Protein AF-A0A2C9JVI7-F1 (afdb_monomer)

Foldseek 3Di:
DDDDDDDDDPPPPPPDFQKAAQQAACQGTDIATAQDKAWHHDDVPDDPLCTQQWMWGHHNNDTDIDGLVQFGAANVVRDGHHSVPHDRDPDPDDDDDDDDDDDDDDDDDPPPPDPDDADDCVVADPDFFDDWPDDPPDDLVPQAQAAAAEAEEADAPVLCVPPVCCVQPVVVVCQADPVRHHDEYEYQYEQPRHDLVVVQVNVVSPHQYEHAFHPLDQPALPLVVLLCGGVVVLVVSVVSHVDDSQRHQEYEYRVLAHSELSNLVSNLVSRRQEYASFEAALVLVVHADIAKTAQQDFDPPVGGPRDPGHPDGNGRYIYRYQYWAAAPCSDTDSALQRHHQHNNHSADALVSLLCSVVVRVVRCSVNSHHHYNHYHSVCCVVHVNNSVSVSVNSVCVVVPPPDD

Structure (mmCIF, N/CA/C/O backbone):
data_AF-A0A2C9JVI7-F1
#
_entry.id   AF-A0A2C9JVI7-F1
#
loop_
_atom_site.group_PDB
_atom_site.id
_atom_site.type_symbol
_atom_site.label_atom_id
_atom_site.label_alt_id
_atom_site.label_comp_id
_atom_site.label_asym_id
_atom_site.label_entity_id
_atom_site.label_seq_id
_atom_site.pdbx_PDB_ins_code
_atom_site.Cartn_x
_atom_site.Cartn_y
_atom_site.Cartn_z
_atom_site.occupancy
_atom_site.B_iso_or_equiv
_atom_site.auth_seq_id
_atom_site.auth_comp_id
_atom_site.auth_asym_id
_atom_site.auth_atom_id
_atom_site.pdbx_PDB_model_num
ATOM 1 N N . MET A 1 1 ? -57.909 27.444 -16.600 1.00 39.34 1 MET A N 1
ATOM 2 C CA . MET A 1 1 ? -56.437 27.301 -16.557 1.00 39.34 1 MET A CA 1
ATOM 3 C C . MET A 1 1 ? -56.004 27.516 -15.118 1.00 39.34 1 MET A C 1
ATOM 5 O O . MET A 1 1 ? -56.045 28.642 -14.649 1.00 39.34 1 MET A O 1
ATOM 9 N N . SER A 1 2 ? -55.754 26.432 -14.383 1.00 30.83 2 SER A N 1
ATOM 10 C CA . SER A 1 2 ? -55.559 26.473 -12.929 1.00 30.83 2 SER A CA 1
ATOM 11 C C . SER A 1 2 ? -54.071 26.388 -12.606 1.00 30.83 2 SER A C 1
ATOM 13 O O . SER A 1 2 ? -53.427 25.400 -12.951 1.00 30.83 2 SER A O 1
ATOM 15 N N . PHE A 1 3 ? -53.539 27.415 -11.945 1.00 35.09 3 PHE A N 1
ATOM 16 C CA . PHE A 1 3 ? -52.218 27.379 -11.323 1.00 35.09 3 PHE A CA 1
ATOM 17 C C . PHE A 1 3 ? -52.222 26.364 -10.170 1.00 35.09 3 PHE A C 1
ATOM 19 O O . PHE A 1 3 ? -53.126 26.380 -9.334 1.00 35.09 3 PHE A O 1
ATOM 26 N N . LYS A 1 4 ? -51.204 25.501 -10.105 1.00 27.98 4 LYS A N 1
ATOM 27 C CA . LYS A 1 4 ? -50.866 24.728 -8.904 1.00 27.98 4 LYS A CA 1
ATOM 28 C C . LYS A 1 4 ? -49.458 25.110 -8.464 1.00 27.98 4 LYS A C 1
ATOM 30 O O . LYS A 1 4 ? -48.477 24.726 -9.090 1.00 27.98 4 LYS A O 1
ATOM 35 N N . VAL A 1 5 ? -49.399 25.886 -7.389 1.00 31.59 5 VAL A N 1
ATOM 36 C CA . VAL A 1 5 ? -48.207 26.097 -6.566 1.00 31.59 5 VAL A CA 1
ATOM 37 C C . VAL A 1 5 ? -48.009 24.830 -5.735 1.00 31.59 5 VAL A C 1
ATOM 39 O O . VAL A 1 5 ? -48.933 24.402 -5.044 1.00 31.59 5 VAL A O 1
ATOM 42 N N . ILE A 1 6 ? -46.829 24.215 -5.813 1.00 31.39 6 ILE A N 1
ATOM 43 C CA . ILE A 1 6 ? -46.433 23.123 -4.920 1.00 31.39 6 ILE A CA 1
ATOM 44 C C . ILE A 1 6 ? -45.653 23.751 -3.768 1.00 31.39 6 ILE A C 1
ATOM 46 O O . ILE A 1 6 ? -44.531 24.219 -3.942 1.00 31.39 6 ILE A O 1
ATOM 50 N N . VAL A 1 7 ? -46.280 23.779 -2.594 1.00 32.28 7 VAL A N 1
ATOM 51 C CA . VAL A 1 7 ? -45.631 24.082 -1.318 1.00 32.28 7 VAL A CA 1
ATOM 52 C C . VAL A 1 7 ? -44.943 22.801 -0.855 1.00 32.28 7 VAL A C 1
ATOM 54 O O . VAL A 1 7 ? -45.619 21.821 -0.544 1.00 32.28 7 VAL A O 1
ATOM 57 N N . PHE A 1 8 ? -43.611 22.785 -0.813 1.00 29.27 8 PHE A N 1
ATOM 58 C CA . PHE A 1 8 ? -42.888 21.738 -0.096 1.00 29.27 8 PHE A CA 1
ATOM 59 C C . PHE A 1 8 ? -42.997 22.019 1.404 1.00 29.27 8 PHE A C 1
ATOM 61 O O . PHE A 1 8 ? -42.488 23.019 1.907 1.00 29.27 8 PHE A O 1
ATOM 68 N N . SER A 1 9 ? -43.708 21.139 2.107 1.00 32.38 9 SER A N 1
ATOM 69 C CA . SER A 1 9 ? -43.722 21.096 3.565 1.00 32.38 9 SER A CA 1
ATOM 70 C C . SER A 1 9 ? -42.317 20.743 4.052 1.00 32.38 9 SER A C 1
ATOM 72 O O . SER A 1 9 ? -41.771 19.697 3.699 1.00 32.38 9 SER A O 1
ATOM 74 N N . CYS A 1 10 ? -41.718 21.645 4.827 1.00 33.03 10 CYS A N 1
ATOM 75 C CA . CYS A 1 10 ? -40.479 21.399 5.545 1.00 33.03 10 CYS A CA 1
ATOM 76 C C . CYS A 1 10 ? -40.786 20.407 6.677 1.00 33.03 10 CYS A C 1
ATOM 78 O O . CYS A 1 10 ? -41.216 20.806 7.760 1.00 33.03 10 CYS A O 1
ATOM 80 N N . LEU A 1 11 ? -40.612 19.106 6.422 1.00 34.72 11 LEU A N 1
ATOM 81 C CA . LEU A 1 11 ? -40.450 18.145 7.506 1.00 34.72 11 LEU A CA 1
ATOM 82 C C . LEU A 1 11 ? -39.091 18.431 8.147 1.00 34.72 11 LEU A C 1
ATOM 84 O O . LEU A 1 11 ? -38.052 17.990 7.659 1.00 34.72 11 LEU A O 1
ATOM 88 N N . MET A 1 12 ? -39.115 19.177 9.250 1.00 37.44 12 MET A N 1
ATOM 89 C CA . MET A 1 12 ? -38.064 19.111 10.257 1.00 37.44 12 MET A CA 1
ATOM 90 C C . MET A 1 12 ? -38.000 17.657 10.731 1.00 37.44 12 MET A C 1
ATOM 92 O O . MET A 1 12 ? -38.773 17.239 11.595 1.00 37.44 12 MET A O 1
ATOM 96 N N . LEU A 1 13 ? -37.114 16.861 10.129 1.00 35.91 13 LEU A N 1
ATOM 97 C CA . LEU A 1 13 ? -36.667 15.622 10.742 1.00 35.91 13 LEU A CA 1
ATOM 98 C C . LEU A 1 13 ? -35.990 16.020 12.050 1.00 35.91 13 LEU A C 1
ATOM 100 O O . LEU A 1 13 ? -34.886 16.558 12.059 1.00 35.91 13 LEU A O 1
ATOM 104 N N . SER A 1 14 ? -36.698 15.785 13.151 1.00 39.66 14 SER A N 1
ATOM 105 C CA . SER A 1 14 ? -36.102 15.662 14.471 1.00 39.66 14 SER A CA 1
ATOM 106 C C . SER A 1 14 ? -34.949 14.668 14.342 1.00 39.66 14 SER A C 1
ATOM 108 O O . SER A 1 14 ? -35.159 13.469 14.166 1.00 39.66 14 SER A O 1
ATOM 110 N N . THR A 1 15 ? -33.718 15.178 14.359 1.00 47.81 15 THR A N 1
ATOM 111 C CA . THR A 1 15 ? -32.540 14.353 14.594 1.00 47.81 15 THR A CA 1
ATOM 112 C C . THR A 1 15 ? -32.749 13.741 15.968 1.00 47.81 15 THR A C 1
ATOM 114 O O . THR A 1 15 ? -32.799 14.472 16.961 1.00 47.81 15 THR A O 1
ATOM 117 N N . ALA A 1 16 ? -32.959 12.427 16.029 1.00 52.72 16 ALA A N 1
ATOM 118 C CA . ALA A 1 16 ? -32.948 11.718 17.297 1.00 52.72 16 ALA A CA 1
ATOM 119 C C . ALA A 1 16 ? -31.653 12.112 18.020 1.00 52.72 16 ALA A C 1
ATOM 121 O O . ALA A 1 16 ? -30.574 12.003 17.436 1.00 52.72 16 ALA A O 1
ATOM 122 N N . ALA A 1 17 ? -31.770 12.657 19.234 1.00 59.38 17 ALA A N 1
ATOM 123 C CA . ALA A 1 17 ? -30.608 13.018 20.034 1.00 59.38 17 ALA A CA 1
ATOM 124 C C . ALA A 1 17 ? -29.713 11.778 20.135 1.00 59.38 17 ALA A C 1
ATOM 126 O O . ALA A 1 17 ? -30.186 10.701 20.503 1.00 59.38 17 ALA A O 1
ATOM 127 N N . ALA A 1 18 ? -28.457 11.900 19.716 1.00 75.69 18 ALA A N 1
ATOM 128 C CA . ALA A 1 18 ? -27.559 10.764 19.691 1.00 75.69 18 ALA A CA 1
ATOM 129 C C . ALA A 1 18 ? -27.196 10.401 21.139 1.00 75.69 18 ALA A C 1
ATOM 131 O O . ALA A 1 18 ? -26.620 11.211 21.860 1.00 75.69 18 ALA A O 1
ATOM 132 N N . VAL A 1 19 ? -27.591 9.208 21.587 1.00 83.69 19 VAL A N 1
ATOM 133 C CA . VAL A 1 19 ? -27.374 8.735 22.961 1.00 83.69 19 VAL A CA 1
ATOM 134 C C . VAL A 1 19 ? -26.272 7.691 22.959 1.00 83.69 19 VAL A C 1
ATOM 136 O O . VAL A 1 19 ? -26.320 6.724 22.203 1.00 83.69 19 VAL A O 1
ATOM 139 N N . CYS A 1 20 ? -25.304 7.864 23.845 1.00 82.62 20 CYS A N 1
ATOM 140 C CA . CYS A 1 20 ? -24.299 6.867 24.147 1.00 82.62 20 CYS A CA 1
ATOM 141 C C . CYS A 1 20 ? -24.804 5.951 25.259 1.00 82.62 20 CYS A C 1
ATOM 143 O O . CYS A 1 20 ? -25.043 6.398 26.384 1.00 82.62 20 CYS A O 1
ATOM 145 N N . TYR A 1 21 ? -24.973 4.668 24.957 1.00 84.00 21 TYR A N 1
ATOM 146 C CA . TYR A 1 21 ? -25.533 3.706 25.902 1.00 84.00 21 TYR A CA 1
ATOM 147 C C . TYR A 1 21 ? -24.466 3.093 26.814 1.00 84.00 21 TYR A C 1
ATOM 149 O O . TYR A 1 21 ? -23.343 2.840 26.383 1.00 84.00 21 TYR A O 1
ATOM 157 N N . ASN A 1 22 ? -24.852 2.795 28.058 1.00 84.12 22 ASN A N 1
ATOM 158 C CA . ASN A 1 22 ? -24.072 2.004 29.017 1.00 84.12 22 ASN A CA 1
ATOM 159 C C . ASN A 1 22 ? -22.655 2.538 29.324 1.00 84.12 22 ASN A C 1
ATOM 161 O O . ASN A 1 22 ? -21.709 1.763 29.459 1.00 84.12 22 ASN A O 1
ATOM 165 N N . ALA A 1 23 ? -22.493 3.853 29.485 1.00 85.25 23 ALA A N 1
ATOM 166 C CA . ALA A 1 23 ? -21.227 4.432 29.921 1.00 85.25 23 ALA A CA 1
ATOM 167 C C . ALA A 1 23 ? -20.925 4.031 31.373 1.00 85.25 23 ALA A C 1
ATOM 169 O O . ALA A 1 23 ? -21.693 4.353 32.281 1.00 85.25 23 ALA A O 1
ATOM 170 N N . ALA A 1 24 ? -19.801 3.351 31.604 1.00 86.25 24 ALA A N 1
ATOM 171 C CA . ALA A 1 24 ? -19.319 3.029 32.945 1.00 86.25 24 ALA A CA 1
ATOM 172 C C . ALA A 1 24 ? -18.719 4.283 33.599 1.00 86.25 24 ALA A C 1
ATOM 174 O O . ALA A 1 24 ? -17.585 4.668 33.300 1.00 86.25 24 ALA A O 1
ATOM 175 N N . THR A 1 25 ? -19.496 4.942 34.457 1.00 87.94 25 THR A N 1
ATOM 176 C CA . THR A 1 25 ? -19.095 6.174 35.149 1.00 87.94 25 THR A CA 1
ATOM 177 C C . THR A 1 25 ? -18.709 5.900 36.598 1.00 87.94 25 THR A C 1
ATOM 179 O O . THR A 1 25 ? -19.023 4.839 37.141 1.00 87.94 25 THR A O 1
ATOM 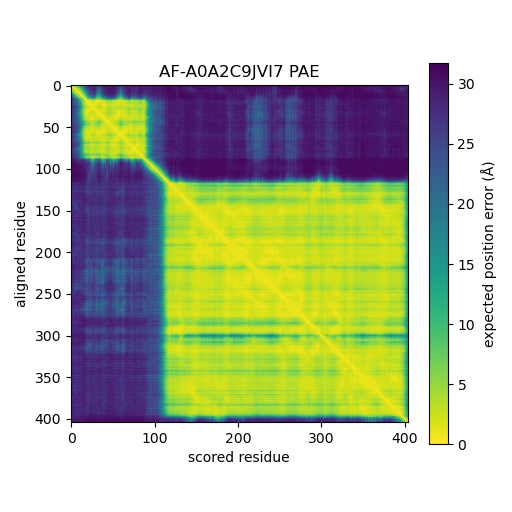182 N N . SER A 1 26 ? -18.075 6.872 37.254 1.00 85.81 26 SER A N 1
ATOM 183 C CA . SER A 1 26 ? -17.775 6.822 38.693 1.00 85.81 26 SER A CA 1
ATOM 184 C C . SER A 1 26 ? -19.002 6.561 39.579 1.00 85.81 26 SER A C 1
ATOM 186 O O . SER A 1 26 ? -18.848 6.062 40.689 1.00 85.81 26 SER A O 1
ATOM 188 N N . ASN A 1 27 ? -20.211 6.819 39.064 1.00 81.81 27 ASN A N 1
ATOM 189 C CA . ASN A 1 27 ? -21.484 6.688 39.780 1.00 81.81 27 ASN A CA 1
ATOM 190 C C . ASN A 1 27 ? -22.306 5.482 39.306 1.00 81.81 27 ASN A C 1
ATOM 192 O O . ASN A 1 27 ? -23.520 5.432 39.496 1.00 81.81 27 ASN A O 1
ATOM 196 N N . GLY A 1 28 ? -21.654 4.526 38.641 1.00 80.69 28 GLY A N 1
ATOM 197 C CA . GLY A 1 28 ? -22.292 3.373 38.018 1.00 80.69 28 GLY A CA 1
ATOM 198 C C . GLY A 1 28 ? -22.512 3.549 36.517 1.00 80.69 28 GLY A C 1
ATOM 199 O O . GLY A 1 28 ? -22.031 4.490 35.881 1.00 80.69 28 GLY A O 1
ATOM 200 N N . VAL A 1 29 ? -23.218 2.594 35.919 1.00 83.00 29 VAL A N 1
ATOM 201 C CA . VAL A 1 29 ? -23.479 2.578 34.476 1.00 83.00 29 VAL A CA 1
ATOM 202 C C . VAL A 1 29 ? -24.675 3.473 34.153 1.00 83.00 29 VAL A C 1
ATOM 204 O O . VAL A 1 29 ? -25.744 3.297 34.734 1.00 83.00 29 VAL A O 1
ATOM 207 N N . ARG A 1 30 ? -24.523 4.416 33.215 1.00 86.56 30 ARG A N 1
ATOM 208 C CA . ARG A 1 30 ? -25.624 5.279 32.749 1.00 86.56 30 ARG A CA 1
ATOM 209 C C . ARG A 1 30 ? -25.511 5.629 31.264 1.00 86.56 30 ARG A C 1
ATOM 211 O O . ARG A 1 30 ? -24.436 5.537 30.680 1.00 86.56 30 ARG A O 1
ATOM 218 N N . ASN A 1 31 ? -26.611 6.068 30.659 1.00 85.06 31 ASN A N 1
ATOM 219 C CA . ASN A 1 31 ? -26.609 6.589 29.289 1.00 85.06 31 ASN A CA 1
ATOM 220 C C . ASN A 1 31 ? -26.212 8.073 29.288 1.00 85.06 31 ASN A C 1
ATOM 222 O O . ASN A 1 31 ? -26.599 8.801 30.201 1.00 85.06 31 ASN A O 1
ATOM 226 N N . LEU A 1 32 ? -25.466 8.511 28.273 1.00 84.12 32 LEU A N 1
ATOM 227 C CA . LEU A 1 32 ? -25.054 9.906 28.087 1.00 84.12 32 LEU A CA 1
ATOM 228 C C . LEU A 1 32 ? -25.706 10.489 26.833 1.00 84.12 32 LEU A C 1
ATOM 230 O O . LEU A 1 32 ? -25.726 9.841 25.788 1.00 84.12 32 LEU A O 1
ATOM 234 N N . GLN A 1 33 ? -26.232 11.704 26.933 1.00 92.19 33 GLN A N 1
ATOM 235 C CA . GLN A 1 33 ? -26.733 12.465 25.786 1.00 92.19 33 GLN A CA 1
ATOM 236 C C . GLN A 1 33 ? -25.579 13.035 24.960 1.00 92.19 33 GLN A C 1
ATOM 238 O O . GLN A 1 33 ? -24.467 13.175 25.464 1.00 92.19 33 GLN A O 1
ATOM 243 N N . ASP A 1 34 ? -25.839 13.405 23.706 1.00 88.00 34 ASP A N 1
ATOM 244 C CA . ASP A 1 34 ? -24.825 14.011 22.844 1.00 88.00 34 ASP A CA 1
ATOM 245 C C . ASP A 1 34 ? -24.166 15.237 23.503 1.00 88.00 34 ASP A C 1
ATOM 247 O O . ASP A 1 34 ? -24.834 16.112 24.055 1.00 88.00 34 ASP A O 1
ATOM 251 N N . ASN A 1 35 ? -22.837 15.287 23.446 1.00 84.88 35 ASN A N 1
ATOM 252 C CA . ASN A 1 35 ? -21.954 16.238 24.127 1.00 84.88 35 ASN A CA 1
ATOM 253 C C . ASN A 1 35 ? -21.991 16.227 25.667 1.00 84.88 35 ASN A C 1
ATOM 255 O O . ASN A 1 35 ? -21.397 17.106 26.295 1.00 84.88 35 ASN A O 1
ATOM 259 N N . GLU A 1 36 ? -22.622 15.236 26.297 1.00 89.00 36 GLU A N 1
ATOM 260 C CA . GLU A 1 36 ? -22.589 15.072 27.748 1.00 89.00 36 GLU A CA 1
ATOM 261 C C . GLU A 1 36 ? -21.267 14.451 28.220 1.00 89.00 36 GLU A C 1
ATOM 263 O O . GLU A 1 36 ? -20.719 13.552 27.577 1.00 89.00 36 GLU A O 1
ATOM 268 N N . TYR A 1 37 ? -20.784 14.921 29.375 1.00 90.56 37 TYR A N 1
ATOM 269 C CA . TYR A 1 37 ? -19.561 14.452 30.026 1.00 90.56 37 TYR A CA 1
ATOM 270 C C . TYR A 1 37 ? -19.860 13.727 31.341 1.00 90.56 37 TYR A C 1
ATOM 272 O O . TYR A 1 37 ? -20.718 14.176 32.107 1.00 90.56 37 TYR A O 1
ATOM 280 N N . ALA A 1 38 ? -19.105 12.672 31.644 1.00 89.88 38 ALA A N 1
ATOM 281 C CA . ALA A 1 38 ? -19.127 11.996 32.940 1.00 89.88 38 ALA A CA 1
ATOM 282 C C . ALA A 1 38 ? -17.758 11.398 33.289 1.00 89.88 38 ALA A C 1
ATOM 284 O O . ALA A 1 38 ? -17.109 10.810 32.427 1.00 89.88 38 ALA A O 1
ATOM 285 N N . CYS A 1 39 ? -17.326 11.492 34.551 1.00 90.56 39 CYS A N 1
ATOM 286 C CA . CYS A 1 39 ? -16.089 10.841 34.994 1.00 90.56 39 CYS A CA 1
ATOM 287 C C . CYS A 1 39 ? -16.163 9.330 34.738 1.00 90.56 39 CYS A C 1
ATOM 289 O O . CYS A 1 39 ? -17.165 8.685 35.062 1.00 90.56 39 CYS A O 1
ATOM 291 N N . LYS A 1 40 ? -15.107 8.768 34.147 1.00 91.19 40 LYS A N 1
ATOM 292 C CA . LYS A 1 40 ? -15.009 7.330 33.889 1.00 91.19 40 LYS A CA 1
ATOM 293 C C . LYS A 1 40 ? -14.875 6.574 35.218 1.00 91.19 40 LYS A C 1
ATOM 295 O O . LYS A 1 40 ? -14.289 7.090 36.171 1.00 91.19 40 LYS A O 1
ATOM 300 N N . ALA A 1 41 ? -15.442 5.370 35.288 1.00 88.75 41 ALA A N 1
ATOM 301 C CA . ALA A 1 41 ? -15.203 4.457 36.405 1.00 88.75 41 ALA A CA 1
ATOM 302 C C . ALA A 1 41 ? -13.712 4.091 36.503 1.00 88.75 41 ALA A C 1
ATOM 304 O O . ALA A 1 41 ? -13.043 3.978 35.477 1.00 88.75 41 ALA A O 1
ATOM 305 N N . LEU A 1 42 ? -13.217 3.882 37.724 1.00 84.81 42 LEU A N 1
ATOM 306 C CA . LEU A 1 42 ? -11.866 3.366 37.943 1.00 84.81 42 LEU A CA 1
ATOM 307 C C . LEU A 1 42 ? -11.753 1.934 37.420 1.00 84.81 42 LEU A C 1
ATOM 309 O O . LEU A 1 42 ? -12.651 1.114 37.627 1.00 84.81 42 LEU A O 1
ATOM 313 N N . GLU A 1 43 ? -10.642 1.636 36.762 1.00 80.31 43 GLU A N 1
ATOM 314 C CA . GLU A 1 43 ? -10.318 0.294 36.298 1.00 80.31 43 GLU A CA 1
ATOM 315 C C . GLU A 1 43 ? -9.735 -0.563 37.432 1.00 80.31 43 GLU A C 1
ATOM 317 O O . GLU A 1 43 ? -9.314 -0.078 38.487 1.00 80.31 43 GLU A O 1
ATOM 322 N N . ALA A 1 44 ? -9.738 -1.883 37.239 1.00 77.62 44 ALA A N 1
ATOM 323 C CA . ALA A 1 44 ? -9.232 -2.812 38.240 1.00 77.62 44 ALA A CA 1
ATOM 324 C C . ALA A 1 44 ? -7.736 -2.561 38.504 1.00 77.62 44 ALA A C 1
ATOM 326 O O . ALA A 1 44 ? -6.902 -2.739 37.621 1.00 77.62 44 ALA A O 1
ATOM 327 N N . GLY A 1 45 ? -7.406 -2.174 39.738 1.00 75.25 45 GLY A N 1
ATOM 328 C CA . GLY A 1 45 ? -6.040 -1.832 40.148 1.00 75.25 45 GLY A CA 1
ATOM 329 C C . GLY A 1 45 ? -5.742 -0.330 40.173 1.00 75.25 45 GLY A C 1
ATOM 330 O O . GLY A 1 45 ? -4.694 0.059 40.687 1.00 75.25 45 GLY A O 1
ATOM 331 N N . GLU A 1 46 ? -6.656 0.521 39.700 1.00 80.06 46 GLU A N 1
ATOM 332 C CA . GLU A 1 46 ? -6.530 1.970 39.846 1.00 80.06 46 GLU A CA 1
ATOM 333 C C . GLU A 1 46 ? -6.934 2.427 41.254 1.00 80.06 46 GLU A C 1
ATOM 335 O O . GLU A 1 46 ? -7.900 1.950 41.854 1.00 80.06 46 GLU A O 1
ATOM 340 N N . SER A 1 47 ? -6.178 3.380 41.800 1.00 81.81 47 SER A N 1
ATOM 341 C CA . SER A 1 47 ? -6.491 3.983 43.098 1.00 81.81 47 SER A CA 1
ATOM 342 C C . SER A 1 47 ? -7.476 5.144 42.952 1.00 81.81 47 SER A C 1
ATOM 344 O O . SER A 1 47 ? -7.629 5.718 41.875 1.00 81.81 47 SER A O 1
ATOM 346 N N . SER A 1 48 ? -8.074 5.582 44.063 1.00 77.69 48 SER A N 1
ATOM 347 C CA . SER A 1 48 ? -8.923 6.783 44.091 1.00 77.69 48 SER A CA 1
ATOM 348 C C . SER A 1 48 ? -8.214 8.056 43.611 1.00 77.69 48 SER A C 1
ATOM 350 O O . SER A 1 48 ? -8.882 9.010 43.221 1.00 77.69 48 SER A O 1
ATOM 352 N N . ALA A 1 49 ? -6.876 8.074 43.571 1.00 77.75 49 ALA A N 1
ATOM 353 C CA . ALA A 1 49 ? -6.111 9.181 43.009 1.00 77.75 49 ALA A CA 1
ATOM 354 C C . ALA A 1 49 ? -6.269 9.316 41.481 1.00 77.75 49 ALA A C 1
ATOM 356 O O . ALA A 1 49 ? -6.028 10.401 40.948 1.00 77.75 49 ALA A O 1
ATOM 357 N N . GLU A 1 50 ? -6.677 8.259 40.774 1.00 82.81 50 GLU A N 1
ATOM 358 C CA . GLU A 1 50 ? -6.910 8.262 39.321 1.00 82.81 50 GLU A CA 1
ATOM 359 C C . GLU A 1 50 ? -8.297 8.807 38.938 1.00 82.81 50 GLU A C 1
ATOM 361 O O . GLU A 1 50 ? -8.541 9.157 37.779 1.00 82.81 50 GLU A O 1
ATOM 366 N N . LEU A 1 51 ? -9.201 8.947 39.915 1.00 86.25 51 LEU A N 1
ATOM 367 C CA . LEU A 1 51 ? -10.585 9.341 39.678 1.00 86.25 51 LEU A CA 1
ATOM 368 C C . LEU A 1 51 ? -10.649 10.727 39.035 1.00 86.25 51 LEU A C 1
ATOM 370 O O . LEU A 1 51 ? -10.138 11.692 39.594 1.00 86.25 51 LEU A O 1
ATOM 374 N N . GLY A 1 52 ? -11.297 10.825 37.873 1.00 87.19 52 GLY A N 1
ATOM 375 C CA . GLY A 1 52 ? -11.436 12.076 37.127 1.00 87.19 52 GLY A CA 1
ATOM 376 C C . GLY A 1 52 ? -10.269 12.406 36.200 1.00 87.19 52 GLY A C 1
ATOM 377 O O . GLY A 1 52 ? -10.300 13.454 35.559 1.00 87.19 52 GLY A O 1
ATOM 378 N N . ARG A 1 53 ? -9.245 11.549 36.074 1.00 89.75 53 ARG A N 1
ATOM 379 C CA . ARG A 1 53 ? -8.255 11.709 34.993 1.00 89.75 53 ARG A CA 1
ATOM 380 C C . ARG A 1 53 ? -8.832 11.377 33.630 1.00 89.75 53 ARG A C 1
ATOM 382 O O . ARG A 1 53 ? -8.455 12.022 32.662 1.00 89.75 53 ARG A O 1
ATOM 389 N N . ASN A 1 54 ? -9.730 10.400 33.578 1.00 91.69 54 ASN A N 1
ATOM 390 C CA . ASN A 1 54 ? -10.419 9.964 32.372 1.00 91.69 54 ASN A CA 1
ATOM 391 C C . ASN A 1 54 ? -11.911 10.294 32.473 1.00 91.69 54 ASN A C 1
ATOM 393 O O . ASN A 1 54 ? -12.539 10.117 33.522 1.00 91.69 54 ASN A O 1
ATOM 397 N N . VAL A 1 55 ? -12.477 10.775 31.372 1.00 92.81 55 VAL A N 1
ATOM 398 C CA . VAL A 1 55 ? -13.842 11.299 31.299 1.00 92.81 55 VAL A CA 1
ATOM 399 C C . VAL A 1 55 ? -14.491 10.779 30.035 1.00 92.81 55 VAL A C 1
ATOM 401 O O . VAL A 1 55 ? -13.954 10.931 28.945 1.00 92.81 55 VAL A O 1
ATOM 404 N N . TRP A 1 56 ? -15.681 10.214 30.155 1.00 93.25 56 TRP A N 1
ATOM 405 C CA . TRP A 1 56 ? -16.515 9.966 28.995 1.00 93.25 56 TRP A CA 1
ATOM 406 C C . TRP A 1 56 ? -17.101 11.265 28.472 1.00 93.25 56 TRP A C 1
ATOM 408 O O . TRP A 1 56 ? -17.691 12.019 29.237 1.00 93.25 56 TRP A O 1
ATOM 418 N N . ARG A 1 57 ? -17.011 11.477 27.164 1.00 93.19 57 ARG A N 1
ATOM 419 C CA . ARG A 1 57 ? -17.800 12.442 26.407 1.00 93.19 57 ARG A CA 1
ATOM 420 C C . ARG A 1 57 ? -18.589 11.688 25.348 1.00 93.19 57 ARG A C 1
ATOM 422 O O . ARG A 1 57 ? -18.007 10.945 24.560 1.00 93.19 57 ARG A O 1
ATOM 429 N N . CYS A 1 58 ? -19.897 11.883 25.298 1.00 89.00 58 CYS A N 1
ATOM 430 C CA . CYS A 1 58 ? -20.690 11.365 24.192 1.00 89.00 58 CYS A CA 1
ATOM 431 C C . CYS A 1 58 ? -20.575 12.297 22.985 1.00 89.00 58 CYS A C 1
ATOM 433 O O . CYS A 1 58 ? -20.772 13.500 23.129 1.00 89.00 58 CYS A O 1
ATOM 435 N N . VAL A 1 59 ? -20.249 11.772 21.808 1.00 87.06 59 VAL A N 1
ATOM 436 C CA . VAL A 1 59 ? -20.235 12.544 20.560 1.00 87.06 59 VAL A CA 1
ATOM 437 C C . VAL A 1 59 ? -20.925 11.724 19.485 1.00 87.06 59 VAL A C 1
ATOM 439 O O . VAL A 1 59 ? -20.462 10.647 19.124 1.00 87.06 59 VAL A O 1
ATOM 442 N N . SER A 1 60 ? -22.057 12.218 18.993 1.00 84.50 60 SER A N 1
ATOM 443 C CA . SER A 1 60 ? -22.881 11.582 17.963 1.00 84.50 60 SER A CA 1
ATOM 444 C C . SER A 1 60 ? -23.199 10.107 18.258 1.00 84.50 60 SER A C 1
ATOM 446 O O . SER A 1 60 ? -23.239 9.278 17.354 1.00 84.50 60 SER A O 1
ATOM 448 N N . GLY A 1 61 ? -23.446 9.772 19.533 1.00 78.75 61 GLY A N 1
ATOM 449 C CA . GLY A 1 61 ? -23.804 8.415 19.970 1.00 78.75 61 GLY A CA 1
ATOM 450 C C . GLY A 1 61 ? -22.611 7.495 20.256 1.00 78.75 61 GLY A C 1
ATOM 451 O O . GLY A 1 61 ? -22.815 6.333 20.601 1.00 78.75 61 GLY A O 1
ATOM 452 N N . MET A 1 62 ? -21.378 8.009 20.175 1.00 77.69 62 MET A N 1
ATOM 453 C CA . MET A 1 62 ? -20.149 7.290 20.521 1.00 77.69 62 MET A CA 1
ATOM 454 C C . MET A 1 62 ? -19.518 7.818 21.818 1.00 77.69 62 MET A C 1
ATOM 456 O O . MET A 1 62 ? -19.350 9.026 21.994 1.00 77.69 62 MET A O 1
ATOM 460 N N . LEU A 1 63 ? -19.146 6.911 22.732 1.00 83.62 63 LEU A N 1
ATOM 461 C CA . LEU A 1 63 ? -18.380 7.264 23.932 1.00 83.62 63 LEU A CA 1
ATOM 462 C C . LEU A 1 63 ? -16.923 7.522 23.560 1.00 83.62 63 LEU A C 1
ATOM 464 O O . LEU A 1 63 ? -16.226 6.638 23.071 1.00 83.62 63 LEU A O 1
ATOM 468 N N . THR A 1 64 ? -16.462 8.731 23.842 1.00 86.19 64 THR A N 1
ATOM 469 C CA . THR A 1 64 ? -15.082 9.172 23.633 1.00 86.19 64 THR A CA 1
ATOM 470 C C . THR A 1 64 ? -14.429 9.421 24.988 1.00 86.19 64 THR A C 1
ATOM 472 O O . THR A 1 64 ? -15.068 9.972 25.883 1.00 86.19 64 THR A O 1
ATOM 475 N N . ASN A 1 65 ? -13.186 8.977 25.182 1.00 89.75 65 ASN A N 1
ATOM 476 C CA . ASN A 1 65 ? -12.445 9.255 26.414 1.00 89.75 65 ASN A CA 1
ATOM 477 C C . ASN A 1 65 ? -11.689 10.583 26.274 1.00 89.75 65 ASN A C 1
ATOM 479 O O . ASN A 1 65 ? -10.973 10.791 25.297 1.00 89.75 65 ASN A O 1
ATOM 483 N N . VAL A 1 66 ? -11.831 11.460 27.260 1.00 89.62 66 VAL A N 1
ATOM 484 C CA . VAL A 1 66 ? -11.122 12.731 27.385 1.00 89.62 66 VAL A CA 1
ATOM 485 C C . VAL A 1 66 ? -10.245 12.660 28.628 1.00 89.62 66 VAL A C 1
ATOM 487 O O . VAL A 1 66 ? -10.735 12.383 29.724 1.00 89.62 66 VAL A O 1
ATOM 490 N N . THR A 1 67 ? -8.951 12.926 28.464 1.00 90.38 67 THR A N 1
ATOM 491 C CA . THR A 1 67 ? -7.966 12.814 29.546 1.00 90.38 67 THR A CA 1
ATOM 492 C C . THR A 1 67 ? -7.559 14.193 30.065 1.00 90.38 67 THR A C 1
ATOM 494 O O . THR A 1 67 ? -7.154 15.064 29.299 1.00 90.38 67 THR A O 1
ATOM 497 N N . CYS A 1 68 ? -7.612 14.389 31.382 1.00 81.88 68 CYS A N 1
ATOM 498 C CA . CYS A 1 68 ? -7.215 15.630 32.056 1.00 81.88 68 CYS A CA 1
ATOM 499 C C . CYS A 1 68 ? -5.722 15.692 32.448 1.00 81.88 68 CYS A C 1
ATOM 501 O O . CYS A 1 68 ? -5.312 16.605 33.162 1.00 81.88 68 CYS A O 1
ATOM 503 N N . ASN A 1 69 ? -4.880 14.766 31.980 1.00 85.75 69 ASN A N 1
ATOM 504 C CA . ASN A 1 69 ? -3.445 14.687 32.294 1.00 85.75 69 ASN A CA 1
ATOM 505 C C . ASN A 1 69 ? -3.158 14.746 33.814 1.00 85.75 69 ASN A C 1
ATOM 507 O O . ASN A 1 69 ? -3.579 13.873 34.577 1.00 85.75 69 ASN A O 1
ATOM 511 N N . SER A 1 70 ? -2.421 15.766 34.273 1.00 81.31 70 SER A N 1
ATOM 512 C CA . SER A 1 70 ? -2.113 15.998 35.692 1.00 81.31 70 SER A CA 1
ATOM 513 C C . SER A 1 70 ? -3.284 16.598 36.485 1.00 81.31 70 SER A C 1
ATOM 515 O O . SER A 1 70 ? -3.265 16.550 37.717 1.00 81.31 70 SER A O 1
ATOM 517 N N . LEU A 1 71 ? -4.307 17.110 35.798 1.00 86.56 71 LEU A N 1
ATOM 518 C CA . LEU A 1 71 ? -5.529 17.692 36.353 1.00 86.56 71 LEU A CA 1
ATOM 519 C C . LEU A 1 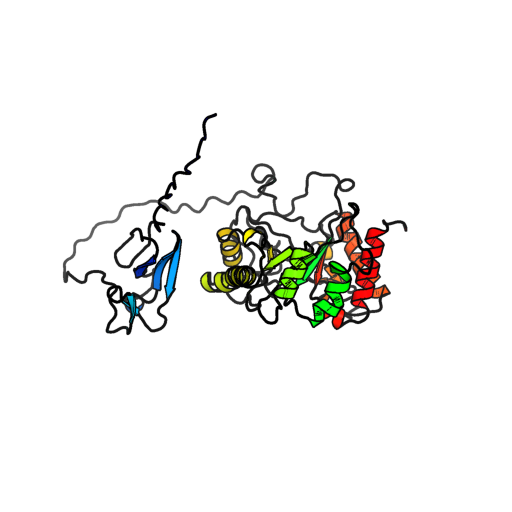71 ? -6.621 16.621 36.521 1.00 86.56 71 LEU A C 1
ATOM 521 O O . LEU A 1 71 ? -6.396 15.435 36.262 1.00 86.56 71 LEU A O 1
ATOM 525 N N . ARG A 1 72 ? -7.795 17.017 37.013 1.00 88.38 72 ARG A N 1
ATOM 526 C CA . ARG A 1 72 ? -8.960 16.152 37.242 1.00 88.38 72 ARG A CA 1
ATOM 527 C C . ARG A 1 72 ? -10.234 16.824 36.761 1.00 88.38 72 ARG A C 1
ATOM 529 O O . ARG A 1 72 ? -10.394 18.029 36.911 1.00 88.38 72 ARG A O 1
ATOM 536 N N . TRP A 1 73 ? -11.136 16.049 36.185 1.00 91.81 73 TRP A N 1
ATOM 537 C CA . TRP A 1 73 ? -12.393 16.559 35.669 1.00 91.81 73 TRP A CA 1
ATOM 538 C C . TRP A 1 73 ? -13.315 17.039 36.781 1.00 91.81 73 TRP A C 1
ATOM 540 O O . TRP A 1 73 ? -13.521 16.364 37.788 1.00 91.81 73 TRP A O 1
ATOM 550 N N . ASP A 1 74 ? -13.877 18.216 36.562 1.00 86.38 74 ASP A N 1
ATOM 551 C CA . ASP A 1 74 ? -14.859 18.849 37.417 1.00 86.38 74 ASP A CA 1
ATOM 552 C C . ASP A 1 74 ? -16.219 18.808 36.713 1.00 86.38 74 ASP A C 1
ATOM 554 O O . ASP A 1 74 ? -16.471 19.527 35.743 1.00 86.38 74 ASP A O 1
ATOM 558 N N . ASN A 1 75 ? -17.109 17.939 37.195 1.00 80.56 75 ASN A N 1
ATOM 559 C CA . ASN A 1 75 ? -18.450 17.764 36.649 1.00 80.56 75 ASN A CA 1
ATOM 560 C C . ASN A 1 75 ? -19.327 19.007 36.803 1.00 80.56 75 ASN A C 1
ATOM 562 O O . ASN A 1 75 ? -20.266 19.152 36.015 1.00 80.56 75 ASN A O 1
ATOM 566 N N . GLN A 1 76 ? -19.060 19.872 37.781 1.00 79.88 76 GLN A N 1
ATOM 567 C CA . GLN A 1 76 ? -19.832 21.088 38.005 1.00 79.88 76 GLN A CA 1
ATOM 568 C C . GLN A 1 76 ? -19.429 22.163 36.997 1.00 79.88 76 GLN A C 1
ATOM 570 O O . GLN A 1 76 ? -20.291 22.751 36.346 1.00 79.88 76 GLN A O 1
ATOM 575 N N . ASN A 1 77 ? -18.123 22.369 36.823 1.00 77.50 77 ASN A N 1
ATOM 576 C CA . ASN A 1 77 ? -17.583 23.431 35.972 1.00 77.50 77 ASN A CA 1
ATOM 577 C C . ASN A 1 77 ? -17.291 22.987 34.527 1.00 77.50 77 ASN A C 1
ATOM 579 O O . ASN A 1 77 ? -17.012 23.830 33.679 1.00 77.50 77 ASN A O 1
ATOM 583 N N . LYS A 1 78 ? -17.381 21.683 34.231 1.00 84.06 78 LYS A N 1
ATOM 584 C CA . LYS A 1 78 ? -17.124 21.067 32.913 1.00 84.06 78 LYS A CA 1
ATOM 585 C C . LYS A 1 78 ? -15.729 21.384 32.355 1.00 84.06 78 LYS A C 1
ATOM 587 O O . LYS A 1 78 ? -15.569 21.638 31.163 1.00 84.06 78 LYS A O 1
ATOM 592 N N . ILE A 1 79 ? -14.723 21.362 33.228 1.00 84.06 79 ILE A N 1
ATOM 593 C CA . ILE A 1 79 ? -13.315 21.629 32.904 1.00 84.06 79 ILE A CA 1
ATOM 594 C C . ILE A 1 79 ? -12.389 20.623 33.599 1.00 84.06 79 ILE A C 1
ATOM 596 O O . ILE A 1 79 ? -12.765 19.996 34.588 1.00 84.06 79 ILE A O 1
ATOM 600 N N . CYS A 1 80 ? -11.148 20.512 33.124 1.00 87.06 80 CYS A N 1
ATOM 601 C CA . CYS A 1 80 ? -10.072 19.882 33.887 1.00 87.06 80 CYS A CA 1
ATOM 602 C C . CYS A 1 80 ? -9.527 20.883 34.918 1.00 87.06 80 CYS A C 1
ATOM 604 O O . CYS A 1 80 ? -8.963 21.911 34.548 1.00 87.06 80 CYS A O 1
ATOM 606 N N . ASN A 1 81 ? -9.706 20.584 36.202 1.00 84.44 81 ASN A N 1
ATOM 607 C CA . ASN A 1 81 ? -9.369 21.430 37.343 1.00 84.44 81 ASN A CA 1
ATOM 608 C C . ASN A 1 81 ? -8.248 20.806 38.197 1.00 84.44 81 ASN A C 1
ATOM 610 O O . ASN A 1 81 ? -7.875 19.643 38.029 1.00 84.44 81 ASN A O 1
ATOM 614 N N . TRP A 1 82 ? -7.679 21.576 39.122 1.00 77.62 82 TRP A N 1
ATOM 615 C CA . TRP A 1 82 ? -6.647 21.077 40.030 1.00 77.62 82 TRP A CA 1
ATOM 616 C C . TRP A 1 82 ? -7.181 19.943 40.927 1.00 77.62 82 TRP A C 1
ATOM 618 O O . TRP A 1 82 ? -8.343 19.992 41.333 1.00 77.62 82 TRP A O 1
ATOM 628 N N . PRO A 1 83 ? -6.355 18.941 41.298 1.00 79.44 83 PRO A N 1
ATOM 629 C CA . PRO A 1 83 ? -6.803 17.786 42.086 1.00 79.44 83 PRO A CA 1
ATOM 630 C C . PRO A 1 83 ? -7.412 18.103 43.461 1.00 79.44 83 PRO A C 1
ATOM 632 O O . PRO A 1 83 ? -8.011 17.224 44.065 1.00 79.44 83 PRO A O 1
ATOM 635 N N . GLN A 1 84 ? -7.255 19.320 43.989 1.00 75.56 84 GLN A N 1
ATOM 636 C CA . GLN A 1 84 ? -7.886 19.750 45.244 1.00 75.56 84 GLN A CA 1
ATOM 637 C C . GLN A 1 84 ? -9.276 20.376 45.044 1.00 75.56 84 GLN A C 1
ATOM 639 O O . GLN A 1 84 ? -9.974 20.620 46.022 1.00 75.56 84 GLN A O 1
ATOM 644 N N . ALA A 1 85 ? -9.654 20.677 43.800 1.00 74.38 85 ALA A N 1
ATOM 645 C CA . ALA A 1 85 ? -10.853 21.437 43.449 1.00 74.38 85 ALA A CA 1
ATOM 646 C C . ALA A 1 85 ? -11.757 20.711 42.438 1.00 74.38 85 ALA A C 1
ATOM 648 O O . ALA A 1 85 ? -12.721 21.294 41.952 1.00 74.38 85 ALA A O 1
ATOM 649 N N . PHE A 1 86 ? -11.437 19.465 42.086 1.00 83.38 86 PHE A N 1
ATOM 650 C CA . PHE A 1 86 ? -12.255 18.669 41.175 1.00 83.38 86 PHE A CA 1
ATOM 651 C C . PHE A 1 86 ? -13.497 18.115 41.871 1.00 83.38 86 PHE A C 1
ATOM 653 O O . PHE A 1 86 ? -13.510 17.913 43.084 1.00 83.38 86 PHE A O 1
ATOM 660 N N . ASN A 1 87 ? -14.517 17.809 41.076 1.00 83.69 87 ASN A N 1
ATOM 661 C CA . ASN A 1 87 ? -15.715 17.126 41.534 1.00 83.69 87 ASN A CA 1
ATOM 662 C C . ASN A 1 87 ? -16.086 16.027 40.524 1.00 83.69 87 ASN A C 1
ATOM 664 O O . ASN A 1 87 ? -16.482 16.325 39.398 1.00 83.69 87 ASN A O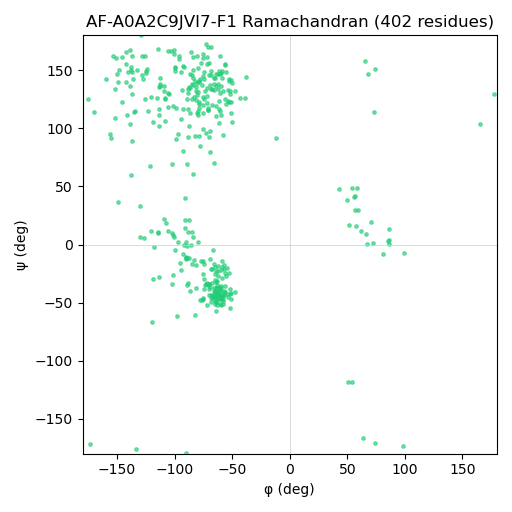 1
ATOM 668 N N . CYS A 1 88 ? -16.000 14.766 40.951 1.00 76.44 88 CYS A N 1
ATOM 669 C CA . CYS A 1 88 ? -16.505 13.602 40.212 1.00 76.44 88 CYS A CA 1
ATOM 670 C C . CYS A 1 88 ? -17.673 12.888 40.922 1.00 76.44 88 CYS A C 1
ATOM 672 O O . CYS A 1 88 ? -18.021 11.790 40.493 1.00 76.44 88 CYS A O 1
ATOM 674 N N . ASP A 1 89 ? -18.228 13.490 41.984 1.00 65.25 89 ASP A N 1
ATOM 675 C CA . ASP A 1 89 ? -19.076 12.920 43.043 1.00 65.25 89 ASP A CA 1
ATOM 676 C C . ASP A 1 89 ? -19.604 11.515 42.768 1.00 65.25 89 ASP A C 1
ATOM 678 O O . ASP A 1 89 ? -20.694 11.361 42.227 1.00 65.25 89 ASP A O 1
ATOM 682 N N . ALA A 1 90 ? -18.832 10.524 43.225 1.00 46.47 90 ALA A N 1
ATOM 683 C CA . ALA A 1 90 ? -19.383 9.376 43.927 1.00 46.47 90 ALA A CA 1
ATOM 684 C C . ALA A 1 90 ? -19.656 9.844 45.364 1.00 46.47 90 ALA A C 1
ATOM 686 O O . ALA A 1 90 ? -18.728 10.297 46.036 1.00 46.47 90 ALA A O 1
ATOM 687 N N . ASP A 1 91 ? -20.907 9.772 45.820 1.00 36.88 91 ASP A N 1
ATOM 688 C CA . ASP A 1 91 ? -21.301 10.197 47.164 1.00 36.88 91 ASP A CA 1
ATOM 689 C C . ASP A 1 91 ? -20.406 9.559 48.243 1.00 36.88 91 ASP A C 1
ATOM 691 O O . ASP A 1 91 ? -20.478 8.359 48.522 1.00 36.88 91 ASP A O 1
ATOM 695 N N . GLN A 1 92 ? -19.605 10.380 48.927 1.00 33.62 92 GLN A N 1
ATOM 696 C CA . GLN A 1 92 ? -19.230 10.086 50.304 1.00 33.62 92 GLN A CA 1
ATOM 697 C C . GLN A 1 92 ? -20.390 10.468 51.222 1.00 33.62 92 GLN A C 1
ATOM 699 O O . GLN A 1 92 ? -20.464 11.587 51.721 1.00 33.62 92 GLN A O 1
ATOM 704 N N . ALA A 1 93 ? -21.245 9.495 51.519 1.00 27.55 93 ALA A N 1
ATOM 705 C CA . ALA A 1 93 ? -21.923 9.410 52.806 1.00 27.55 93 ALA A CA 1
ATOM 706 C C . ALA A 1 93 ? -22.321 7.953 53.077 1.00 27.55 93 ALA A C 1
ATOM 708 O O . ALA A 1 93 ? -23.373 7.505 52.651 1.00 27.55 93 ALA A O 1
ATOM 709 N N . PHE A 1 94 ? -21.458 7.187 53.745 1.00 29.55 94 PHE A N 1
ATOM 710 C CA . PHE A 1 94 ? -21.740 6.662 55.087 1.00 29.55 94 PHE A CA 1
ATOM 711 C C . PHE A 1 94 ? -20.515 5.928 55.640 1.00 29.55 94 PHE A C 1
ATOM 713 O O . PHE A 1 94 ? -19.946 5.017 55.043 1.00 29.55 94 PHE A O 1
ATOM 720 N N . SER A 1 95 ? -20.120 6.386 56.820 1.00 26.05 95 SER A N 1
ATOM 721 C CA . SER A 1 95 ? -19.061 5.854 57.659 1.00 26.05 95 SER A CA 1
ATOM 722 C C . SER A 1 95 ? -19.602 4.695 58.518 1.00 26.05 95 SER A C 1
ATOM 724 O O . SER A 1 95 ? -20.665 4.828 59.113 1.00 26.05 95 SER A O 1
ATOM 726 N N . GLN A 1 96 ? -18.804 3.624 58.614 1.00 26.44 96 GLN A N 1
ATOM 727 C CA . GLN A 1 96 ? -18.657 2.627 59.701 1.00 26.44 96 GLN A CA 1
ATOM 728 C C . GLN A 1 96 ? -19.716 1.524 60.013 1.00 26.44 96 GLN A C 1
ATOM 730 O O . GLN A 1 96 ? -20.733 1.798 60.636 1.00 26.44 96 GLN A O 1
ATOM 735 N N . VAL A 1 97 ? -19.273 0.257 59.779 1.00 26.11 97 VAL A N 1
ATOM 736 C CA . VAL A 1 97 ? -19.244 -0.953 60.683 1.00 26.11 97 VAL A CA 1
ATOM 737 C C . VAL A 1 97 ? -20.594 -1.680 60.990 1.00 26.11 97 VAL A C 1
ATOM 739 O O . VAL A 1 97 ? -21.597 -0.980 61.033 1.00 26.11 97 VAL A O 1
ATOM 742 N N . PRO A 1 98 ? -20.718 -3.024 61.278 1.00 30.73 98 PRO A N 1
ATOM 743 C CA . PRO A 1 98 ? -19.779 -4.176 61.384 1.00 30.73 98 PRO A CA 1
ATOM 744 C C . PRO A 1 98 ? -20.143 -5.473 60.581 1.00 30.73 98 PRO A C 1
ATOM 746 O O . PRO A 1 98 ? -21.173 -5.601 59.930 1.00 30.73 98 PRO A O 1
ATOM 749 N N . THR A 1 99 ? -19.254 -6.463 60.722 1.00 33.53 99 THR A N 1
ATOM 750 C CA . THR A 1 99 ? -19.208 -7.883 60.299 1.00 33.53 99 THR A CA 1
ATOM 751 C C . THR A 1 99 ? -20.484 -8.758 60.334 1.00 33.53 99 THR A C 1
ATOM 753 O O . THR A 1 99 ? -21.215 -8.797 61.321 1.00 33.53 99 THR A O 1
ATOM 756 N N . LYS A 1 100 ? -20.606 -9.662 59.340 1.00 25.47 100 LYS A N 1
ATOM 757 C CA . LYS A 1 100 ? -20.983 -11.086 59.529 1.00 25.47 100 LYS A CA 1
ATOM 758 C C . LYS A 1 100 ? -20.542 -11.932 58.312 1.00 25.47 100 LYS A C 1
ATOM 760 O O . LYS A 1 100 ? -20.613 -11.422 57.197 1.00 25.47 100 LYS A O 1
ATOM 765 N N . PRO A 1 101 ? -20.071 -13.183 58.484 1.00 30.80 101 PRO A N 1
ATOM 766 C CA . PRO A 1 101 ? -19.538 -13.977 57.384 1.00 30.80 101 PRO A CA 1
ATOM 767 C C . PRO A 1 101 ? -20.683 -14.622 56.601 1.00 30.80 101 PRO A C 1
ATOM 769 O O . PRO A 1 101 ? -21.575 -15.227 57.199 1.00 30.80 101 PRO A O 1
ATOM 772 N N . VAL A 1 102 ? -20.643 -14.514 55.274 1.00 31.83 102 VAL A N 1
ATOM 773 C CA . VAL A 1 102 ? -21.470 -15.342 54.393 1.00 31.83 102 VAL A CA 1
ATOM 774 C C . VAL A 1 102 ? -20.556 -16.377 53.757 1.00 31.83 102 VAL A C 1
ATOM 776 O O . VAL A 1 102 ? -19.564 -16.056 53.110 1.00 31.83 102 VAL A O 1
ATOM 779 N N . SER A 1 103 ? -20.894 -17.616 54.073 1.00 29.83 103 SER A N 1
ATOM 780 C CA . SER A 1 103 ? -20.292 -18.877 53.677 1.00 29.83 103 SER A CA 1
ATOM 781 C C . SER A 1 103 ? -20.180 -19.065 52.168 1.00 29.83 103 SER A C 1
ATOM 783 O O . SER A 1 103 ? -21.066 -18.661 51.414 1.00 29.83 103 SER A O 1
ATOM 785 N N . ASP A 1 104 ? -19.128 -19.790 51.791 1.00 37.56 104 ASP A N 1
ATOM 786 C CA . ASP A 1 104 ? -18.942 -20.472 50.515 1.00 37.56 104 ASP A CA 1
ATOM 787 C C . ASP A 1 104 ? -20.228 -21.119 49.988 1.00 37.56 104 ASP A C 1
ATOM 789 O O . ASP A 1 104 ? -20.847 -21.929 50.679 1.00 37.56 104 ASP A O 1
ATOM 793 N N . ALA A 1 105 ? -20.583 -20.782 48.746 1.00 37.44 105 ALA A N 1
ATOM 794 C CA . ALA A 1 105 ? -20.960 -21.713 47.676 1.00 37.44 105 ALA A CA 1
ATOM 795 C C . ALA A 1 105 ? -21.646 -20.943 46.535 1.00 37.44 105 ALA A C 1
ATOM 797 O O . ALA A 1 105 ? -22.829 -20.627 46.610 1.00 37.44 105 ALA A O 1
ATOM 798 N N . SER A 1 106 ? -20.924 -20.707 45.438 1.00 33.44 106 SER A N 1
ATOM 799 C CA . SER A 1 106 ? -21.533 -20.760 44.104 1.00 33.44 106 SER A CA 1
ATOM 800 C C . SER A 1 106 ? -20.462 -21.033 43.057 1.00 33.44 106 SER A C 1
ATOM 802 O O . SER A 1 106 ? -19.758 -20.148 42.576 1.00 33.44 106 SER A O 1
ATOM 804 N N . THR A 1 107 ? -20.333 -22.311 42.734 1.00 39.53 107 THR A N 1
ATOM 805 C CA . THR A 1 107 ? -19.602 -22.841 41.591 1.00 39.53 107 THR A CA 1
ATOM 806 C C . THR A 1 107 ? -20.364 -22.501 40.311 1.00 39.53 107 THR A C 1
ATOM 808 O O . THR A 1 107 ? -21.459 -23.010 40.135 1.00 39.53 107 THR A O 1
ATOM 811 N N . THR A 1 108 ? -19.786 -21.687 39.426 1.00 33.41 108 THR A N 1
ATOM 812 C CA . THR A 1 108 ? -20.051 -21.609 37.968 1.00 33.41 108 THR A CA 1
ATOM 813 C C . THR A 1 108 ? -19.174 -20.481 37.421 1.00 33.41 108 THR A C 1
ATOM 815 O O . THR A 1 108 ? -19.214 -19.385 37.958 1.00 33.41 108 THR A O 1
ATOM 818 N N . SER A 1 109 ? -18.375 -20.595 36.372 1.00 30.61 109 SER A N 1
ATOM 819 C CA . SER A 1 109 ? -18.033 -21.690 35.471 1.00 30.61 109 SER A CA 1
ATOM 820 C C . SER A 1 109 ? -16.853 -21.157 34.658 1.00 30.61 109 SER A C 1
ATOM 822 O O . SER A 1 109 ? -17.013 -20.205 33.896 1.00 30.61 109 SER A O 1
ATOM 824 N N . THR A 1 110 ? -15.667 -21.734 34.820 1.00 38.38 110 THR A N 1
ATOM 825 C CA . THR A 1 110 ? -14.549 -21.552 33.892 1.00 38.38 110 THR A CA 1
ATOM 826 C C . THR A 1 110 ? -14.904 -22.260 32.586 1.00 38.38 110 THR A C 1
ATOM 828 O O . THR A 1 110 ? -14.485 -23.384 32.331 1.00 38.38 110 THR A O 1
ATOM 831 N N . THR A 1 111 ? -15.723 -21.628 31.746 1.00 35.12 111 THR A N 1
ATOM 832 C CA . THR A 1 111 ? -15.781 -22.000 30.334 1.00 35.12 111 THR A CA 1
ATOM 833 C C . THR A 1 111 ? -14.495 -21.503 29.701 1.00 35.12 111 THR A C 1
ATOM 835 O O . THR A 1 111 ? -14.374 -20.334 29.341 1.00 35.12 111 THR A O 1
ATOM 838 N N . THR A 1 112 ? -13.512 -22.397 29.604 1.00 40.72 112 THR A N 1
ATOM 839 C CA . THR A 1 112 ? -12.455 -22.294 28.599 1.00 40.72 112 THR A CA 1
ATOM 840 C C . THR A 1 112 ? -13.126 -21.914 27.273 1.00 40.72 112 THR A C 1
ATOM 842 O O . THR A 1 112 ? -14.092 -22.591 26.901 1.00 40.72 112 THR A O 1
ATOM 845 N N . PRO A 1 113 ? -12.703 -20.836 26.585 1.00 45.41 113 PRO A N 1
ATOM 846 C CA . PRO A 1 113 ? -13.253 -20.504 25.279 1.00 45.41 113 PRO A CA 1
ATOM 847 C C . PRO A 1 113 ? -13.175 -21.745 24.392 1.00 45.41 113 PRO A C 1
ATOM 849 O O . PRO A 1 113 ? -12.131 -22.401 24.341 1.00 45.41 113 PRO A O 1
ATOM 852 N N . ALA A 1 114 ? -14.288 -22.106 23.752 1.00 48.38 114 ALA A N 1
ATOM 853 C CA . ALA A 1 114 ? -14.293 -23.212 22.807 1.00 48.38 114 ALA A CA 1
ATOM 854 C C . ALA A 1 114 ? -13.175 -22.985 21.769 1.00 48.38 114 ALA A C 1
ATOM 856 O O . ALA A 1 114 ? -12.956 -21.839 21.364 1.00 48.38 114 ALA A O 1
ATOM 857 N N . PRO A 1 115 ? -12.449 -24.038 21.353 1.00 60.84 115 PRO A N 1
ATOM 858 C CA . PRO A 1 115 ? -11.400 -23.891 20.357 1.00 60.84 115 PRO A CA 1
ATOM 859 C C . PRO A 1 115 ? -11.995 -23.263 19.096 1.00 60.84 115 PRO A C 1
ATOM 861 O O . PRO A 1 115 ? -12.983 -23.766 18.558 1.00 60.84 115 PRO A O 1
ATOM 864 N N . ILE A 1 116 ? -11.403 -22.154 18.644 1.00 69.94 116 ILE A N 1
ATOM 865 C CA . ILE A 1 116 ? -11.786 -21.499 17.392 1.00 69.94 116 ILE A CA 1
ATOM 866 C C . ILE A 1 116 ? -11.670 -22.552 16.286 1.00 69.94 116 ILE A C 1
ATOM 868 O O . ILE A 1 116 ? -10.606 -23.145 16.087 1.00 69.94 116 ILE A O 1
ATOM 872 N N . SER A 1 117 ? -12.776 -22.835 15.594 1.00 81.12 117 SER A N 1
ATOM 873 C CA . SER A 1 117 ? -12.769 -23.782 14.479 1.00 81.12 117 SER A CA 1
ATOM 874 C C . SER A 1 117 ? -11.801 -23.292 13.405 1.00 81.12 117 SER A C 1
ATOM 876 O O . SER A 1 117 ? -11.821 -22.109 13.072 1.00 81.12 117 SER A O 1
ATOM 878 N N . LYS A 1 118 ? -10.984 -24.182 12.832 1.00 88.88 118 LYS A N 1
ATOM 879 C CA . LYS A 1 118 ? -10.091 -23.815 11.724 1.00 88.88 118 LYS A CA 1
ATOM 880 C C . LYS A 1 118 ? -10.888 -23.281 10.529 1.00 88.88 118 LYS A C 1
ATOM 882 O O . LYS A 1 118 ? -12.016 -23.713 10.282 1.00 88.88 118 LYS A O 1
ATOM 887 N N . CYS A 1 119 ? -10.274 -22.370 9.780 1.00 93.06 119 CYS A N 1
ATOM 888 C CA . CYS A 1 119 ? -10.862 -21.839 8.556 1.00 93.06 119 CYS A CA 1
ATOM 889 C C . CYS A 1 119 ? -11.018 -22.946 7.505 1.00 93.06 119 CYS A C 1
ATOM 891 O O . CYS A 1 119 ? -10.119 -23.767 7.308 1.00 93.06 119 CYS A O 1
ATOM 893 N N . SER A 1 120 ? -12.163 -22.973 6.833 1.00 92.50 120 SER A N 1
ATOM 894 C CA . SER A 1 120 ? -12.503 -23.932 5.787 1.00 92.50 120 SER A CA 1
ATOM 895 C C . SER A 1 120 ? -13.521 -23.328 4.812 1.00 92.50 120 SER A C 1
ATOM 897 O O . SER A 1 120 ? -14.260 -22.421 5.190 1.00 92.50 120 SER A O 1
ATOM 899 N N . PRO A 1 121 ? -13.677 -23.894 3.604 1.00 88.12 121 PRO A N 1
ATOM 900 C CA . PRO A 1 121 ? -14.742 -23.473 2.691 1.00 88.12 121 PRO A CA 1
ATOM 901 C C . PRO A 1 121 ? -16.165 -23.616 3.263 1.00 88.12 121 PRO A C 1
ATOM 903 O O . PRO A 1 121 ? -17.085 -22.982 2.773 1.00 88.12 121 PRO A O 1
ATOM 906 N N . SER A 1 122 ? -16.379 -24.438 4.302 1.00 91.06 122 SER A N 1
ATOM 907 C CA . SER A 1 122 ? -17.705 -24.600 4.924 1.00 91.06 122 SER A CA 1
ATOM 908 C C . SER A 1 122 ? -18.087 -23.508 5.928 1.00 91.06 122 SER A C 1
ATOM 910 O O . SER A 1 122 ? -19.259 -23.390 6.273 1.00 91.06 122 SER A O 1
ATOM 912 N N . ASN A 1 123 ? -17.118 -22.736 6.428 1.00 93.62 123 ASN A N 1
ATOM 913 C CA . ASN A 1 123 ? -17.334 -21.695 7.442 1.00 93.62 123 ASN A CA 1
ATOM 914 C C . ASN A 1 123 ? -16.712 -20.339 7.057 1.00 93.62 123 ASN A C 1
ATOM 916 O O . ASN A 1 123 ? -16.702 -19.414 7.869 1.00 93.62 123 ASN A O 1
ATOM 920 N N . CYS A 1 124 ? -16.190 -20.218 5.838 1.00 95.25 124 CYS A N 1
ATOM 921 C CA . CYS A 1 124 ? -15.590 -19.012 5.291 1.00 95.25 124 CYS A CA 1
ATOM 922 C C . CYS A 1 124 ? -15.769 -19.023 3.775 1.00 95.25 124 CYS A C 1
ATOM 924 O O . CYS A 1 124 ? -15.147 -19.835 3.088 1.00 95.25 124 CYS A O 1
ATOM 926 N N . ASP A 1 125 ? -16.634 -18.145 3.274 1.00 93.50 125 ASP A N 1
ATOM 927 C CA . ASP A 1 125 ? -16.991 -18.124 1.862 1.00 93.50 125 ASP A CA 1
ATOM 928 C C . ASP A 1 125 ? -17.073 -16.695 1.310 1.00 93.50 125 ASP A C 1
ATOM 930 O O . ASP A 1 125 ? -17.383 -15.724 2.018 1.00 93.50 125 ASP A O 1
ATOM 934 N N . ILE A 1 126 ? -16.779 -16.571 0.020 1.00 93.44 126 ILE A N 1
ATOM 935 C CA . ILE A 1 126 ? -16.780 -15.293 -0.695 1.00 93.44 126 ILE A CA 1
ATOM 936 C C . ILE A 1 126 ? -18.216 -14.742 -0.825 1.00 93.44 126 ILE A C 1
ATOM 938 O O . ILE A 1 126 ? -19.168 -15.515 -0.917 1.00 93.44 126 ILE A O 1
ATOM 942 N N . PRO A 1 127 ? -18.417 -13.408 -0.854 1.00 94.56 127 PRO A N 1
ATOM 943 C CA . PRO A 1 127 ? -17.405 -12.349 -0.927 1.00 94.56 127 PRO A CA 1
ATOM 944 C C . PRO A 1 127 ? -16.897 -11.853 0.434 1.00 94.56 127 PRO A C 1
ATOM 946 O O . PRO A 1 127 ? -16.059 -10.959 0.464 1.00 94.56 127 PRO A O 1
ATOM 949 N N . ASN A 1 128 ? -17.409 -12.378 1.548 1.00 94.25 128 ASN A N 1
ATOM 950 C CA . ASN A 1 128 ? -17.167 -11.789 2.869 1.00 94.25 128 ASN A CA 1
ATOM 951 C C . ASN A 1 128 ? -15.985 -12.416 3.609 1.00 94.25 128 ASN A C 1
ATOM 953 O O . ASN A 1 128 ? -15.452 -11.782 4.512 1.00 94.25 128 ASN A O 1
ATOM 957 N N . CYS A 1 129 ? -15.596 -13.640 3.252 1.00 96.69 129 CYS A N 1
ATOM 958 C CA . CYS A 1 129 ? -14.513 -14.353 3.909 1.00 96.69 129 CYS A CA 1
ATOM 959 C C . CYS A 1 129 ? -13.685 -15.146 2.894 1.00 96.69 129 CYS A C 1
ATOM 961 O O . CYS A 1 129 ? -14.224 -15.763 1.974 1.00 96.69 129 CYS A O 1
ATOM 963 N N . PHE A 1 130 ? -12.366 -15.150 3.071 1.00 97.00 130 PHE A N 1
ATOM 964 C CA . PHE A 1 130 ? -11.468 -16.004 2.301 1.00 97.00 130 PHE A CA 1
ATOM 965 C C . PHE A 1 130 ? -10.298 -16.456 3.174 1.00 97.00 130 PHE A C 1
ATOM 967 O O . PHE A 1 130 ? -9.581 -15.627 3.722 1.00 97.00 130 PHE A O 1
ATOM 974 N N . CYS A 1 131 ? -10.099 -17.765 3.326 1.00 95.25 131 CYS A N 1
ATOM 975 C CA . CYS A 1 131 ? -9.138 -18.293 4.295 1.00 95.25 131 CYS A CA 1
ATOM 976 C C . CYS A 1 131 ? -7.674 -18.024 3.916 1.00 95.25 131 CYS A C 1
ATOM 978 O O . CYS A 1 131 ? -7.282 -18.163 2.752 1.00 95.25 131 CYS A O 1
ATOM 980 N N . TYR A 1 132 ? -6.833 -17.806 4.932 1.00 93.88 132 TYR A N 1
ATOM 981 C CA . TYR A 1 132 ? -5.375 -17.850 4.799 1.00 93.88 132 TYR A CA 1
ATOM 982 C C . TYR A 1 132 ? -4.927 -19.112 4.041 1.00 93.88 132 TYR A C 1
ATOM 984 O O . TYR A 1 132 ? -5.380 -20.226 4.315 1.00 93.88 132 TYR A O 1
ATOM 992 N N . GLY A 1 133 ? -4.049 -18.936 3.052 1.00 91.44 133 GLY A N 1
ATOM 993 C CA . GLY A 1 133 ? -3.523 -20.032 2.236 1.00 91.44 133 GLY A CA 1
ATOM 994 C C . GLY A 1 133 ? -4.514 -20.638 1.233 1.00 91.44 133 GLY A C 1
ATOM 995 O O . GLY A 1 133 ? -4.140 -21.560 0.505 1.00 91.44 133 GLY A O 1
ATOM 996 N N . SER A 1 134 ? -5.751 -20.145 1.123 1.00 93.00 134 SER A N 1
ATOM 997 C CA . SER A 1 134 ? -6.691 -20.625 0.101 1.00 93.00 134 SER A CA 1
ATOM 998 C C . SER A 1 134 ? -6.336 -20.148 -1.310 1.00 93.00 134 SER A C 1
ATOM 1000 O O . SER A 1 134 ? -5.390 -19.389 -1.532 1.00 93.00 134 SER A O 1
ATOM 1002 N N . ARG A 1 135 ? -7.055 -20.674 -2.308 1.00 92.06 135 ARG A N 1
ATOM 1003 C CA . ARG A 1 135 ? -6.985 -20.217 -3.702 1.00 92.06 135 ARG A CA 1
ATOM 1004 C C . ARG A 1 135 ? -8.378 -19.915 -4.236 1.00 92.06 135 ARG A C 1
ATOM 1006 O O . ARG A 1 135 ? -9.310 -20.637 -3.877 1.00 92.06 135 ARG A O 1
ATOM 1013 N N . PRO A 1 136 ? -8.509 -18.908 -5.108 1.00 92.19 136 PRO A N 1
ATOM 1014 C CA . PRO A 1 136 ? -9.711 -18.733 -5.899 1.00 92.19 136 PRO A CA 1
ATOM 1015 C C . PRO A 1 136 ? -10.059 -20.024 -6.649 1.00 92.19 136 PRO A C 1
ATOM 1017 O O . PRO A 1 136 ? -9.171 -20.738 -7.122 1.00 92.19 136 PRO A O 1
ATOM 1020 N N . ASN A 1 137 ? -11.351 -20.327 -6.760 1.00 91.62 137 ASN A N 1
ATOM 1021 C CA . ASN A 1 137 ? -11.840 -21.480 -7.515 1.00 91.62 137 ASN A CA 1
ATOM 1022 C C . ASN A 1 137 ? -11.965 -21.139 -9.012 1.00 91.62 137 ASN A C 1
ATOM 1024 O O . ASN A 1 137 ? -13.057 -21.128 -9.571 1.00 91.62 137 ASN A O 1
ATOM 1028 N N . ILE A 1 138 ? -10.837 -20.790 -9.628 1.00 93.69 138 ILE A N 1
ATOM 1029 C CA . ILE A 1 138 ? -10.684 -20.475 -11.054 1.00 93.69 138 ILE A CA 1
ATOM 1030 C C . ILE A 1 138 ? -9.361 -21.078 -11.537 1.00 93.69 138 ILE A C 1
ATOM 1032 O O . ILE A 1 138 ? -8.417 -21.237 -10.757 1.00 93.69 138 ILE A O 1
ATOM 1036 N N . THR A 1 139 ? -9.295 -21.480 -12.806 1.00 94.81 139 THR A N 1
ATOM 1037 C CA . THR A 1 139 ? -8.077 -22.069 -13.378 1.00 94.81 139 THR A CA 1
ATOM 1038 C C . THR A 1 139 ? -6.975 -21.015 -13.532 1.00 94.81 139 THR A C 1
ATOM 1040 O O . THR A 1 139 ? -7.249 -19.815 -13.616 1.00 94.81 139 THR A O 1
ATOM 1043 N N . LEU A 1 140 ? -5.704 -21.429 -13.572 1.00 92.81 140 LEU A N 1
ATOM 1044 C CA . LEU A 1 140 ? -4.588 -20.483 -13.736 1.00 92.81 140 LEU A CA 1
ATOM 1045 C C . LEU A 1 140 ? -4.632 -19.789 -15.105 1.00 92.81 140 LEU A C 1
ATOM 1047 O O . LEU A 1 140 ? -4.215 -18.641 -15.241 1.00 92.81 140 LEU A O 1
ATOM 1051 N N . GLU A 1 141 ? -5.149 -20.478 -16.115 1.00 92.69 141 GLU A N 1
ATOM 1052 C CA . GLU A 1 141 ? -5.318 -19.979 -17.473 1.00 92.69 141 GLU A CA 1
ATOM 1053 C C . GLU A 1 141 ? -6.329 -18.829 -17.523 1.00 92.69 141 GLU A C 1
ATOM 1055 O O . GLU A 1 141 ? -6.084 -17.822 -18.189 1.00 92.69 141 GLU A O 1
ATOM 1060 N N . GLU A 1 142 ? -7.427 -18.955 -16.777 1.00 94.69 142 GLU A N 1
ATOM 1061 C CA . GLU A 1 142 ? -8.499 -17.958 -16.706 1.00 94.69 142 GLU A CA 1
ATOM 1062 C C . GLU A 1 142 ? -8.220 -16.847 -15.682 1.00 94.69 142 GLU A C 1
ATOM 1064 O O . GLU A 1 142 ? -8.838 -15.784 -15.733 1.00 94.69 142 GLU A O 1
ATOM 1069 N N . THR A 1 143 ? -7.280 -17.057 -14.756 1.00 95.06 143 THR A N 1
ATOM 1070 C CA . THR A 1 143 ? -6.960 -16.078 -13.710 1.00 95.06 143 THR A CA 1
ATOM 1071 C C . THR A 1 143 ? -6.075 -14.953 -14.261 1.00 95.06 143 THR A C 1
ATOM 1073 O O . THR A 1 143 ? -4.929 -15.212 -14.642 1.00 95.06 143 THR A O 1
ATOM 1076 N N . PRO A 1 144 ? -6.517 -13.682 -14.274 1.00 94.44 144 PRO A N 1
ATOM 1077 C CA . PRO A 1 144 ? -5.665 -12.572 -14.688 1.00 94.44 144 PRO A CA 1
ATOM 1078 C C . PRO A 1 144 ? -4.500 -12.378 -13.710 1.00 94.44 144 PRO A C 1
ATOM 1080 O O . PRO A 1 144 ? -4.652 -12.518 -12.499 1.00 94.44 144 PRO A O 1
ATOM 1083 N N . GLN A 1 145 ? -3.328 -12.017 -14.233 1.00 94.75 145 GLN A N 1
ATOM 1084 C CA . GLN A 1 145 ? -2.211 -11.604 -13.389 1.00 94.75 145 GLN A CA 1
ATOM 1085 C C . GLN A 1 145 ? -2.407 -10.148 -12.962 1.00 94.75 145 GLN A C 1
ATOM 1087 O O . GLN A 1 145 ? -2.278 -9.242 -13.783 1.00 94.75 145 GLN A O 1
ATOM 1092 N N . PHE A 1 146 ? -2.661 -9.917 -11.676 1.00 96.00 146 PHE A N 1
ATOM 1093 C CA . PHE A 1 146 ? -2.662 -8.568 -11.111 1.00 96.00 146 PHE A CA 1
ATOM 1094 C C . PHE A 1 146 ? -1.243 -8.113 -10.772 1.00 96.00 146 PHE A C 1
ATOM 1096 O O . PHE A 1 146 ? -0.440 -8.892 -10.260 1.00 96.00 146 PHE A O 1
ATOM 1103 N N . VAL A 1 147 ? -0.940 -6.844 -11.029 1.00 95.50 147 VAL A N 1
ATOM 1104 C CA . VAL A 1 147 ? 0.295 -6.194 -10.581 1.00 95.50 147 VAL A CA 1
ATOM 1105 C C . VAL A 1 147 ? -0.100 -4.973 -9.761 1.00 95.50 147 VAL A C 1
ATOM 1107 O O . VAL A 1 147 ? -0.724 -4.055 -10.286 1.00 95.50 147 VAL A O 1
ATOM 1110 N N . LEU A 1 148 ? 0.221 -4.991 -8.471 1.00 96.81 148 LEU A N 1
ATOM 1111 C CA . LEU A 1 148 ? -0.122 -3.947 -7.513 1.00 96.81 148 LEU A CA 1
ATOM 1112 C C . LEU A 1 148 ? 1.074 -3.010 -7.358 1.00 96.81 148 LEU A C 1
ATOM 1114 O O . LEU A 1 148 ? 2.001 -3.300 -6.605 1.00 96.81 148 LEU A O 1
ATOM 1118 N N . LEU A 1 149 ? 1.077 -1.913 -8.114 1.00 96.38 149 LEU A N 1
ATOM 1119 C CA . LEU A 1 149 ? 2.072 -0.854 -7.964 1.00 96.38 149 LEU A CA 1
ATOM 1120 C C . LEU A 1 149 ? 1.703 0.011 -6.759 1.00 96.38 149 LEU A C 1
ATOM 1122 O O . LEU A 1 149 ? 0.599 0.563 -6.721 1.00 96.38 149 LEU A O 1
ATOM 1126 N N . THR A 1 150 ? 2.612 0.127 -5.789 1.00 97.81 150 THR A N 1
ATOM 1127 C CA . THR A 1 150 ? 2.394 0.993 -4.627 1.00 97.81 150 THR A CA 1
ATOM 1128 C C . THR A 1 150 ? 3.591 1.872 -4.326 1.00 97.81 150 THR A C 1
ATOM 1130 O O . THR A 1 150 ? 4.746 1.498 -4.563 1.00 97.81 150 THR A O 1
ATOM 1133 N N . PHE A 1 151 ? 3.281 3.038 -3.769 1.00 98.31 151 PHE A N 1
ATOM 1134 C CA . PHE A 1 151 ? 4.259 3.979 -3.256 1.00 98.31 151 PHE A CA 1
ATOM 1135 C C . PHE A 1 151 ? 3.921 4.320 -1.815 1.00 98.31 151 PHE A C 1
ATOM 1137 O O . PHE A 1 151 ? 2.805 4.763 -1.538 1.00 98.31 151 PHE A O 1
ATOM 1144 N N . ASP A 1 152 ? 4.892 4.118 -0.939 1.00 98.62 152 ASP A N 1
ATOM 1145 C CA . ASP A 1 152 ? 4.773 4.456 0.472 1.00 98.62 152 ASP A CA 1
ATOM 1146 C C . ASP A 1 152 ? 5.395 5.847 0.721 1.00 98.62 152 ASP A C 1
ATOM 1148 O O . ASP A 1 152 ? 6.180 6.349 -0.097 1.00 98.62 152 ASP A O 1
ATOM 1152 N N . ASP A 1 153 ? 5.040 6.453 1.855 1.00 98.31 153 ASP A N 1
ATOM 1153 C CA . ASP A 1 153 ? 5.485 7.761 2.354 1.00 98.31 153 ASP A CA 1
ATOM 1154 C C . ASP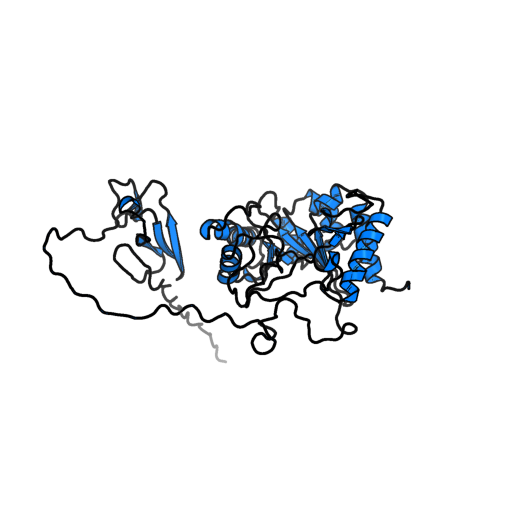 A 1 153 ? 4.900 9.006 1.661 1.00 98.31 153 ASP A C 1
ATOM 1156 O O . ASP A 1 153 ? 3.916 8.989 0.917 1.00 98.31 153 ASP A O 1
ATOM 1160 N N . ALA A 1 154 ? 5.475 10.156 2.015 1.00 97.50 154 ALA A N 1
ATOM 1161 C CA . ALA A 1 154 ? 4.988 11.474 1.681 1.00 97.50 154 ALA A CA 1
ATOM 1162 C C . ALA A 1 154 ? 4.965 11.748 0.172 1.00 97.50 154 ALA A C 1
ATOM 1164 O O . ALA A 1 154 ? 5.961 11.591 -0.548 1.00 97.50 154 ALA A O 1
ATOM 1165 N N . VAL A 1 155 ? 3.847 12.300 -0.301 1.00 98.25 155 VAL A N 1
ATOM 1166 C CA . VAL A 1 155 ? 3.736 12.818 -1.670 1.00 98.25 155 VAL A CA 1
ATOM 1167 C C . VAL A 1 155 ? 4.317 14.227 -1.703 1.00 98.25 155 VAL A C 1
ATOM 1169 O O . VAL A 1 155 ? 3.634 15.210 -1.424 1.00 98.25 155 VAL A O 1
ATOM 1172 N N . THR A 1 156 ? 5.600 14.328 -2.043 1.00 97.44 156 THR A N 1
ATOM 1173 C CA . THR A 1 156 ? 6.294 15.615 -2.190 1.00 97.44 156 THR A CA 1
ATOM 1174 C C . THR A 1 156 ? 6.329 16.073 -3.646 1.00 97.44 156 THR A C 1
ATOM 1176 O O . THR A 1 156 ? 6.244 15.268 -4.578 1.00 97.44 156 THR A O 1
ATOM 1179 N N . ILE A 1 157 ? 6.547 17.374 -3.863 1.00 97.06 157 ILE A N 1
ATOM 1180 C CA . ILE A 1 157 ? 6.715 17.930 -5.212 1.00 97.06 157 ILE A CA 1
ATOM 1181 C C . ILE A 1 157 ? 7.857 17.257 -5.989 1.00 97.06 157 ILE A C 1
ATOM 1183 O O . ILE A 1 157 ? 7.721 17.029 -7.187 1.00 97.06 157 ILE A O 1
ATOM 1187 N N . SER A 1 158 ? 8.946 16.883 -5.305 1.00 94.50 158 SER A N 1
ATOM 1188 C CA . SER A 1 158 ? 10.140 16.287 -5.920 1.00 94.50 158 SER A CA 1
ATOM 1189 C C . SER A 1 158 ? 9.851 14.916 -6.538 1.00 94.50 158 SER A C 1
ATOM 1191 O O . SER A 1 158 ? 10.139 14.689 -7.719 1.00 94.50 158 SER A O 1
ATOM 1193 N N . VAL A 1 159 ? 9.228 14.011 -5.770 1.00 95.00 159 VAL A N 1
ATOM 1194 C CA . VAL A 1 159 ? 8.846 12.679 -6.276 1.00 95.00 159 VAL A CA 1
ATOM 1195 C C . VAL A 1 159 ? 7.714 12.784 -7.295 1.00 95.00 159 VAL A C 1
ATOM 1197 O O . VAL A 1 159 ? 7.737 12.091 -8.313 1.00 95.00 159 VAL A O 1
ATOM 1200 N N . TYR A 1 160 ? 6.772 13.711 -7.093 1.00 97.62 160 TYR A N 1
ATOM 1201 C CA . TYR A 1 160 ? 5.663 13.912 -8.017 1.00 97.62 160 TYR A CA 1
ATOM 1202 C C . TYR A 1 160 ? 6.139 14.364 -9.400 1.00 97.62 160 TYR A C 1
ATOM 1204 O O . TYR A 1 160 ? 5.787 13.742 -10.402 1.00 97.62 160 TYR A O 1
ATOM 1212 N N . SER A 1 161 ? 6.965 15.413 -9.484 1.00 96.00 161 SER A N 1
ATOM 1213 C CA . SER A 1 161 ? 7.425 15.948 -10.772 1.00 96.00 161 SER A CA 1
ATOM 1214 C C . SER A 1 161 ? 8.346 14.988 -11.522 1.00 96.00 161 SER A C 1
ATOM 1216 O O . SER A 1 161 ? 8.354 14.971 -12.755 1.00 96.00 161 SER A O 1
ATOM 1218 N N . SER A 1 162 ? 9.136 14.212 -10.782 1.00 93.56 162 SER A N 1
ATOM 1219 C CA . SER A 1 162 ? 10.188 13.365 -11.347 1.00 93.56 162 SER A CA 1
ATOM 1220 C C . SER A 1 162 ? 9.681 11.974 -11.725 1.00 93.56 162 SER A C 1
ATOM 1222 O O . SER A 1 162 ? 10.118 11.432 -12.739 1.00 93.56 162 SER A O 1
ATOM 1224 N N . VAL A 1 163 ? 8.741 11.423 -10.948 1.00 94.75 163 VAL A N 1
ATOM 1225 C CA . VAL A 1 163 ? 8.259 10.042 -11.087 1.00 94.75 163 VAL A CA 1
ATOM 1226 C C . VAL A 1 163 ? 6.764 10.016 -11.395 1.00 94.75 163 VAL A C 1
ATOM 1228 O O . VAL A 1 163 ? 6.373 9.644 -12.503 1.00 94.75 163 VAL A O 1
ATOM 1231 N N . TYR A 1 164 ? 5.917 10.442 -10.452 1.00 96.94 164 TYR A N 1
ATOM 1232 C CA . TYR A 1 164 ? 4.475 10.171 -10.519 1.00 96.94 164 TYR A CA 1
ATOM 1233 C C . TYR A 1 164 ? 3.799 10.832 -11.710 1.00 96.94 164 TYR A C 1
ATOM 1235 O O . TYR A 1 164 ? 3.052 10.177 -12.428 1.00 96.94 164 TYR A O 1
ATOM 1243 N N . ARG A 1 165 ? 4.083 12.110 -11.967 1.00 96.94 165 ARG A N 1
ATOM 1244 C CA . ARG A 1 165 ? 3.416 12.858 -13.030 1.00 96.94 165 ARG A CA 1
ATOM 1245 C C . ARG A 1 165 ? 3.637 12.209 -14.394 1.00 96.94 165 ARG A C 1
ATOM 1247 O O . ARG A 1 165 ? 2.673 11.924 -15.093 1.00 96.94 165 ARG A O 1
ATOM 1254 N N . LYS A 1 166 ? 4.890 11.930 -14.762 1.00 94.38 166 LYS A N 1
ATOM 1255 C CA . LYS A 1 166 ? 5.209 11.330 -16.068 1.00 94.38 166 LYS A CA 1
ATOM 1256 C C . LYS A 1 166 ? 4.646 9.915 -16.194 1.00 94.38 166 LYS A C 1
ATOM 1258 O O . LYS A 1 166 ? 4.157 9.553 -17.260 1.00 94.38 166 LYS A O 1
ATOM 1263 N N . LEU A 1 167 ? 4.727 9.125 -15.122 1.00 93.69 167 LEU A N 1
ATOM 1264 C CA . LEU A 1 167 ? 4.322 7.720 -15.128 1.00 93.69 167 LEU A CA 1
ATOM 1265 C C . LEU A 1 167 ? 2.800 7.545 -15.117 1.00 93.69 167 LEU A C 1
ATOM 1267 O O . LEU A 1 167 ? 2.273 6.743 -15.880 1.00 93.69 167 LEU A O 1
ATOM 1271 N N . LEU A 1 168 ? 2.111 8.281 -14.251 1.00 95.88 168 LEU A N 1
ATOM 1272 C CA . LEU A 1 168 ? 0.743 7.977 -13.833 1.00 95.88 168 LEU A CA 1
ATOM 1273 C C . LEU A 1 168 ? -0.288 9.021 -14.287 1.00 95.88 168 LEU A C 1
ATOM 1275 O O . LEU A 1 168 ? -1.440 8.665 -14.512 1.00 95.88 168 LEU A O 1
ATOM 1279 N N . ILE A 1 169 ? 0.123 10.281 -14.470 1.00 96.81 169 ILE A N 1
ATOM 1280 C CA . ILE A 1 169 ? -0.777 11.387 -14.840 1.00 96.81 169 ILE A CA 1
ATOM 1281 C C . ILE A 1 169 ? -0.720 11.648 -16.344 1.00 96.81 169 ILE A C 1
ATOM 1283 O O . ILE A 1 169 ? -1.699 11.461 -17.060 1.00 96.81 169 ILE A O 1
ATOM 1287 N N . ASP A 1 170 ? 0.462 12.017 -16.835 1.00 96.56 170 ASP A N 1
ATOM 1288 C CA . ASP A 1 170 ? 0.700 12.320 -18.246 1.00 96.56 170 ASP A CA 1
ATOM 1289 C C . ASP A 1 170 ? 0.753 11.032 -19.094 1.00 96.56 170 ASP A C 1
ATOM 1291 O O . ASP A 1 170 ? 0.719 11.101 -20.321 1.00 96.56 170 ASP A O 1
ATOM 1295 N N . ASN A 1 171 ? 0.868 9.862 -18.444 1.00 93.50 171 ASN A N 1
ATOM 1296 C CA . ASN A 1 171 ? 1.057 8.544 -19.058 1.00 93.50 171 ASN A CA 1
ATOM 1297 C C . ASN A 1 171 ? 2.086 8.573 -20.203 1.00 93.50 171 ASN A C 1
ATOM 1299 O O . ASN A 1 171 ? 1.857 8.051 -21.296 1.00 93.50 171 ASN A O 1
ATOM 1303 N N . TYR A 1 172 ? 3.237 9.200 -19.950 1.00 94.50 172 TYR A N 1
ATOM 1304 C CA . TYR A 1 172 ? 4.250 9.523 -20.958 1.00 94.50 172 TYR A CA 1
ATOM 1305 C C . TYR A 1 172 ? 4.731 8.294 -21.750 1.00 94.50 172 TYR A C 1
ATOM 1307 O O . TYR A 1 172 ? 5.150 8.402 -22.901 1.00 94.50 172 TYR A O 1
ATOM 1315 N N . TRP A 1 173 ? 4.652 7.107 -21.142 1.00 91.69 173 TRP A N 1
ATOM 1316 C CA . TRP A 1 173 ? 5.079 5.839 -21.733 1.00 91.69 173 TRP A CA 1
ATOM 1317 C C . TRP A 1 173 ? 3.945 4.956 -22.265 1.00 91.69 173 TRP A C 1
ATOM 1319 O O . TRP A 1 173 ? 4.226 3.820 -22.643 1.00 91.69 173 TRP A O 1
ATOM 1329 N N . ASN A 1 174 ? 2.707 5.458 -22.337 1.00 92.19 174 ASN A N 1
ATOM 1330 C CA . ASN A 1 174 ? 1.546 4.737 -22.870 1.00 92.19 174 ASN A CA 1
ATOM 1331 C C . ASN A 1 174 ? 1.318 3.371 -22.200 1.00 92.19 174 ASN A C 1
ATOM 1333 O O . ASN A 1 174 ? 1.145 2.354 -22.871 1.00 92.19 174 ASN A O 1
ATOM 1337 N N . LEU A 1 175 ? 1.331 3.337 -20.867 1.00 91.94 175 LEU A N 1
ATOM 1338 C CA . LEU A 1 175 ? 1.084 2.122 -20.097 1.00 91.94 175 LEU A CA 1
ATOM 1339 C C . LEU A 1 175 ? -0.421 1.939 -19.875 1.00 91.94 175 LEU A C 1
ATOM 1341 O O . LEU A 1 175 ? -1.061 2.703 -19.147 1.00 91.94 175 LEU A O 1
ATOM 1345 N N . TYR A 1 176 ? -0.978 0.899 -20.492 1.00 92.25 176 TYR A N 1
ATOM 1346 C CA . TYR A 1 176 ? -2.394 0.553 -20.399 1.00 92.25 176 TYR A CA 1
ATOM 1347 C C . TYR A 1 176 ? -2.580 -0.881 -19.902 1.00 92.25 176 TYR A C 1
ATOM 1349 O O . TYR A 1 176 ? -1.754 -1.763 -20.122 1.00 92.25 176 TYR A O 1
ATOM 1357 N N . ASN A 1 177 ? -3.692 -1.133 -19.231 1.00 92.94 177 ASN A N 1
ATOM 1358 C CA . ASN A 1 177 ? -4.162 -2.484 -18.970 1.00 92.94 177 ASN A CA 1
ATOM 1359 C C . ASN A 1 177 ? -4.779 -3.083 -20.250 1.00 92.94 177 ASN A C 1
ATOM 1361 O O . ASN A 1 177 ? -5.151 -2.334 -21.156 1.00 92.94 177 ASN A O 1
ATOM 1365 N N . PRO A 1 178 ? -4.970 -4.415 -20.334 1.00 91.38 178 PRO A N 1
ATOM 1366 C CA . PRO A 1 178 ? -5.615 -5.053 -21.490 1.00 91.38 178 PRO A CA 1
ATOM 1367 C C . PRO A 1 178 ? -7.028 -4.533 -21.806 1.00 91.38 178 PRO A C 1
ATOM 1369 O O . PRO A 1 178 ? -7.501 -4.667 -22.928 1.00 91.38 178 PRO A O 1
ATOM 1372 N N . ASN A 1 179 ? -7.702 -3.917 -20.830 1.00 92.62 179 ASN A N 1
ATOM 1373 C CA . ASN A 1 179 ? -8.999 -3.258 -21.002 1.00 92.62 179 ASN A CA 1
ATOM 1374 C C . ASN A 1 179 ? -8.896 -1.804 -21.510 1.00 92.62 179 ASN A C 1
ATOM 1376 O O . ASN A 1 179 ? -9.888 -1.080 -21.483 1.00 92.62 179 ASN A O 1
ATOM 1380 N N . ASN A 1 180 ? -7.710 -1.373 -21.945 1.00 92.00 180 ASN A N 1
ATOM 1381 C CA . ASN A 1 180 ? -7.415 -0.038 -22.464 1.00 92.00 180 ASN A CA 1
ATOM 1382 C C . ASN A 1 180 ? -7.533 1.112 -21.440 1.00 92.00 180 ASN A C 1
ATOM 1384 O O . ASN A 1 180 ? -7.424 2.281 -21.805 1.00 92.00 180 ASN A O 1
ATOM 1388 N N . CYS A 1 181 ? -7.710 0.812 -20.150 1.00 95.00 181 CYS A N 1
ATOM 1389 C CA . CYS A 1 181 ? -7.580 1.806 -19.084 1.00 95.00 181 CYS A CA 1
ATOM 1390 C C . CYS A 1 181 ? -6.099 2.051 -18.778 1.00 95.00 181 CYS A C 1
ATOM 1392 O O . CYS A 1 181 ? -5.320 1.098 -18.728 1.00 95.00 181 CYS A O 1
ATOM 1394 N N . SER A 1 182 ? -5.697 3.299 -18.514 1.00 95.06 182 SER A N 1
ATOM 1395 C CA . SER A 1 182 ? -4.337 3.570 -18.024 1.00 95.06 182 SER A CA 1
ATOM 1396 C C . SER A 1 182 ? -4.091 2.844 -16.700 1.00 95.06 182 SER A C 1
ATOM 1398 O O . SER A 1 182 ? -5.025 2.657 -15.906 1.00 95.06 182 SER A O 1
ATOM 1400 N N . ILE A 1 183 ? -2.845 2.431 -16.463 1.00 95.31 183 ILE A N 1
ATOM 1401 C CA . ILE A 1 183 ? -2.472 1.748 -15.219 1.00 95.31 183 ILE A CA 1
ATOM 1402 C C . ILE A 1 183 ? -2.821 2.593 -13.986 1.00 95.31 183 ILE A C 1
ATOM 1404 O O . ILE A 1 183 ? -2.944 3.819 -14.054 1.00 95.31 183 ILE A O 1
ATOM 1408 N N . LYS A 1 184 ? -3.012 1.920 -12.853 1.00 97.19 184 LYS A N 1
ATOM 1409 C CA . LYS A 1 184 ? -3.327 2.546 -11.569 1.00 97.19 184 LYS A CA 1
ATOM 1410 C C . LYS A 1 184 ? -2.324 2.104 -10.516 1.00 97.19 184 LYS A C 1
ATOM 1412 O O . LYS A 1 184 ? -1.590 1.142 -10.711 1.00 97.19 184 LYS A O 1
ATOM 1417 N N . SER A 1 185 ? -2.281 2.874 -9.442 1.00 97.69 185 SER A N 1
ATOM 1418 C CA . SER A 1 185 ? -1.342 2.719 -8.338 1.00 97.69 185 SER A CA 1
ATOM 1419 C C . SER A 1 185 ? -2.083 3.031 -7.048 1.00 97.69 185 SER A C 1
ATOM 1421 O O . SER A 1 185 ? -3.050 3.799 -7.082 1.00 97.69 185 SER A O 1
ATOM 1423 N N . THR A 1 186 ? -1.591 2.480 -5.946 1.00 98.75 186 THR A N 1
ATOM 1424 C CA . THR A 1 186 ? -2.036 2.811 -4.588 1.00 98.75 186 THR A CA 1
ATOM 1425 C C . THR A 1 186 ? -0.936 3.589 -3.871 1.00 98.75 186 THR A C 1
ATOM 1427 O O . THR A 1 186 ? 0.241 3.251 -3.990 1.00 98.75 186 THR A O 1
ATOM 1430 N N . PHE A 1 187 ? -1.301 4.648 -3.156 1.00 98.81 187 PHE A N 1
ATOM 1431 C CA . PHE A 1 187 ? -0.375 5.481 -2.392 1.00 98.81 187 PHE A CA 1
ATOM 1432 C C . PHE A 1 187 ? -0.664 5.335 -0.901 1.00 98.81 187 PHE A C 1
ATOM 1434 O O . PHE A 1 187 ? -1.705 5.803 -0.449 1.00 98.81 187 PHE A O 1
ATOM 1441 N N . PHE A 1 188 ? 0.246 4.716 -0.151 1.00 98.88 188 PHE A N 1
ATOM 1442 C CA . PHE A 1 188 ? 0.200 4.671 1.311 1.00 98.88 188 PHE A CA 1
ATOM 1443 C C . PHE A 1 188 ? 0.927 5.904 1.842 1.00 98.88 188 PHE A C 1
ATOM 1445 O O . PHE A 1 188 ? 2.149 5.909 1.972 1.00 98.88 188 PHE A O 1
ATOM 1452 N N . ILE A 1 189 ? 0.184 6.982 2.092 1.00 98.62 189 ILE A N 1
ATOM 1453 C CA . ILE A 1 189 ? 0.787 8.288 2.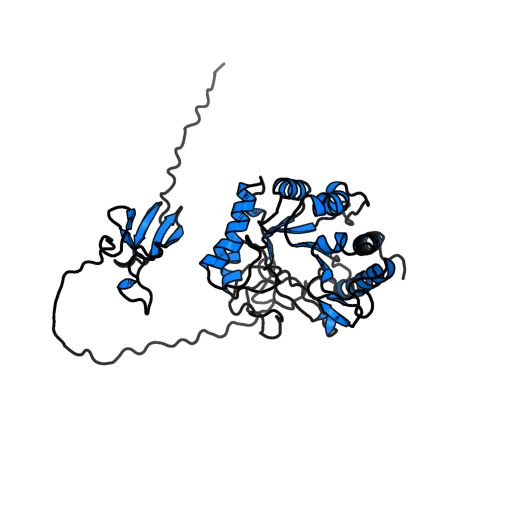378 1.00 98.62 189 ILE A CA 1
ATOM 1454 C C . ILE A 1 189 ? 0.935 8.535 3.876 1.00 98.62 189 ILE A C 1
ATOM 1456 O O . ILE A 1 189 ? 0.089 8.120 4.657 1.00 98.62 189 ILE A O 1
ATOM 1460 N N . THR A 1 190 ? 1.961 9.285 4.270 1.00 97.06 190 THR A N 1
ATOM 1461 C CA . THR A 1 190 ? 2.116 9.838 5.627 1.00 97.06 190 THR A CA 1
ATOM 1462 C C . THR A 1 190 ? 1.710 11.310 5.664 1.00 97.06 190 THR A C 1
ATOM 1464 O O . THR A 1 190 ? 1.598 11.961 4.620 1.00 97.06 190 THR A O 1
ATOM 1467 N N . HIS A 1 191 ? 1.482 11.881 6.852 1.00 96.19 191 HIS A N 1
ATOM 1468 C CA . HIS A 1 191 ? 1.138 13.305 6.950 1.00 96.19 191 HIS A CA 1
ATOM 1469 C C . HIS A 1 191 ? 2.338 14.216 6.659 1.00 96.19 191 HIS A C 1
ATOM 1471 O O . HIS A 1 191 ? 2.246 15.151 5.855 1.00 96.19 191 HIS A O 1
ATOM 1477 N N . ASN A 1 192 ? 3.458 13.971 7.342 1.00 89.50 192 ASN A N 1
ATOM 1478 C CA . ASN A 1 192 ? 4.599 14.879 7.317 1.00 89.50 192 ASN A CA 1
ATOM 1479 C C . ASN A 1 192 ? 5.155 15.037 5.896 1.00 89.50 192 ASN A C 1
ATOM 1481 O O . ASN A 1 192 ? 5.436 14.060 5.215 1.00 89.50 192 ASN A O 1
ATOM 1485 N N . TYR A 1 193 ? 5.341 16.291 5.470 1.00 92.19 193 TYR A N 1
ATOM 1486 C CA . TYR A 1 193 ? 5.844 16.687 4.144 1.00 92.19 193 TYR A CA 1
ATOM 1487 C C . TYR A 1 193 ? 4.932 16.383 2.944 1.00 92.19 193 TYR A C 1
ATOM 1489 O O . TYR A 1 193 ? 5.291 16.738 1.819 1.00 92.19 193 TYR A O 1
ATOM 1497 N N . THR A 1 194 ? 3.754 15.792 3.152 1.00 98.19 194 THR A N 1
ATOM 1498 C CA . THR A 1 194 ? 2.794 15.536 2.073 1.00 98.19 194 THR A CA 1
ATOM 1499 C C . THR A 1 194 ? 2.142 16.825 1.582 1.00 98.19 194 THR A C 1
ATOM 1501 O O . THR A 1 194 ? 1.538 17.583 2.346 1.00 98.19 194 THR A O 1
ATOM 1504 N N . ASP A 1 195 ? 2.198 17.038 0.269 1.00 98.50 195 ASP A N 1
ATOM 1505 C CA . ASP A 1 195 ? 1.407 18.050 -0.418 1.00 98.50 195 ASP A CA 1
ATOM 1506 C C . ASP A 1 195 ? 0.041 17.464 -0.802 1.00 98.50 195 ASP A C 1
ATOM 1508 O O . ASP A 1 195 ? -0.115 16.732 -1.784 1.00 98.50 195 ASP A O 1
ATOM 1512 N N . TYR A 1 196 ? -0.979 17.812 -0.020 1.00 98.69 196 TYR A N 1
ATOM 1513 C CA . TYR A 1 196 ? -2.340 17.316 -0.219 1.00 98.69 196 TYR A CA 1
ATOM 1514 C C . TYR A 1 196 ? -2.985 17.775 -1.537 1.00 98.69 196 TYR A C 1
ATOM 1516 O O . TYR A 1 196 ? -3.920 17.128 -2.005 1.00 98.69 196 TYR A O 1
ATOM 1524 N N . SER A 1 197 ? -2.484 18.835 -2.186 1.00 98.56 197 SER A N 1
ATOM 1525 C CA . SER A 1 197 ? -2.964 19.217 -3.523 1.00 98.56 197 SER A CA 1
ATOM 1526 C C . SER A 1 197 ? -2.522 18.209 -4.592 1.00 98.56 197 SER A C 1
ATOM 1528 O O . SER A 1 197 ? -3.277 17.889 -5.516 1.00 98.56 197 SER A O 1
ATOM 1530 N N . LEU A 1 198 ? -1.329 17.633 -4.429 1.00 98.69 198 LEU A N 1
ATOM 1531 C CA . LEU A 1 198 ? -0.821 16.570 -5.293 1.00 98.69 198 LEU A CA 1
ATOM 1532 C C . LEU A 1 198 ? -1.517 15.241 -4.991 1.00 98.69 198 LEU A C 1
ATOM 1534 O O . LEU A 1 198 ? -1.862 14.523 -5.924 1.00 98.69 198 LEU A O 1
ATOM 1538 N N . VAL A 1 199 ? -1.805 14.951 -3.716 1.00 98.81 199 VAL A N 1
ATOM 1539 C CA . VAL A 1 199 ? -2.644 13.802 -3.318 1.00 98.81 199 VAL A CA 1
ATOM 1540 C C . VAL A 1 199 ? -4.024 13.884 -3.970 1.00 98.81 199 VAL A C 1
ATOM 1542 O O . VAL A 1 199 ? -4.469 12.911 -4.573 1.00 98.81 199 VAL A O 1
ATOM 1545 N N . GLN A 1 200 ? -4.673 15.054 -3.922 1.00 98.75 200 GLN A N 1
ATOM 1546 C CA . GLN A 1 200 ? -5.942 15.279 -4.617 1.00 98.75 200 GLN A CA 1
ATOM 1547 C C . GLN A 1 200 ? -5.810 15.004 -6.118 1.00 98.75 200 GLN A C 1
ATOM 1549 O O . GLN A 1 200 ? -6.666 14.343 -6.693 1.00 98.75 200 GLN A O 1
ATOM 1554 N N . THR A 1 201 ? -4.730 15.472 -6.746 1.00 98.69 201 THR A N 1
ATOM 1555 C CA . THR A 1 201 ? -4.503 15.256 -8.182 1.00 98.69 201 THR A CA 1
ATOM 1556 C C . THR A 1 201 ? -4.338 13.770 -8.512 1.00 98.69 201 THR A C 1
ATOM 1558 O O . THR A 1 201 ? -4.935 13.288 -9.469 1.00 98.69 201 THR A O 1
ATOM 1561 N N . LEU A 1 202 ? -3.572 13.020 -7.713 1.00 98.75 202 LEU A N 1
ATOM 1562 C CA . LEU A 1 202 ? -3.433 11.568 -7.873 1.00 98.75 202 LEU A CA 1
ATOM 1563 C C . LEU A 1 202 ? -4.798 10.870 -7.749 1.00 98.75 202 LEU A C 1
ATOM 1565 O O . LEU A 1 202 ? -5.154 10.045 -8.590 1.00 98.75 202 LEU A O 1
ATOM 1569 N N . TYR A 1 203 ? -5.593 11.248 -6.751 1.00 98.75 203 TYR A N 1
ATOM 1570 C CA . TYR A 1 203 ? -6.942 10.720 -6.575 1.00 98.75 203 TYR A CA 1
ATOM 1571 C C . TYR A 1 203 ? -7.873 11.047 -7.756 1.00 98.75 203 TYR A C 1
ATOM 1573 O O . TYR A 1 203 ? -8.570 10.164 -8.252 1.00 98.75 203 TYR A O 1
ATOM 1581 N N . ASP A 1 204 ? -7.848 12.282 -8.264 1.00 98.50 204 ASP A N 1
ATOM 1582 C CA . ASP A 1 204 ? -8.678 12.716 -9.398 1.00 98.50 204 ASP A CA 1
ATOM 1583 C C . ASP A 1 204 ? -8.361 11.942 -10.691 1.00 98.50 204 ASP A C 1
ATOM 1585 O O . ASP A 1 204 ? -9.238 11.743 -11.532 1.00 98.50 204 ASP A O 1
ATOM 1589 N N . TYR A 1 205 ? -7.126 11.448 -10.834 1.00 98.25 205 TYR A N 1
ATOM 1590 C CA . TYR A 1 205 ? -6.707 10.560 -11.929 1.00 98.25 205 TYR A CA 1
ATOM 1591 C C . TYR A 1 205 ? -7.017 9.072 -11.670 1.00 98.25 205 TYR A C 1
ATOM 1593 O O . TYR A 1 205 ? -6.669 8.197 -12.472 1.00 98.25 205 TYR A O 1
ATOM 1601 N N . GLY A 1 206 ? -7.733 8.775 -10.584 1.00 98.06 206 GLY A N 1
ATOM 1602 C CA . GLY A 1 206 ? -8.259 7.457 -10.245 1.00 98.06 206 GLY A CA 1
ATOM 1603 C C . GLY A 1 206 ? -7.282 6.558 -9.494 1.00 98.06 206 GLY A C 1
ATOM 1604 O O . GLY A 1 206 ? -7.523 5.352 -9.428 1.00 98.06 206 GLY A O 1
ATOM 1605 N N . HIS A 1 207 ? -6.175 7.099 -8.977 1.00 98.62 207 HIS A N 1
ATOM 1606 C CA . HIS A 1 207 ? -5.279 6.354 -8.094 1.00 98.62 207 HIS A CA 1
ATOM 1607 C C . HIS A 1 207 ? -5.895 6.201 -6.703 1.00 98.62 207 HIS A C 1
ATOM 1609 O O . HIS A 1 207 ? -6.636 7.063 -6.234 1.00 98.62 207 HIS A O 1
ATOM 1615 N N . GLU A 1 208 ? -5.579 5.095 -6.038 1.00 98.81 208 GLU A N 1
ATOM 1616 C CA . GLU A 1 208 ? -6.041 4.858 -4.677 1.00 98.81 208 GLU A CA 1
ATOM 1617 C C . GLU A 1 208 ? -5.148 5.605 -3.683 1.00 98.81 208 GLU A C 1
ATOM 1619 O O . GLU A 1 208 ? -3.921 5.556 -3.787 1.00 98.81 208 GLU A O 1
ATOM 1624 N N . ILE A 1 209 ? -5.769 6.265 -2.704 1.00 98.88 209 ILE A N 1
ATOM 1625 C CA . ILE A 1 209 ? -5.082 6.871 -1.563 1.00 98.88 209 ILE A CA 1
ATOM 1626 C C . ILE A 1 209 ? -5.406 6.042 -0.321 1.00 98.88 209 ILE A C 1
ATOM 1628 O O . ILE A 1 209 ? -6.574 5.826 0.005 1.00 98.88 209 ILE A O 1
ATOM 1632 N N . ALA A 1 210 ? -4.363 5.582 0.357 1.00 98.81 210 ALA A N 1
ATOM 1633 C CA . ALA A 1 210 ? -4.410 4.717 1.521 1.00 98.81 210 ALA A CA 1
ATOM 1634 C C . ALA A 1 210 ? -3.574 5.305 2.667 1.00 98.81 210 ALA A C 1
ATOM 1636 O O . ALA A 1 210 ? -2.747 6.201 2.479 1.00 98.81 210 ALA A O 1
ATOM 1637 N N . ASP A 1 211 ? -3.829 4.805 3.869 1.00 98.69 211 ASP A N 1
ATOM 1638 C CA . ASP A 1 211 ? -3.276 5.326 5.111 1.00 98.69 211 ASP A CA 1
ATOM 1639 C C . ASP A 1 211 ? -1.917 4.694 5.455 1.00 98.69 211 ASP A C 1
ATOM 1641 O O . ASP A 1 211 ? -1.760 3.472 5.376 1.00 98.69 211 ASP A O 1
ATOM 1645 N N . HIS A 1 212 ? -0.941 5.523 5.836 1.00 98.62 212 HIS A N 1
ATOM 1646 C CA . HIS A 1 212 ? 0.371 5.094 6.329 1.00 98.62 212 HIS A CA 1
ATOM 1647 C C . HIS A 1 212 ? 0.764 5.774 7.646 1.00 98.62 212 HIS A C 1
ATOM 1649 O O . HIS A 1 212 ? 1.944 6.007 7.901 1.00 98.62 212 HIS A O 1
ATOM 1655 N N . THR A 1 213 ? -0.218 6.067 8.505 1.00 97.88 213 THR A N 1
ATOM 1656 C CA . THR A 1 213 ? -0.104 6.827 9.764 1.00 97.88 213 THR A CA 1
ATOM 1657 C C . THR A 1 213 ? 0.276 8.307 9.634 1.00 97.88 213 THR A C 1
ATOM 1659 O O . THR A 1 213 ? 0.884 8.755 8.659 1.00 97.88 213 THR A O 1
ATOM 1662 N N . VAL A 1 214 ? -0.051 9.100 10.657 1.00 93.31 214 VAL A N 1
ATOM 1663 C CA . VAL A 1 214 ? 0.300 10.526 10.715 1.00 93.31 214 VAL A CA 1
ATOM 1664 C C . VAL A 1 214 ? 1.819 10.704 10.772 1.00 93.31 214 VAL A C 1
ATOM 1666 O O . VAL A 1 214 ? 2.402 11.377 9.917 1.00 93.31 214 VAL A O 1
ATOM 1669 N N . ASN A 1 215 ? 2.463 10.111 11.775 1.00 89.69 215 ASN A N 1
ATOM 1670 C CA . ASN A 1 215 ? 3.850 10.394 12.137 1.00 89.69 215 ASN A CA 1
ATOM 1671 C C . ASN A 1 215 ? 4.849 9.349 11.629 1.00 89.69 215 ASN A C 1
ATOM 1673 O O . ASN A 1 215 ? 6.033 9.447 11.956 1.00 89.69 215 ASN A O 1
ATOM 1677 N N . HIS A 1 216 ? 4.403 8.381 10.823 1.00 95.06 216 HIS A N 1
ATOM 1678 C CA . HIS A 1 216 ? 5.231 7.273 10.340 1.00 95.06 216 HIS A CA 1
ATOM 1679 C C . HIS A 1 216 ? 5.832 6.454 11.503 1.00 95.06 216 HIS A C 1
ATOM 1681 O O . HIS A 1 216 ? 7.038 6.187 11.573 1.00 95.06 216 HIS A O 1
ATOM 1687 N N . VAL A 1 217 ? 4.971 6.086 12.460 1.00 86.06 217 VAL A N 1
ATOM 1688 C CA . VAL A 1 217 ? 5.325 5.318 13.664 1.00 86.06 217 VAL A CA 1
ATOM 1689 C C . VAL A 1 217 ? 4.484 4.050 13.810 1.00 86.06 217 VAL A C 1
ATOM 1691 O O . VAL A 1 217 ? 3.329 3.992 13.409 1.00 86.06 217 VAL A O 1
ATOM 1694 N N . SER A 1 218 ? 5.089 3.025 14.411 1.00 89.62 218 SER A N 1
ATOM 1695 C CA . SER A 1 218 ? 4.481 1.711 14.682 1.00 89.62 218 SER A CA 1
ATOM 1696 C C . SER A 1 218 ? 5.072 1.075 15.953 1.00 89.62 218 SER A C 1
ATOM 1698 O O . SER A 1 218 ? 5.366 -0.120 16.052 1.00 89.62 218 SER A O 1
ATOM 1700 N N . ASN A 1 219 ? 5.364 1.916 16.946 1.00 84.94 219 ASN A N 1
ATOM 1701 C CA . ASN A 1 219 ? 6.084 1.560 18.172 1.00 84.94 219 ASN A CA 1
ATOM 1702 C C . ASN A 1 219 ? 5.181 1.363 19.399 1.00 84.94 219 ASN A C 1
ATOM 1704 O O . ASN A 1 219 ? 5.712 1.177 20.491 1.00 84.94 219 ASN A O 1
ATOM 1708 N N . THR A 1 220 ? 3.865 1.357 19.211 1.00 84.25 220 THR A N 1
ATOM 1709 C CA . THR A 1 220 ? 2.858 1.238 20.270 1.00 84.25 220 THR A CA 1
ATOM 1710 C C . THR A 1 220 ? 1.735 0.301 19.844 1.00 84.25 220 THR A C 1
ATOM 1712 O O . THR A 1 220 ? 1.468 0.156 18.654 1.00 84.25 220 THR A O 1
ATOM 1715 N N . ASP A 1 221 ? 1.089 -0.334 20.814 1.00 84.44 221 ASP A N 1
ATOM 1716 C CA . ASP A 1 221 ? -0.141 -1.115 20.669 1.00 84.44 221 ASP A CA 1
ATOM 1717 C C . ASP A 1 221 ? -1.280 -0.553 21.545 1.00 84.44 221 ASP A C 1
ATOM 1719 O O . ASP A 1 221 ? -2.334 -1.180 21.685 1.00 84.44 221 ASP A O 1
ATOM 1723 N N . LEU A 1 222 ? -1.104 0.651 22.110 1.00 83.50 222 LEU A N 1
ATOM 1724 C CA . LEU A 1 222 ? -2.145 1.359 22.851 1.00 83.50 222 LEU A CA 1
ATOM 1725 C C . LEU A 1 222 ? -3.209 1.878 21.884 1.00 83.50 222 LEU A C 1
ATOM 1727 O O . LEU A 1 222 ? -2.921 2.689 21.003 1.00 83.50 222 LEU A O 1
ATOM 1731 N N . TYR A 1 223 ? -4.464 1.461 22.081 1.00 85.56 223 TYR A N 1
ATOM 1732 C CA . TYR A 1 223 ? -5.563 1.776 21.160 1.00 85.56 223 TYR A CA 1
ATOM 1733 C C . TYR A 1 223 ? -5.688 3.268 20.848 1.00 85.56 223 TYR A C 1
ATOM 1735 O O . TYR A 1 223 ? -5.865 3.627 19.692 1.00 85.56 223 TYR A O 1
ATOM 1743 N N . SER A 1 224 ? -5.565 4.151 21.845 1.00 77.88 224 SER A N 1
ATOM 1744 C CA . SER A 1 224 ? -5.662 5.600 21.631 1.00 77.88 224 SER A CA 1
ATOM 1745 C C . SER A 1 224 ? -4.564 6.150 20.721 1.00 77.88 224 SER A C 1
ATOM 1747 O O . SER A 1 224 ? -4.835 7.036 19.915 1.00 77.88 224 SER A O 1
ATOM 1749 N N . GLU A 1 225 ? -3.344 5.627 20.834 1.00 82.50 225 GLU A N 1
ATOM 1750 C CA . GLU A 1 225 ? -2.203 6.076 20.034 1.00 82.50 225 GLU A CA 1
ATOM 1751 C C . GLU A 1 225 ? -2.311 5.528 18.607 1.00 82.50 225 GLU A C 1
ATOM 1753 O O . GLU A 1 225 ? -2.273 6.304 17.654 1.00 82.50 225 GLU A O 1
ATOM 1758 N N . VAL A 1 226 ? -2.591 4.228 18.457 1.00 85.50 226 VAL A N 1
ATOM 1759 C CA . VAL A 1 226 ? -2.842 3.591 17.151 1.00 85.50 226 VAL A CA 1
ATOM 1760 C C . VAL A 1 226 ? -4.019 4.256 16.430 1.00 85.50 226 VAL A C 1
ATOM 1762 O O . VAL A 1 226 ? -3.928 4.571 15.247 1.00 85.50 226 VAL A O 1
ATOM 1765 N N . TYR A 1 227 ? -5.115 4.538 17.139 1.00 94.19 227 TYR A N 1
ATOM 1766 C CA . TYR A 1 227 ? -6.258 5.272 16.594 1.00 94.19 227 TYR A CA 1
ATOM 1767 C C . TYR A 1 227 ? -5.850 6.666 16.114 1.00 94.19 227 TYR A C 1
ATOM 1769 O O . TYR A 1 227 ? -6.222 7.062 15.011 1.00 94.19 227 TYR A O 1
ATOM 1777 N N . SER A 1 228 ? -5.082 7.410 16.918 1.00 86.38 228 SER A N 1
ATOM 1778 C CA . SER A 1 228 ? -4.643 8.760 16.549 1.00 86.38 228 SER A CA 1
ATOM 1779 C C . SER A 1 228 ? -3.734 8.774 15.320 1.00 86.38 228 SER A C 1
ATOM 1781 O O . SER A 1 228 ? -3.810 9.702 14.521 1.00 86.38 228 SER A O 1
ATOM 1783 N N . GLU A 1 229 ? -2.932 7.727 15.135 1.00 96.00 229 GLU A N 1
ATOM 1784 C CA . GLU A 1 229 ? -2.059 7.572 13.976 1.00 96.00 229 GLU A CA 1
ATOM 1785 C C . GLU A 1 229 ? -2.836 7.178 12.717 1.00 96.00 229 GLU A C 1
ATOM 1787 O O . GLU A 1 229 ? -2.645 7.792 11.672 1.00 96.00 229 GLU A O 1
ATOM 1792 N N . ILE A 1 230 ? -3.730 6.192 12.807 1.00 96.56 230 ILE A N 1
ATOM 1793 C CA . ILE A 1 230 ? -4.455 5.657 11.645 1.00 96.56 230 ILE A CA 1
ATOM 1794 C C . ILE A 1 230 ? -5.665 6.533 11.300 1.00 96.56 230 ILE A C 1
ATOM 1796 O O . ILE A 1 230 ? -5.776 7.098 10.219 1.00 96.56 230 ILE A O 1
ATOM 1800 N N . VAL A 1 231 ? -6.614 6.683 12.225 1.00 95.19 231 VAL A N 1
ATOM 1801 C CA . VAL A 1 231 ? -7.844 7.443 11.946 1.00 95.19 231 VAL A CA 1
ATOM 1802 C C . VAL A 1 231 ? -7.538 8.933 11.827 1.00 95.19 231 VAL A C 1
ATOM 1804 O O . VAL A 1 231 ? -8.119 9.614 10.983 1.00 95.19 231 VAL A O 1
ATOM 1807 N N . GLY A 1 232 ? -6.567 9.431 12.601 1.00 92.44 232 GLY A N 1
ATOM 1808 C CA . GLY A 1 232 ? -6.132 10.821 12.506 1.00 92.44 232 GLY A CA 1
ATOM 1809 C C . GLY A 1 232 ? -5.563 11.183 11.133 1.00 92.44 232 GLY A C 1
ATOM 1810 O O . GLY A 1 232 ? -5.836 12.280 10.639 1.00 92.44 232 GLY A O 1
ATOM 1811 N N . LEU A 1 233 ? -4.835 10.279 10.464 1.00 97.69 233 LEU A N 1
ATOM 1812 C CA . LEU A 1 233 ? -4.374 10.543 9.102 1.00 97.69 233 LEU A CA 1
ATOM 1813 C C . LEU A 1 233 ? -5.540 10.532 8.105 1.00 97.69 233 LEU A C 1
ATOM 1815 O O . LEU A 1 233 ? -5.627 11.458 7.292 1.00 97.69 233 LEU A O 1
ATOM 1819 N N . ARG A 1 234 ? -6.472 9.574 8.187 1.00 94.69 234 ARG A N 1
ATOM 1820 C CA . ARG A 1 234 ? -7.692 9.605 7.361 1.00 94.69 234 ARG A CA 1
ATOM 1821 C C . ARG A 1 234 ? -8.450 10.931 7.512 1.00 94.69 234 ARG A C 1
ATOM 1823 O O . ARG A 1 234 ? -8.820 11.534 6.502 1.00 94.69 234 ARG A O 1
ATOM 1830 N N . ASP A 1 235 ? -8.625 11.422 8.738 1.00 94.25 235 ASP A N 1
ATOM 1831 C CA . ASP A 1 235 ? -9.271 12.712 9.008 1.00 94.25 235 ASP A CA 1
ATOM 1832 C C . ASP A 1 235 ? -8.491 13.883 8.390 1.00 94.25 235 ASP A C 1
ATOM 1834 O O . ASP A 1 235 ? -9.079 14.798 7.806 1.00 94.25 235 ASP A O 1
ATOM 1838 N N . LEU A 1 236 ? -7.155 13.862 8.459 1.00 94.50 236 LEU A N 1
ATOM 1839 C CA . LEU A 1 236 ? -6.310 14.866 7.807 1.00 94.50 236 LEU A CA 1
ATOM 1840 C C . LEU A 1 236 ? -6.467 14.849 6.284 1.00 94.50 236 LEU A C 1
ATOM 1842 O O . LEU A 1 236 ? -6.560 15.922 5.686 1.00 94.50 236 LEU A O 1
ATOM 1846 N N . ILE A 1 237 ? -6.525 13.668 5.660 1.00 97.56 237 ILE A N 1
ATOM 1847 C CA . ILE A 1 237 ? -6.751 13.529 4.215 1.00 97.56 237 ILE A CA 1
ATOM 1848 C C . ILE A 1 237 ? -8.102 14.136 3.842 1.00 97.56 237 ILE A C 1
ATOM 1850 O O . ILE A 1 237 ? -8.151 14.996 2.964 1.00 97.56 237 ILE A O 1
ATOM 1854 N N . VAL A 1 238 ? -9.181 13.760 4.529 1.00 96.44 238 VAL A N 1
ATOM 1855 C CA . VAL A 1 238 ? -10.537 14.270 4.256 1.00 96.44 238 VAL A CA 1
ATOM 1856 C C . VAL A 1 238 ? -10.613 15.786 4.434 1.00 96.44 238 VAL A C 1
ATOM 1858 O O . VAL A 1 238 ? -11.230 16.471 3.626 1.00 96.44 238 VAL A O 1
ATOM 1861 N N . ASN A 1 239 ? -9.958 16.333 5.459 1.00 96.81 239 ASN A N 1
ATOM 1862 C CA . ASN A 1 239 ? -9.988 17.770 5.735 1.00 96.81 239 ASN A CA 1
ATOM 1863 C C . ASN A 1 239 ? -9.141 18.599 4.759 1.00 96.81 239 ASN A C 1
ATOM 1865 O O . ASN A 1 239 ? -9.430 19.775 4.534 1.00 96.81 239 ASN A O 1
ATOM 1869 N N . LYS A 1 240 ? -8.063 18.025 4.213 1.00 97.56 240 LYS A N 1
ATOM 1870 C CA . LYS A 1 240 ? -7.116 18.731 3.330 1.00 97.56 240 LYS A CA 1
ATOM 1871 C C . LYS A 1 240 ? -7.343 18.456 1.846 1.00 97.56 240 LYS A C 1
ATOM 1873 O O . LYS A 1 240 ? -6.683 19.069 1.009 1.00 97.56 240 LYS A O 1
ATOM 1878 N N . THR A 1 241 ? -8.272 17.565 1.520 1.00 98.31 241 THR A N 1
ATOM 1879 C CA . THR A 1 241 ? -8.633 17.181 0.154 1.00 98.31 241 THR A CA 1
ATOM 1880 C C . THR A 1 241 ? -10.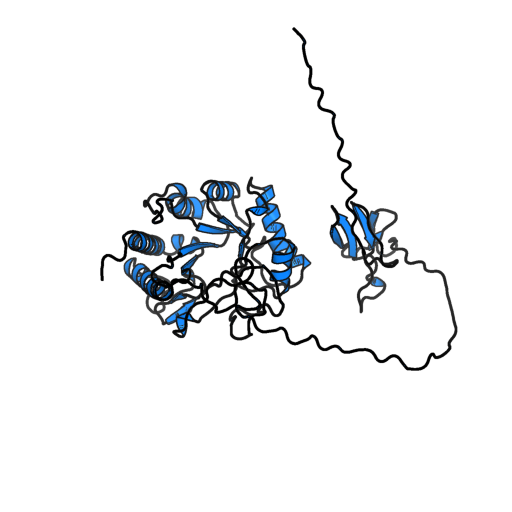158 17.178 0.000 1.00 98.31 241 THR A C 1
ATOM 1882 O O . THR A 1 241 ? -10.899 17.577 0.892 1.00 98.31 241 THR A O 1
ATOM 1885 N N . LYS A 1 242 ? -10.651 16.764 -1.162 1.00 97.69 242 LYS A N 1
ATOM 1886 C CA . LYS A 1 242 ? -12.064 16.490 -1.448 1.00 97.69 242 LYS A CA 1
ATOM 1887 C C . LYS A 1 242 ? -12.337 14.984 -1.529 1.00 97.69 242 LYS A C 1
ATOM 1889 O O . LYS A 1 242 ? -13.397 14.582 -2.011 1.00 97.69 242 LYS A O 1
ATOM 1894 N N . ILE A 1 243 ? -11.378 14.159 -1.106 1.00 98.06 243 ILE A N 1
ATOM 1895 C CA . ILE A 1 243 ? -11.509 12.703 -1.064 1.00 98.06 243 ILE A CA 1
ATOM 1896 C C . ILE A 1 243 ? -12.529 12.353 0.013 1.00 98.06 243 ILE A C 1
ATOM 1898 O O . ILE A 1 243 ? -12.504 12.895 1.119 1.00 98.06 243 ILE A O 1
ATOM 1902 N N . LYS A 1 244 ? -13.462 11.457 -0.311 1.00 94.06 244 LYS A N 1
ATOM 1903 C CA . LYS A 1 244 ? -14.475 11.043 0.657 1.00 94.06 244 LYS A CA 1
ATOM 1904 C C . LYS A 1 244 ? -13.843 10.091 1.673 1.00 94.06 244 LYS A C 1
ATOM 1906 O O . LYS A 1 244 ? -13.050 9.241 1.272 1.00 94.06 244 LYS A O 1
ATOM 1911 N N . PRO A 1 245 ? -14.262 10.134 2.950 1.00 88.81 245 PRO A N 1
ATOM 1912 C CA . PRO A 1 245 ? -13.755 9.214 3.970 1.00 88.81 245 PRO A CA 1
ATOM 1913 C C . PRO A 1 245 ? -13.836 7.742 3.541 1.00 88.81 245 PRO A C 1
ATOM 1915 O O . PRO A 1 245 ? -12.881 6.990 3.702 1.00 88.81 245 PRO A O 1
ATOM 1918 N N . ASN A 1 246 ? -14.952 7.359 2.910 1.00 93.19 246 ASN A N 1
ATOM 1919 C CA . ASN A 1 246 ? -15.209 5.987 2.470 1.00 93.19 246 ASN A CA 1
ATOM 1920 C C . ASN A 1 246 ? -14.322 5.526 1.305 1.00 93.19 246 ASN A C 1
ATOM 1922 O O . ASN A 1 246 ? -14.328 4.336 1.005 1.00 93.19 246 ASN A O 1
ATOM 1926 N N . ASP A 1 247 ? -13.603 6.429 0.634 1.00 97.69 247 ASP A N 1
ATOM 1927 C CA . ASP A 1 247 ? -12.688 6.085 -0.458 1.00 97.69 247 ASP A CA 1
ATOM 1928 C C . ASP A 1 247 ? -11.259 5.800 0.052 1.00 97.69 247 ASP A C 1
ATOM 1930 O O . ASP A 1 247 ? -10.466 5.207 -0.673 1.00 97.69 247 ASP A O 1
ATOM 1934 N N . ILE A 1 248 ? -10.951 6.114 1.320 1.00 98.12 248 ILE A N 1
ATOM 1935 C CA . ILE A 1 248 ? -9.658 5.838 1.972 1.00 98.12 248 ILE A CA 1
ATOM 1936 C C . ILE A 1 248 ? -9.748 4.492 2.695 1.00 98.12 248 ILE A C 1
ATOM 1938 O O . ILE A 1 248 ? -10.021 4.428 3.891 1.00 98.12 248 ILE A O 1
ATOM 1942 N N . LYS A 1 249 ? -9.597 3.391 1.959 1.00 97.38 249 LYS A N 1
ATOM 1943 C CA . LYS A 1 249 ? -9.967 2.044 2.438 1.00 97.38 249 LYS A CA 1
ATOM 1944 C C . LYS A 1 249 ? -8.796 1.189 2.914 1.00 97.38 249 LYS A C 1
ATOM 1946 O O . LYS A 1 249 ? -9.018 0.284 3.718 1.00 97.38 249 LYS A O 1
ATOM 1951 N N . GLY A 1 250 ? -7.605 1.449 2.390 1.00 98.69 250 GLY A N 1
ATOM 1952 C CA . GLY A 1 250 ? -6.395 0.694 2.683 1.00 98.69 250 GLY A CA 1
ATOM 1953 C C . GLY A 1 250 ? -5.587 1.279 3.828 1.00 98.69 250 GLY A C 1
ATOM 1954 O O . GLY A 1 250 ? -5.608 2.490 4.058 1.00 98.69 250 GLY A O 1
ATOM 1955 N N . PHE A 1 251 ? -4.837 0.412 4.492 1.00 98.81 251 PHE A N 1
ATOM 1956 C CA . PHE A 1 251 ? -3.817 0.771 5.465 1.00 98.81 251 PHE A CA 1
ATOM 1957 C C . PHE A 1 251 ? -2.560 -0.076 5.256 1.00 98.81 251 PHE A C 1
ATOM 1959 O O . PHE A 1 251 ? -2.640 -1.232 4.839 1.00 98.81 251 PHE A O 1
ATOM 1966 N N . ARG A 1 252 ? -1.401 0.504 5.557 1.00 98.69 252 ARG A N 1
ATOM 1967 C CA . ARG A 1 252 ? -0.136 -0.212 5.726 1.00 98.69 252 ARG A CA 1
ATOM 1968 C C . ARG A 1 252 ? 0.593 0.380 6.919 1.00 98.69 252 ARG A C 1
ATOM 1970 O O . ARG A 1 252 ? 0.681 1.597 7.039 1.00 98.69 252 ARG A O 1
ATOM 1977 N N . SER A 1 253 ? 1.162 -0.456 7.777 1.00 98.06 253 SER A N 1
ATOM 1978 C CA . SER A 1 253 ? 1.904 0.023 8.942 1.00 98.06 253 SER A CA 1
ATOM 1979 C C . SER A 1 253 ? 3.335 0.453 8.579 1.00 98.06 253 SER A C 1
ATOM 1981 O O . SER A 1 253 ? 4.013 -0.265 7.831 1.00 98.06 253 SER A O 1
ATOM 1983 N N . PRO A 1 254 ? 3.845 1.569 9.133 1.00 97.25 254 PRO A N 1
ATOM 1984 C CA . PRO A 1 254 ? 5.236 1.991 8.999 1.00 97.25 254 PRO A CA 1
ATOM 1985 C C . PRO A 1 254 ? 6.234 0.883 9.327 1.00 97.25 254 PRO A C 1
ATOM 1987 O O . PRO A 1 254 ? 6.068 0.124 10.293 1.00 97.25 254 PRO A O 1
ATOM 1990 N N . TYR A 1 255 ? 7.295 0.805 8.520 1.00 93.81 255 TYR A N 1
ATOM 1991 C CA . TYR A 1 255 ? 8.353 -0.216 8.606 1.00 93.81 255 TYR A CA 1
ATOM 1992 C C . TYR A 1 255 ? 7.850 -1.662 8.494 1.00 93.81 255 TYR A C 1
ATOM 1994 O O . TYR A 1 255 ? 8.566 -2.596 8.856 1.00 93.81 255 TYR A O 1
ATOM 2002 N N . LEU A 1 256 ? 6.614 -1.846 8.020 1.00 94.19 256 LEU A N 1
ATOM 2003 C CA . LEU A 1 256 ? 5.914 -3.128 7.970 1.00 94.19 256 LEU A CA 1
ATOM 2004 C C . LEU A 1 256 ? 5.808 -3.792 9.348 1.00 94.19 256 LEU A C 1
ATOM 2006 O O . LEU A 1 256 ? 5.807 -5.018 9.466 1.00 94.19 256 LEU A O 1
ATOM 2010 N N . LYS A 1 257 ? 5.763 -2.991 10.416 1.00 93.50 257 LYS A N 1
ATOM 2011 C CA . LYS A 1 257 ? 5.684 -3.492 11.786 1.00 93.50 257 LYS A CA 1
ATOM 2012 C C . LYS A 1 257 ? 4.244 -3.449 12.276 1.00 93.50 257 LYS A C 1
ATOM 2014 O O . LYS A 1 257 ? 3.657 -2.381 12.412 1.00 93.50 257 LYS A O 1
ATOM 2019 N N . ILE A 1 258 ? 3.696 -4.615 12.582 1.00 94.62 258 ILE A N 1
ATOM 2020 C CA . ILE A 1 258 ? 2.321 -4.764 13.056 1.00 94.62 258 ILE A CA 1
ATOM 2021 C C . ILE A 1 258 ? 2.201 -4.235 14.499 1.00 94.62 258 ILE A C 1
ATOM 2023 O O . ILE A 1 258 ? 3.023 -4.562 15.356 1.00 94.62 258 ILE A O 1
ATOM 2027 N N . MET A 1 259 ? 1.164 -3.445 14.791 1.00 93.94 259 MET A N 1
ATOM 2028 C CA . MET A 1 259 ? 0.880 -2.881 16.127 1.00 93.94 259 MET A CA 1
ATOM 2029 C C . MET A 1 259 ? -0.036 -3.792 16.973 1.00 93.94 259 MET A C 1
ATOM 2031 O O . MET A 1 259 ? -0.961 -3.337 17.646 1.00 93.94 259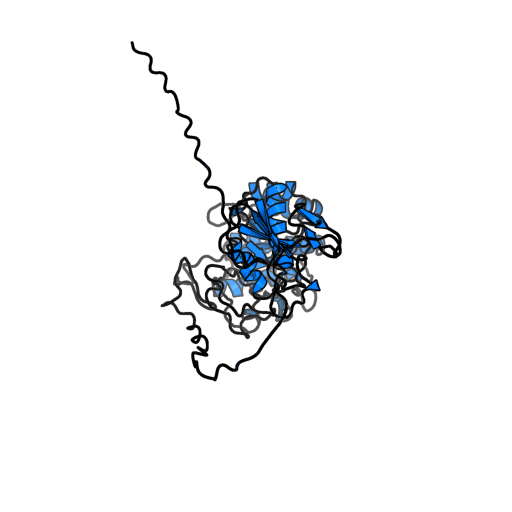 MET A O 1
ATOM 2035 N N . GLY A 1 260 ? 0.198 -5.107 16.899 1.00 91.00 260 GLY A N 1
ATOM 2036 C CA . GLY A 1 260 ? -0.616 -6.140 17.551 1.00 91.00 260 GLY A CA 1
ATOM 2037 C C . GLY A 1 260 ? -2.059 -6.214 17.033 1.00 91.00 260 GLY A C 1
ATOM 2038 O O . GLY A 1 260 ? -2.406 -5.628 16.009 1.00 91.00 260 GLY A O 1
ATOM 2039 N N . ASP A 1 261 ? -2.928 -6.921 17.765 1.00 93.50 261 ASP A N 1
ATOM 2040 C CA . ASP A 1 261 ? -4.361 -6.980 17.430 1.00 93.50 261 ASP A CA 1
ATOM 2041 C C . ASP A 1 261 ? -5.048 -5.604 17.490 1.00 93.50 261 ASP A C 1
ATOM 2043 O O . ASP A 1 261 ? -6.068 -5.403 16.832 1.00 93.50 261 ASP A O 1
ATOM 2047 N N . THR A 1 262 ? -4.486 -4.646 18.236 1.00 95.38 262 THR A N 1
ATOM 2048 C CA . THR A 1 262 ? -4.990 -3.269 18.315 1.00 95.38 262 THR A CA 1
ATOM 2049 C C . THR A 1 262 ? -5.054 -2.602 16.941 1.00 95.38 262 THR A C 1
ATOM 2051 O O . THR A 1 262 ? -6.030 -1.912 16.652 1.00 95.38 262 THR A O 1
ATOM 2054 N N . GLN A 1 263 ? -4.054 -2.825 16.078 1.00 97.25 263 GLN A N 1
ATOM 2055 C CA . GLN A 1 263 ? -4.062 -2.335 14.694 1.00 97.25 263 GLN A CA 1
ATOM 2056 C C . GLN A 1 263 ? -5.356 -2.731 13.985 1.00 97.25 263 GLN A C 1
ATOM 2058 O O . GLN A 1 263 ? -6.090 -1.890 13.473 1.00 97.25 263 GLN A O 1
ATOM 2063 N N . TYR A 1 264 ? -5.651 -4.025 13.999 1.00 97.56 264 TYR A N 1
ATOM 2064 C CA . TYR A 1 264 ? -6.779 -4.599 13.285 1.00 97.56 264 TYR A CA 1
ATOM 2065 C C . TYR A 1 264 ? -8.123 -4.229 13.930 1.00 97.56 264 TYR A C 1
ATOM 2067 O O . TYR A 1 264 ? -9.083 -3.965 13.205 1.00 97.56 264 TYR A O 1
ATOM 2075 N N . ASP A 1 265 ? -8.183 -4.088 15.261 1.00 96.31 265 ASP A N 1
ATOM 2076 C CA . ASP A 1 265 ? -9.357 -3.544 15.955 1.00 96.31 265 ASP A CA 1
ATOM 2077 C C . ASP A 1 265 ? -9.667 -2.110 15.500 1.00 96.31 265 ASP A C 1
ATOM 2079 O O . ASP A 1 265 ? -10.829 -1.794 15.225 1.00 96.31 265 ASP A O 1
ATOM 2083 N N . VAL A 1 266 ? -8.649 -1.242 15.409 1.00 95.44 266 VAL A N 1
ATOM 2084 C CA . VAL A 1 266 ? -8.798 0.146 14.941 1.00 95.44 266 VAL A CA 1
ATOM 2085 C C . VAL A 1 266 ? -9.264 0.164 13.490 1.00 95.44 266 VAL A C 1
ATOM 2087 O O . VAL A 1 266 ? -10.243 0.844 13.178 1.00 95.44 266 VAL A O 1
ATOM 2090 N N . LEU A 1 267 ? -8.621 -0.606 12.611 1.00 97.88 267 LEU A N 1
ATOM 2091 C CA . LEU A 1 267 ? -8.990 -0.680 11.197 1.00 97.88 267 LEU A CA 1
ATOM 2092 C C . LEU A 1 267 ? -10.445 -1.122 11.021 1.00 97.88 267 LEU A C 1
ATOM 2094 O O . LEU A 1 267 ? -11.234 -0.438 10.363 1.00 97.88 267 LEU A O 1
ATOM 2098 N N . ARG A 1 268 ? -10.827 -2.222 11.672 1.00 95.44 268 ARG A N 1
ATOM 2099 C CA . ARG A 1 268 ? -12.172 -2.793 11.586 1.00 95.44 268 ARG A CA 1
ATOM 2100 C C . ARG A 1 268 ? -13.233 -1.860 12.166 1.00 95.44 268 ARG A C 1
ATOM 2102 O O . ARG A 1 268 ? -14.246 -1.609 11.513 1.00 95.44 268 ARG A O 1
ATOM 2109 N N . SER A 1 269 ? -13.006 -1.326 13.368 1.00 92.81 269 SER A N 1
ATOM 2110 C CA . SER A 1 269 ? -13.969 -0.448 14.055 1.00 92.81 269 SER A CA 1
ATOM 2111 C C . SER A 1 269 ? -14.207 0.860 13.300 1.00 92.81 269 SER A C 1
ATOM 2113 O O . SER A 1 269 ? -15.263 1.469 13.447 1.00 92.81 269 SER A O 1
ATOM 2115 N N . ASN A 1 270 ? -13.253 1.257 12.455 1.00 94.31 270 ASN A N 1
ATOM 2116 C CA . ASN A 1 270 ? -13.320 2.461 11.636 1.00 94.31 270 ASN A CA 1
ATOM 2117 C C . ASN A 1 270 ? -13.504 2.152 10.145 1.00 94.31 270 ASN A C 1
ATOM 2119 O O . ASN A 1 270 ? -13.201 2.994 9.309 1.00 94.31 270 ASN A O 1
ATOM 2123 N N . GLN A 1 271 ? -14.022 0.974 9.782 1.00 92.62 271 GLN A N 1
ATOM 2124 C CA . GLN A 1 271 ? -14.435 0.658 8.407 1.00 92.62 271 GLN A CA 1
ATOM 2125 C C . GLN A 1 271 ? -13.309 0.761 7.355 1.00 92.62 271 GLN A C 1
ATOM 2127 O O . GLN A 1 271 ? -13.569 1.058 6.188 1.00 92.62 271 GLN A O 1
ATOM 2132 N N . PHE A 1 272 ? -12.049 0.526 7.735 1.00 98.19 272 PHE A N 1
ATOM 2133 C CA . PHE A 1 272 ? -11.023 0.175 6.750 1.00 98.19 272 PHE A CA 1
ATOM 2134 C C . PHE A 1 272 ? -11.373 -1.177 6.122 1.00 98.19 272 PHE A C 1
ATOM 2136 O O . PHE A 1 272 ? -11.904 -2.067 6.785 1.00 98.19 272 PHE A O 1
ATOM 2143 N N . LEU A 1 273 ? -11.104 -1.312 4.824 1.00 98.38 273 LEU A N 1
ATOM 2144 C CA . LEU A 1 273 ? -11.408 -2.529 4.078 1.00 98.38 273 LEU A CA 1
ATOM 2145 C C . LEU A 1 273 ? -10.275 -3.541 4.190 1.00 98.38 273 LEU A C 1
ATOM 2147 O O . LEU A 1 273 ? -10.544 -4.739 4.281 1.00 98.38 273 LEU A O 1
ATOM 2151 N N . TYR A 1 274 ? -9.030 -3.066 4.137 1.00 98.81 274 TYR A N 1
ATOM 2152 C CA . TYR A 1 274 ? -7.877 -3.947 4.124 1.00 98.81 274 TYR A CA 1
ATOM 2153 C C . TYR A 1 274 ? -6.644 -3.356 4.811 1.00 98.81 274 TYR A C 1
ATOM 2155 O O . TYR A 1 274 ? -6.425 -2.143 4.794 1.00 98.81 274 TYR A O 1
ATOM 2163 N N . ASP A 1 275 ? -5.835 -4.252 5.364 1.00 98.69 275 ASP A N 1
ATOM 2164 C CA . ASP A 1 275 ? -4.434 -4.047 5.722 1.00 98.69 275 ASP A CA 1
ATOM 2165 C C . ASP A 1 275 ? -3.528 -4.647 4.631 1.00 98.69 275 ASP A C 1
ATOM 2167 O O . ASP A 1 275 ? -3.910 -5.571 3.907 1.00 98.69 275 ASP A O 1
ATOM 2171 N N . SER A 1 276 ? -2.332 -4.093 4.467 1.00 98.12 276 SER A N 1
ATOM 2172 C CA . SER A 1 276 ? -1.279 -4.641 3.611 1.00 98.12 276 SER A CA 1
ATOM 2173 C C . SER A 1 276 ? 0.065 -4.530 4.318 1.00 98.12 276 SER A C 1
ATOM 2175 O O . SER A 1 276 ? 0.982 -3.862 3.839 1.00 98.12 276 SER A O 1
ATOM 2177 N N . THR A 1 277 ? 0.160 -5.161 5.487 1.00 97.19 277 THR A N 1
ATOM 2178 C CA . THR A 1 277 ? 1.345 -5.118 6.355 1.00 97.19 277 THR A CA 1
ATOM 2179 C C . THR A 1 277 ? 1.943 -6.504 6.564 1.00 97.19 277 THR A C 1
ATOM 2181 O O . THR A 1 277 ? 3.153 -6.625 6.764 1.00 97.19 277 THR A O 1
ATOM 2184 N N . ILE A 1 278 ? 1.142 -7.573 6.533 1.00 95.12 278 ILE A N 1
ATOM 2185 C CA . ILE A 1 278 ? 1.616 -8.919 6.860 1.00 95.12 278 ILE A CA 1
ATOM 2186 C C . ILE A 1 278 ? 2.536 -9.408 5.750 1.00 95.12 278 ILE A C 1
ATOM 2188 O O . ILE A 1 278 ? 2.137 -9.587 4.600 1.00 95.12 278 ILE A O 1
ATOM 2192 N N . THR A 1 279 ? 3.791 -9.655 6.108 1.00 92.44 279 THR A N 1
ATOM 2193 C CA . THR A 1 279 ? 4.789 -10.187 5.185 1.00 92.44 279 THR A CA 1
ATOM 2194 C C . THR A 1 279 ? 4.696 -11.701 5.086 1.00 92.44 279 THR A C 1
ATOM 2196 O O . THR A 1 279 ? 4.132 -12.384 5.938 1.00 92.44 279 THR A O 1
ATOM 2199 N N . ASN A 1 280 ? 5.275 -12.245 4.026 1.00 90.44 280 ASN A N 1
ATOM 2200 C CA . ASN A 1 280 ? 5.396 -13.679 3.829 1.00 90.44 280 ASN A CA 1
ATOM 2201 C C . ASN A 1 280 ? 6.660 -14.003 3.018 1.00 90.44 280 ASN A C 1
ATOM 2203 O O . ASN A 1 280 ? 7.013 -13.247 2.118 1.00 90.44 280 ASN A O 1
ATOM 2207 N N . ILE A 1 281 ? 7.307 -15.141 3.287 1.00 90.06 281 ILE A N 1
ATOM 2208 C CA . ILE A 1 281 ? 8.532 -15.598 2.609 1.00 90.06 281 ILE A CA 1
ATOM 2209 C C . ILE A 1 281 ? 8.353 -16.882 1.778 1.00 90.06 281 ILE A C 1
ATOM 2211 O O . ILE A 1 281 ? 9.352 -17.437 1.319 1.00 90.06 281 ILE A O 1
ATOM 2215 N N . GLU A 1 282 ? 7.118 -17.355 1.538 1.00 89.38 282 GLU A N 1
ATOM 2216 C CA . GLU A 1 282 ? 6.861 -18.604 0.788 1.00 89.38 282 GLU A CA 1
ATOM 2217 C C . GLU A 1 282 ? 7.665 -18.682 -0.533 1.00 89.38 282 GLU A C 1
ATOM 2219 O O . GLU A 1 282 ? 8.256 -19.717 -0.843 1.00 89.38 282 GLU A O 1
ATOM 2224 N N . LEU A 1 283 ? 7.773 -17.573 -1.279 1.00 86.44 283 LEU A N 1
ATOM 2225 C CA . LEU A 1 283 ? 8.503 -17.514 -2.556 1.00 86.44 283 LEU A CA 1
ATOM 2226 C C . LEU A 1 283 ? 10.008 -17.784 -2.446 1.00 86.44 283 LEU A C 1
ATOM 2228 O O . LEU A 1 283 ? 10.607 -18.308 -3.390 1.00 86.44 283 LEU A O 1
ATOM 2232 N N . GLN A 1 284 ? 10.633 -17.415 -1.328 1.00 84.56 284 GLN A N 1
ATOM 2233 C CA . GLN A 1 284 ? 12.056 -17.656 -1.094 1.00 84.56 284 GLN A CA 1
ATOM 2234 C C . GLN A 1 284 ? 12.326 -19.147 -0.877 1.00 84.56 284 GLN A C 1
ATOM 2236 O O . GLN A 1 284 ? 13.314 -19.679 -1.375 1.00 84.56 284 GLN A O 1
ATOM 2241 N N . VAL A 1 285 ? 11.421 -19.831 -0.175 1.00 85.00 285 VAL A N 1
ATOM 2242 C CA . VAL A 1 285 ? 11.539 -21.257 0.166 1.00 85.00 285 VAL A CA 1
ATOM 2243 C C . VAL A 1 285 ? 10.898 -22.181 -0.878 1.00 85.00 285 VAL A C 1
ATOM 2245 O O . VAL A 1 285 ? 10.689 -23.364 -0.618 1.00 85.00 285 VAL A O 1
ATOM 2248 N N . GLY A 1 286 ? 10.580 -21.653 -2.066 1.00 82.31 286 GLY A N 1
ATOM 2249 C CA . GLY A 1 286 ? 10.021 -22.423 -3.182 1.00 82.31 286 GLY A CA 1
ATOM 2250 C C . GLY A 1 286 ? 8.580 -22.889 -2.964 1.00 82.31 286 GLY A C 1
ATOM 2251 O O . GLY A 1 286 ? 8.127 -23.826 -3.619 1.00 82.31 286 GLY A O 1
ATOM 2252 N N . ARG A 1 287 ? 7.861 -22.256 -2.038 1.00 86.44 287 ARG A N 1
ATOM 2253 C CA . ARG A 1 287 ? 6.451 -22.514 -1.759 1.00 86.44 287 ARG A CA 1
ATOM 2254 C C . ARG A 1 287 ? 5.569 -21.462 -2.423 1.00 86.44 287 ARG A C 1
ATOM 2256 O O . ARG A 1 287 ? 6.025 -20.442 -2.943 1.00 86.44 287 ARG A O 1
ATOM 2263 N N . ARG A 1 288 ? 4.272 -21.749 -2.453 1.00 88.12 288 ARG A N 1
ATOM 2264 C CA . ARG A 1 288 ? 3.294 -20.913 -3.144 1.00 88.12 288 ARG A CA 1
ATOM 2265 C C . ARG A 1 288 ? 3.012 -19.633 -2.337 1.00 88.12 288 ARG A C 1
ATOM 2267 O O . ARG A 1 288 ? 2.625 -19.762 -1.182 1.00 88.12 288 ARG A O 1
ATOM 2274 N N . PRO A 1 289 ? 3.124 -18.433 -2.932 1.00 91.94 289 PRO A N 1
ATOM 2275 C CA . PRO A 1 289 ? 2.719 -17.176 -2.299 1.00 91.94 289 PRO A CA 1
ATOM 2276 C C . PRO A 1 289 ? 1.228 -17.147 -1.942 1.00 91.94 289 PRO A C 1
ATOM 2278 O O . PRO A 1 289 ? 0.418 -17.919 -2.460 1.00 91.94 289 PRO A O 1
ATOM 2281 N N . LEU A 1 290 ? 0.865 -16.222 -1.063 1.00 94.19 290 LEU A N 1
ATOM 2282 C CA . LEU A 1 290 ? -0.481 -16.089 -0.528 1.00 94.19 290 LEU A CA 1
ATOM 2283 C C . LEU A 1 290 ? -1.347 -15.204 -1.431 1.00 94.19 290 LEU A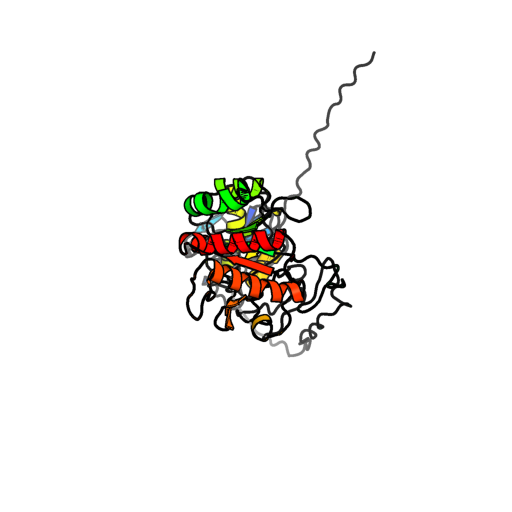 C 1
ATOM 2285 O O . LEU A 1 290 ? -0.922 -14.133 -1.868 1.00 94.19 290 LEU A O 1
ATOM 2289 N N . TRP A 1 291 ? -2.576 -15.650 -1.681 1.00 96.12 291 TRP A N 1
ATOM 2290 C CA . TRP A 1 291 ? -3.658 -14.778 -2.144 1.00 96.12 291 TRP A CA 1
ATOM 2291 C C . TRP A 1 291 ? -4.124 -13.874 -0.994 1.00 96.12 291 TRP A C 1
ATOM 2293 O O . TRP A 1 291 ? -3.959 -14.282 0.157 1.00 96.12 291 TRP A O 1
ATOM 2303 N N . PRO A 1 292 ? -4.721 -12.696 -1.269 1.00 97.19 292 PRO A N 1
ATOM 2304 C CA . PRO A 1 292 ? -5.432 -11.930 -0.249 1.00 97.19 292 PRO A CA 1
ATOM 2305 C C . PRO A 1 292 ? -6.438 -12.800 0.495 1.00 97.19 292 PRO A C 1
ATOM 2307 O O . PRO A 1 292 ? -7.073 -13.659 -0.115 1.00 97.19 292 PRO A O 1
ATOM 2310 N N . PHE A 1 293 ? -6.567 -12.586 1.797 1.00 96.88 293 PHE A N 1
ATOM 2311 C CA . PHE A 1 293 ? -7.417 -13.372 2.688 1.00 96.88 293 PHE A CA 1
ATOM 2312 C C . PHE A 1 293 ? -8.064 -12.461 3.722 1.00 96.88 293 PHE A C 1
ATOM 2314 O O . PHE A 1 293 ? -7.649 -11.321 3.877 1.00 96.88 293 PHE A O 1
ATOM 2321 N N . THR A 1 294 ? -9.084 -12.935 4.424 1.00 97.69 294 THR A N 1
ATOM 2322 C CA . THR A 1 294 ? -9.687 -12.180 5.521 1.00 97.69 294 THR A CA 1
ATOM 2323 C C . THR A 1 294 ? -9.175 -12.658 6.869 1.00 97.69 294 THR A C 1
ATOM 2325 O O . THR A 1 294 ? -8.796 -13.818 7.047 1.00 97.69 294 THR A O 1
ATOM 2328 N N . LEU A 1 295 ? -9.181 -11.752 7.841 1.00 96.44 295 LEU A N 1
ATOM 2329 C CA . LEU A 1 295 ? -8.746 -12.003 9.213 1.00 96.44 295 LEU A CA 1
ATOM 2330 C C . LEU A 1 295 ? -9.879 -12.546 10.100 1.00 96.44 295 LEU A C 1
ATOM 2332 O O . LEU A 1 295 ? -9.799 -12.491 11.323 1.00 96.44 295 LEU A O 1
ATOM 2336 N N . ASP A 1 296 ? -10.932 -13.119 9.507 1.00 96.19 296 ASP A N 1
ATOM 2337 C CA . ASP A 1 296 ? -12.007 -13.832 10.215 1.00 96.19 296 ASP A CA 1
ATOM 2338 C C . ASP A 1 296 ? -11.487 -14.981 11.084 1.00 96.19 296 ASP A C 1
ATOM 2340 O O . ASP A 1 296 ? -12.132 -15.365 12.060 1.00 96.19 296 ASP A O 1
ATOM 2344 N N . TYR A 1 297 ? -10.318 -15.523 10.749 1.00 93.56 297 TYR A N 1
ATOM 2345 C CA . TYR A 1 297 ? -9.648 -16.577 11.496 1.00 93.56 297 TYR A CA 1
ATOM 2346 C C . TYR A 1 297 ? -8.207 -16.154 11.804 1.00 93.56 297 TYR A C 1
ATOM 2348 O O . TYR A 1 297 ? -7.574 -15.540 10.941 1.00 93.56 297 TYR A O 1
ATOM 2356 N N . PRO A 1 298 ? -7.674 -16.483 12.997 1.00 88.94 298 PRO A N 1
ATOM 2357 C CA . PRO A 1 298 ? -6.303 -16.135 13.348 1.00 88.94 298 PRO A CA 1
ATOM 2358 C C . PRO A 1 298 ? -5.302 -16.799 12.400 1.00 88.94 298 PRO A C 1
ATOM 2360 O O . PRO A 1 298 ? -5.536 -17.906 11.903 1.00 88.94 298 PRO A O 1
ATOM 2363 N N . ILE A 1 299 ? -4.173 -16.131 12.180 1.00 85.94 299 ILE A N 1
ATOM 2364 C CA . ILE A 1 299 ? -3.064 -16.684 11.405 1.00 85.94 299 ILE A CA 1
ATOM 2365 C C . ILE A 1 299 ? -2.182 -17.490 12.355 1.00 85.94 299 ILE A C 1
ATOM 2367 O O . ILE A 1 299 ? -1.844 -17.022 13.441 1.00 85.94 299 ILE A O 1
ATOM 2371 N N . ASP A 1 300 ? -1.784 -18.692 11.941 1.00 77.00 300 ASP A N 1
ATOM 2372 C CA . ASP A 1 300 ? -0.820 -19.484 12.701 1.00 77.00 300 ASP A CA 1
ATOM 2373 C C . ASP A 1 300 ? 0.503 -18.710 12.867 1.00 77.00 300 ASP A C 1
ATOM 2375 O O . ASP A 1 300 ? 0.995 -18.075 11.936 1.00 77.00 300 ASP A O 1
ATOM 2379 N N . ASP A 1 301 ? 1.141 -18.847 14.027 1.00 67.44 301 ASP A N 1
ATOM 2380 C CA . ASP A 1 301 ? 2.379 -18.149 14.417 1.00 67.44 301 ASP A CA 1
ATOM 2381 C C . ASP A 1 301 ? 3.552 -18.259 13.419 1.00 67.44 301 ASP A C 1
ATOM 2383 O O . ASP A 1 301 ? 4.463 -17.427 13.417 1.00 67.44 301 ASP A O 1
ATOM 2387 N N . ASN A 1 302 ? 3.562 -19.309 12.593 1.00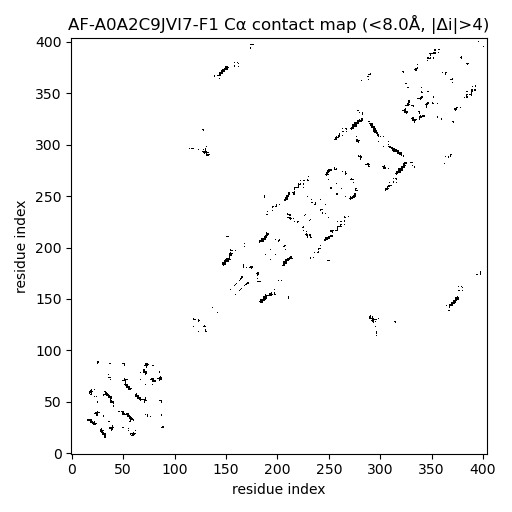 74.19 302 ASN A N 1
ATOM 2388 C CA . ASN A 1 302 ? 4.582 -19.550 11.566 1.00 74.19 302 ASN A CA 1
ATOM 2389 C C . ASN A 1 302 ? 4.239 -18.916 10.207 1.00 74.19 302 ASN A C 1
ATOM 2391 O O . ASN A 1 302 ? 5.084 -18.900 9.317 1.00 74.19 302 ASN A O 1
ATOM 2395 N N . GLY A 1 303 ? 3.007 -18.433 10.033 1.00 76.19 303 GLY A N 1
ATOM 2396 C CA . GLY A 1 303 ? 2.484 -17.864 8.791 1.00 76.19 303 GLY A CA 1
ATOM 2397 C C . GLY A 1 303 ? 2.659 -16.349 8.658 1.00 76.19 303 GLY A C 1
ATOM 2398 O O . GLY A 1 303 ? 2.251 -15.791 7.641 1.00 76.19 303 GLY A O 1
ATOM 2399 N N . CYS A 1 304 ? 3.246 -15.695 9.665 1.00 84.75 304 CYS A N 1
ATOM 2400 C CA . CYS A 1 304 ? 3.483 -14.254 9.718 1.00 84.75 304 CYS A CA 1
ATOM 2401 C C . CYS A 1 304 ? 4.895 -13.978 10.302 1.00 84.75 304 CYS A C 1
ATOM 2403 O O . CYS A 1 304 ? 5.137 -14.145 11.500 1.00 84.75 304 CYS A O 1
ATOM 2405 N N . PRO A 1 305 ? 5.883 -13.617 9.458 1.00 85.38 305 PRO A N 1
ATOM 2406 C CA . PRO A 1 305 ? 7.265 -13.384 9.887 1.00 85.38 305 PRO A CA 1
ATOM 2407 C C . PRO A 1 305 ? 7.472 -12.077 10.669 1.00 85.38 305 PRO A C 1
ATOM 2409 O O . PRO A 1 305 ? 8.297 -12.027 11.581 1.00 85.38 305 PRO A O 1
ATOM 2412 N N . ASN A 1 306 ? 6.739 -11.013 10.332 1.00 88.19 306 ASN A N 1
ATOM 2413 C CA . ASN A 1 306 ? 6.874 -9.679 10.927 1.00 88.19 306 ASN A CA 1
ATOM 2414 C C . ASN A 1 306 ? 5.983 -9.513 12.166 1.00 88.19 306 ASN A C 1
ATOM 2416 O O . ASN A 1 306 ? 5.005 -8.775 12.161 1.00 88.19 306 ASN A O 1
ATOM 2420 N N . ARG A 1 307 ? 6.351 -10.221 13.237 1.00 86.12 307 ARG A N 1
ATOM 2421 C CA . ARG A 1 307 ? 5.648 -10.214 14.531 1.00 86.12 307 ARG A CA 1
ATOM 2422 C C . ARG A 1 307 ? 5.509 -8.802 15.140 1.00 86.12 307 ARG A C 1
ATOM 2424 O O . ARG A 1 307 ? 6.392 -7.967 14.926 1.00 86.12 307 ARG A O 1
ATOM 2431 N N . PRO A 1 308 ? 4.494 -8.569 15.998 1.00 88.62 308 PRO A N 1
ATOM 2432 C CA . PRO A 1 308 ? 3.451 -9.504 16.455 1.00 88.62 308 PRO A CA 1
ATOM 2433 C C . PRO A 1 308 ? 2.381 -9.790 15.393 1.00 88.62 308 PRO A C 1
ATOM 2435 O O . PRO A 1 308 ? 1.972 -8.896 14.672 1.00 88.62 308 PRO A O 1
ATOM 2438 N N . CYS A 1 309 ? 1.907 -11.030 15.313 1.00 85.06 309 CYS A N 1
ATOM 2439 C CA . CYS A 1 309 ? 0.866 -11.432 14.361 1.00 85.06 309 CYS A CA 1
ATOM 2440 C C . CYS A 1 309 ? -0.530 -11.301 14.990 1.00 85.06 309 CYS A C 1
ATOM 2442 O O . CYS A 1 309 ? -0.632 -11.416 16.214 1.00 85.06 309 CYS A O 1
ATOM 2444 N N . PRO A 1 310 ? -1.598 -11.079 14.198 1.00 89.19 310 PRO A N 1
ATOM 2445 C CA . PRO A 1 310 ? -2.963 -11.032 14.722 1.00 89.19 310 PRO A CA 1
ATOM 2446 C C . PRO A 1 310 ? -3.334 -12.370 15.370 1.00 89.19 310 PRO A C 1
ATOM 2448 O O . PRO A 1 310 ? -3.415 -13.397 14.692 1.00 89.19 310 PRO A O 1
ATOM 2451 N N . ALA A 1 311 ? -3.551 -12.356 16.686 1.00 87.88 311 ALA A N 1
ATOM 2452 C CA . ALA A 1 311 ? -3.899 -13.543 17.463 1.00 87.88 311 ALA A CA 1
ATOM 2453 C C . ALA A 1 311 ? -5.418 -13.690 17.645 1.00 87.88 311 ALA A C 1
ATOM 2455 O O . ALA A 1 311 ? -5.901 -14.763 18.017 1.00 87.88 311 ALA A O 1
ATOM 2456 N N . ARG A 1 312 ? -6.185 -12.623 17.388 1.00 90.31 312 ARG A N 1
ATOM 2457 C CA . ARG A 1 312 ? -7.649 -12.610 17.454 1.00 90.31 312 ARG A CA 1
ATOM 2458 C C . ARG A 1 312 ? -8.280 -12.603 16.067 1.00 90.31 312 ARG A C 1
ATOM 2460 O O . ARG A 1 312 ? -7.634 -12.382 15.049 1.00 90.31 312 ARG A O 1
ATOM 2467 N N . GLN A 1 313 ? -9.582 -12.867 16.051 1.00 92.75 313 GLN A N 1
ATOM 2468 C CA . GLN A 1 313 ? -10.403 -12.754 14.853 1.00 92.75 313 GLN A CA 1
ATOM 2469 C C . GLN A 1 313 ? -10.772 -11.288 14.610 1.00 92.75 313 GLN A C 1
ATOM 2471 O O . GLN A 1 313 ? -11.341 -10.634 15.488 1.00 92.75 313 GLN A O 1
ATOM 2476 N N . HIS A 1 314 ? -10.576 -10.835 13.376 1.00 95.38 314 HIS A N 1
ATOM 2477 C CA . HIS A 1 314 ? -11.016 -9.542 12.852 1.00 95.38 314 HIS A CA 1
ATOM 2478 C C . HIS A 1 314 ? -11.935 -9.736 11.631 1.00 95.38 314 HIS A C 1
ATOM 2480 O O . HIS A 1 314 ? -11.548 -9.402 10.511 1.00 95.38 314 HIS A O 1
ATOM 2486 N N . PRO A 1 315 ? -13.156 -10.292 11.819 1.00 95.00 315 PRO A N 1
ATOM 2487 C CA . PRO A 1 315 ? -14.055 -10.635 10.721 1.00 95.00 315 PRO A CA 1
ATOM 2488 C C . PRO A 1 315 ? -14.316 -9.505 9.732 1.00 95.00 315 PRO A C 1
ATOM 2490 O O . PRO A 1 315 ? -14.662 -8.388 10.142 1.00 95.00 315 PRO A O 1
ATOM 2493 N N . GLY A 1 316 ? -14.203 -9.834 8.443 1.00 95.12 316 GLY A N 1
ATOM 2494 C CA . GLY A 1 316 ? -14.451 -8.936 7.316 1.00 95.12 316 GLY A CA 1
ATOM 2495 C C . GLY A 1 316 ? -13.305 -7.984 6.962 1.00 95.12 316 GLY A C 1
ATOM 2496 O O . GLY A 1 316 ? -13.386 -7.332 5.921 1.00 95.12 316 GLY A O 1
ATOM 2497 N N . LEU A 1 317 ? -12.245 -7.899 7.776 1.00 98.00 317 LEU A N 1
ATOM 2498 C CA . LEU A 1 317 ? -11.045 -7.140 7.424 1.00 98.00 317 LEU A CA 1
ATOM 2499 C C . LEU A 1 317 ? -10.160 -7.991 6.510 1.00 98.00 317 LEU A C 1
ATOM 2501 O O . LEU A 1 317 ? -9.798 -9.117 6.859 1.00 98.00 317 LEU A O 1
ATOM 2505 N N . TRP A 1 318 ? -9.823 -7.458 5.340 1.00 98.56 318 TRP A N 1
ATOM 2506 C CA . TRP A 1 318 ? -8.942 -8.128 4.391 1.00 98.56 318 TRP A CA 1
ATOM 2507 C C . TRP A 1 318 ? -7.473 -7.863 4.713 1.00 98.56 318 TRP A C 1
ATOM 2509 O O . TRP A 1 318 ? -7.097 -6.773 5.119 1.00 98.56 318 TRP A O 1
ATOM 2519 N N . GLU A 1 319 ? -6.633 -8.851 4.465 1.00 97.81 319 GLU A N 1
ATOM 2520 C CA . GLU A 1 319 ? -5.191 -8.711 4.355 1.00 97.81 319 GLU A CA 1
ATOM 2521 C C . GLU A 1 319 ? -4.810 -8.881 2.883 1.00 97.81 319 GLU A C 1
ATOM 2523 O O . GLU A 1 319 ? -5.137 -9.891 2.248 1.00 97.81 319 GLU A O 1
ATOM 2528 N N . ILE A 1 320 ? -4.088 -7.904 2.341 1.00 97.81 320 ILE A N 1
ATOM 2529 C CA . ILE A 1 320 ? -3.366 -8.019 1.076 1.00 97.81 320 ILE A CA 1
ATOM 2530 C C . ILE A 1 320 ? -1.902 -8.318 1.429 1.00 97.81 320 ILE A C 1
ATOM 2532 O O . ILE A 1 320 ? -1.114 -7.382 1.607 1.00 97.81 320 ILE A O 1
ATOM 2536 N N . PRO A 1 321 ? -1.517 -9.606 1.529 1.00 94.94 321 PRO A N 1
ATOM 2537 C CA . PRO A 1 321 ? -0.257 -9.992 2.142 1.00 94.94 321 PRO A CA 1
ATOM 2538 C C . PRO A 1 321 ? 0.916 -9.557 1.282 1.00 94.94 321 PRO A C 1
ATOM 2540 O O . PRO A 1 321 ? 0.928 -9.782 0.072 1.00 94.94 321 PRO A O 1
ATOM 2543 N N . MET A 1 322 ? 1.955 -9.033 1.912 1.00 94.44 322 MET A N 1
ATOM 2544 C CA . MET A 1 322 ? 3.209 -8.677 1.266 1.00 94.44 322 MET A CA 1
ATOM 2545 C C . MET A 1 322 ? 4.046 -9.936 1.021 1.00 94.44 322 MET A C 1
ATOM 2547 O O . MET A 1 322 ? 4.911 -10.328 1.808 1.00 94.44 322 MET A O 1
ATOM 2551 N N . ASN A 1 323 ? 3.770 -10.609 -0.096 1.00 93.94 323 ASN A N 1
ATOM 2552 C CA . ASN A 1 323 ? 4.598 -11.713 -0.571 1.00 93.94 323 ASN A CA 1
ATOM 2553 C C . ASN A 1 323 ? 5.995 -11.187 -0.926 1.00 93.94 323 ASN A C 1
ATOM 2555 O O . ASN A 1 323 ? 6.152 -10.461 -1.909 1.00 93.94 323 ASN A O 1
ATOM 2559 N N . SER A 1 324 ? 6.991 -11.564 -0.126 1.00 92.06 324 SER A N 1
ATOM 2560 C CA . SER A 1 324 ? 8.356 -11.067 -0.259 1.00 92.06 324 SER A CA 1
ATOM 2561 C C . SER A 1 324 ? 8.954 -11.450 -1.603 1.00 92.06 324 SER A C 1
ATOM 2563 O O . SER A 1 324 ? 8.840 -12.587 -2.072 1.00 92.06 324 SER A O 1
ATOM 2565 N N . TRP A 1 325 ? 9.648 -10.485 -2.185 1.00 94.25 325 TRP A N 1
ATOM 2566 C CA . TRP A 1 325 ? 10.480 -10.661 -3.359 1.00 94.25 325 TRP A CA 1
ATOM 2567 C C . TRP A 1 325 ? 11.732 -11.439 -3.010 1.00 94.25 325 TRP A C 1
ATOM 2569 O O . TRP A 1 325 ? 12.114 -11.538 -1.846 1.00 94.25 325 TRP A O 1
ATOM 2579 N N . VAL A 1 326 ? 12.379 -11.989 -4.031 1.00 94.38 326 VAL A N 1
ATOM 2580 C CA . VAL A 1 326 ? 13.677 -12.645 -3.900 1.00 94.38 326 VAL A CA 1
ATOM 2581 C C . VAL A 1 326 ? 14.707 -11.817 -4.656 1.00 94.38 326 VAL A C 1
ATOM 2583 O O . VAL A 1 326 ? 14.598 -11.657 -5.876 1.00 94.38 326 VAL A O 1
ATOM 2586 N N . GLY A 1 327 ? 15.686 -11.288 -3.923 1.00 95.12 327 GLY A N 1
ATOM 2587 C CA . GLY A 1 327 ? 16.817 -10.555 -4.483 1.00 95.12 327 GLY A CA 1
ATOM 2588 C C . GLY A 1 327 ? 17.761 -11.455 -5.281 1.00 95.12 327 GLY A C 1
ATOM 2589 O O . GLY A 1 327 ? 17.682 -12.686 -5.231 1.00 95.12 327 GLY A O 1
ATOM 2590 N N . SER A 1 328 ? 18.695 -10.844 -6.002 1.00 94.06 328 SER A N 1
ATOM 2591 C CA . SER A 1 328 ? 19.656 -11.555 -6.857 1.00 94.06 328 SER A CA 1
ATOM 2592 C C . SER A 1 328 ? 20.645 -12.439 -6.088 1.00 94.06 328 SER A C 1
ATOM 2594 O O . SER A 1 328 ? 21.233 -13.347 -6.672 1.00 94.06 328 SER A O 1
ATOM 2596 N N . ASN A 1 329 ? 20.793 -12.236 -4.778 1.00 92.62 329 ASN A N 1
ATOM 2597 C CA . ASN A 1 329 ? 21.526 -13.137 -3.880 1.00 92.62 329 ASN A CA 1
ATOM 2598 C C . ASN A 1 329 ? 20.660 -14.241 -3.241 1.00 92.62 329 ASN A C 1
ATOM 2600 O O . ASN A 1 329 ? 21.168 -15.017 -2.434 1.00 92.62 329 ASN A O 1
ATOM 2604 N N . GLY A 1 330 ? 19.369 -14.323 -3.573 1.00 91.12 330 GLY A N 1
ATOM 2605 C CA . GLY A 1 330 ? 18.454 -15.350 -3.069 1.00 91.12 330 GLY A CA 1
ATOM 2606 C C . GLY A 1 330 ? 17.785 -15.041 -1.724 1.00 91.12 330 GLY A C 1
ATOM 2607 O O . GLY A 1 330 ? 16.991 -15.859 -1.256 1.00 91.12 330 GLY A O 1
ATOM 2608 N N . PHE A 1 331 ? 18.055 -13.889 -1.102 1.00 91.00 331 PHE A N 1
ATOM 2609 C CA . PHE A 1 331 ? 17.380 -13.483 0.136 1.00 91.00 331 PHE A CA 1
ATOM 2610 C C . PHE A 1 331 ? 16.035 -12.797 -0.127 1.00 91.00 331 PHE A C 1
ATOM 2612 O O . PHE A 1 331 ? 15.843 -12.159 -1.165 1.00 91.00 331 PHE A O 1
ATOM 2619 N N . SER A 1 332 ? 15.103 -12.945 0.820 1.00 91.75 332 SER A N 1
ATOM 2620 C CA . SER A 1 332 ? 13.786 -12.315 0.755 1.00 91.75 332 SER A CA 1
ATOM 2621 C C . SER A 1 332 ? 13.801 -10.848 1.169 1.00 91.75 332 SER A C 1
ATOM 2623 O O . SER A 1 332 ? 14.563 -10.453 2.049 1.00 91.75 332 SER A O 1
ATOM 2625 N N . CYS A 1 333 ? 12.867 -10.078 0.629 1.00 91.44 333 CYS A N 1
ATOM 2626 C CA . CYS A 1 333 ? 12.681 -8.662 0.926 1.00 91.44 333 CYS A CA 1
ATOM 2627 C C . CYS A 1 333 ? 11.206 -8.278 0.723 1.00 91.44 333 CYS A C 1
ATOM 2629 O O . CYS A 1 333 ? 10.590 -8.669 -0.266 1.00 91.44 333 CYS A O 1
ATOM 2631 N N . GLY A 1 334 ? 10.621 -7.537 1.669 1.00 88.75 334 GLY A N 1
ATOM 2632 C CA . GLY A 1 334 ? 9.197 -7.161 1.621 1.00 88.75 334 GLY A CA 1
ATOM 2633 C C . GLY A 1 334 ? 8.874 -6.044 0.620 1.00 88.75 334 GLY A C 1
ATOM 2634 O O . GLY A 1 334 ? 7.757 -5.977 0.116 1.00 88.75 334 GLY A O 1
ATOM 2635 N N . MET A 1 335 ? 9.864 -5.205 0.309 1.00 94.38 335 MET A N 1
ATOM 2636 C CA . MET A 1 335 ? 9.776 -4.062 -0.606 1.00 94.38 335 MET A CA 1
ATOM 2637 C C . MET A 1 335 ? 10.851 -4.202 -1.683 1.00 94.38 335 MET A C 1
ATOM 2639 O O . MET A 1 335 ? 11.942 -4.702 -1.397 1.00 94.38 335 MET A O 1
ATOM 2643 N N . ILE A 1 336 ? 10.582 -3.737 -2.905 1.00 94.50 336 ILE A N 1
ATOM 2644 C CA . ILE A 1 336 ? 11.496 -3.940 -4.042 1.00 94.50 336 ILE A CA 1
ATOM 2645 C C . ILE A 1 336 ? 12.817 -3.172 -3.901 1.00 94.50 336 ILE A C 1
ATOM 2647 O O . ILE A 1 336 ? 13.800 -3.536 -4.541 1.00 94.50 336 ILE A O 1
ATOM 2651 N N . ASP A 1 337 ? 12.838 -2.125 -3.079 1.00 93.31 337 ASP A N 1
ATOM 2652 C CA . ASP A 1 337 ? 14.012 -1.316 -2.738 1.00 93.31 337 ASP A CA 1
ATOM 2653 C C . ASP A 1 337 ? 14.817 -1.861 -1.553 1.00 93.31 337 ASP A C 1
ATOM 2655 O O . ASP A 1 337 ? 15.961 -1.454 -1.349 1.00 93.31 337 ASP A O 1
ATOM 2659 N N . GLY A 1 338 ? 14.265 -2.829 -0.820 1.00 93.00 338 GLY A N 1
ATOM 2660 C CA . GLY A 1 338 ? 14.976 -3.612 0.188 1.00 93.00 338 GLY A CA 1
ATOM 2661 C C . GLY A 1 338 ? 15.708 -4.829 -0.387 1.00 93.00 338 GLY A C 1
ATOM 2662 O O . GLY A 1 338 ? 16.332 -5.577 0.364 1.00 93.00 338 GLY A O 1
ATOM 2663 N N . CYS A 1 339 ? 15.617 -5.059 -1.697 1.00 93.94 339 CYS A N 1
ATOM 2664 C CA . CYS A 1 339 ? 16.181 -6.224 -2.368 1.00 93.94 339 CYS A CA 1
ATOM 2665 C C . CYS A 1 339 ? 17.517 -5.921 -3.043 1.00 93.94 339 CYS A C 1
ATOM 2667 O O . CYS A 1 339 ? 17.736 -4.840 -3.587 1.00 93.94 339 CYS A O 1
ATOM 2669 N N . THR A 1 340 ? 18.385 -6.928 -3.108 1.00 95.44 340 THR A N 1
ATOM 2670 C CA . THR A 1 340 ? 19.566 -6.871 -3.972 1.00 95.44 340 THR A CA 1
ATOM 2671 C C . THR A 1 340 ? 19.172 -7.100 -5.428 1.00 95.44 340 THR A C 1
ATOM 2673 O O . THR A 1 340 ? 18.374 -7.982 -5.751 1.00 95.44 340 THR A O 1
ATOM 2676 N N . VAL A 1 341 ? 19.753 -6.300 -6.316 1.00 96.38 341 VAL A N 1
ATOM 2677 C CA . VAL A 1 341 ? 19.486 -6.290 -7.758 1.00 96.38 341 VAL A CA 1
ATOM 2678 C C . VAL A 1 341 ? 20.596 -7.014 -8.515 1.00 96.38 341 VAL A C 1
ATOM 2680 O O . VAL A 1 341 ? 20.318 -7.716 -9.485 1.00 96.38 341 VAL A O 1
ATOM 2683 N N . LYS A 1 342 ? 21.847 -6.935 -8.047 1.00 95.56 342 LYS A N 1
ATOM 2684 C CA . LYS A 1 342 ? 22.997 -7.590 -8.682 1.00 95.56 342 LYS A CA 1
ATOM 2685 C C . LYS A 1 342 ? 23.951 -8.152 -7.639 1.00 95.56 342 LYS A C 1
ATOM 2687 O O . LYS A 1 342 ? 24.616 -7.404 -6.934 1.00 95.56 342 LYS A O 1
ATOM 2692 N N . GLY A 1 343 ? 24.055 -9.477 -7.543 1.00 93.00 343 GLY A N 1
ATOM 2693 C CA . GLY A 1 343 ? 24.827 -10.097 -6.464 1.00 93.00 343 GLY A CA 1
ATOM 2694 C C . GLY A 1 343 ? 24.334 -9.588 -5.107 1.00 93.00 343 GLY A C 1
ATOM 2695 O O . GLY A 1 343 ? 23.161 -9.756 -4.788 1.00 93.00 343 GLY A O 1
ATOM 2696 N N . ASN A 1 344 ? 25.209 -8.927 -4.345 1.00 93.50 344 ASN A N 1
ATOM 2697 C CA . ASN A 1 344 ? 24.857 -8.298 -3.067 1.00 93.50 344 ASN A CA 1
ATOM 2698 C C . ASN A 1 344 ? 24.567 -6.789 -3.166 1.00 93.50 344 ASN A C 1
ATOM 2700 O O . ASN A 1 344 ? 24.296 -6.160 -2.145 1.00 93.50 344 ASN A O 1
ATOM 2704 N N . ASP A 1 345 ? 24.606 -6.209 -4.365 1.00 94.44 345 ASP A N 1
ATOM 2705 C CA . ASP A 1 345 ? 24.351 -4.789 -4.583 1.00 94.44 345 ASP A CA 1
ATOM 2706 C C . ASP A 1 345 ? 22.850 -4.515 -4.723 1.00 94.44 345 ASP A C 1
ATOM 2708 O O . ASP A 1 345 ? 22.126 -5.227 -5.421 1.00 94.44 345 ASP A O 1
ATOM 2712 N N . PHE A 1 346 ? 22.385 -3.429 -4.105 1.00 92.00 346 PHE A N 1
ATOM 2713 C CA . PHE A 1 346 ? 21.006 -2.920 -4.207 1.00 92.00 346 PHE A CA 1
ATOM 2714 C C . PHE A 1 346 ? 20.744 -2.126 -5.499 1.00 92.00 346 PHE A C 1
ATOM 2716 O O . PHE A 1 346 ? 19.667 -1.572 -5.693 1.00 92.00 346 PHE A O 1
ATOM 2723 N N . THR A 1 347 ? 21.742 -2.027 -6.375 1.00 94.88 347 THR A N 1
ATOM 2724 C CA . THR A 1 347 ? 21.690 -1.278 -7.633 1.00 94.88 347 THR A CA 1
ATOM 2725 C C . THR A 1 347 ? 22.364 -2.078 -8.746 1.00 94.88 347 THR A C 1
ATOM 2727 O O . THR A 1 347 ? 23.050 -3.067 -8.488 1.00 94.88 347 THR A O 1
ATOM 2730 N N . GLY A 1 348 ? 22.167 -1.660 -9.991 1.00 95.00 348 GLY A N 1
ATOM 2731 C CA . GLY A 1 348 ? 22.715 -2.320 -11.166 1.00 95.00 348 GLY A CA 1
ATOM 2732 C C . GLY A 1 348 ? 22.452 -1.528 -12.440 1.00 95.00 348 GLY A C 1
ATOM 2733 O O . GLY A 1 348 ? 21.991 -0.389 -12.409 1.00 95.00 348 GLY A O 1
ATOM 2734 N N . THR A 1 349 ? 22.756 -2.129 -13.581 1.00 96.94 349 THR A N 1
ATOM 2735 C CA . THR A 1 349 ? 22.363 -1.602 -14.894 1.00 96.94 349 THR A CA 1
ATOM 2736 C C . THR A 1 349 ? 20.853 -1.745 -15.112 1.00 96.94 349 THR A C 1
ATOM 2738 O O . THR A 1 349 ? 20.164 -2.427 -14.351 1.00 96.94 349 THR A O 1
ATOM 2741 N N . VAL A 1 350 ? 20.325 -1.132 -16.174 1.00 96.56 350 VAL A N 1
ATOM 2742 C CA . VAL A 1 350 ? 18.924 -1.326 -16.590 1.00 96.56 350 VAL A CA 1
ATOM 2743 C C . VAL A 1 350 ? 18.610 -2.813 -16.785 1.00 96.56 350 VAL A C 1
ATOM 2745 O O . VAL A 1 350 ? 17.581 -3.284 -16.303 1.00 96.56 350 VAL A O 1
ATOM 2748 N N . ASP A 1 351 ? 19.518 -3.569 -17.408 1.00 95.69 351 ASP A N 1
ATOM 2749 C CA . ASP A 1 351 ? 19.348 -5.007 -17.641 1.00 95.69 351 ASP A CA 1
ATOM 2750 C C . ASP A 1 351 ? 19.342 -5.817 -16.339 1.00 95.69 351 ASP A C 1
ATOM 2752 O O . ASP A 1 351 ? 18.549 -6.751 -16.210 1.00 95.69 351 ASP A O 1
ATOM 2756 N N . ASP A 1 352 ? 20.162 -5.437 -15.351 1.00 96.75 352 ASP A N 1
ATOM 2757 C CA . ASP A 1 352 ? 20.155 -6.073 -14.027 1.00 96.75 352 ASP A CA 1
ATOM 2758 C C . ASP A 1 352 ? 18.783 -5.884 -13.346 1.00 96.75 352 ASP A C 1
ATOM 2760 O O . ASP A 1 352 ? 18.193 -6.846 -12.847 1.00 96.75 352 ASP A O 1
ATOM 2764 N N . PHE A 1 353 ? 18.221 -4.669 -13.395 1.00 96.00 353 PHE A N 1
ATOM 2765 C CA . PHE A 1 353 ? 16.870 -4.396 -12.892 1.00 96.00 353 PHE A CA 1
ATOM 2766 C C . PHE A 1 353 ? 15.796 -5.172 -13.664 1.00 96.00 353 PHE A C 1
ATOM 2768 O O . PHE A 1 353 ? 14.920 -5.779 -13.048 1.00 96.00 353 PHE A O 1
ATOM 2775 N N . VAL A 1 354 ? 15.855 -5.201 -15.000 1.00 95.44 354 VAL A N 1
ATOM 2776 C CA . VAL A 1 354 ? 14.903 -5.962 -15.829 1.00 95.44 354 VAL A CA 1
ATOM 2777 C C . VAL A 1 354 ? 14.956 -7.453 -15.501 1.00 95.44 354 VAL A C 1
ATOM 2779 O O . VAL A 1 354 ? 13.907 -8.086 -15.364 1.00 95.44 354 VAL A O 1
ATOM 2782 N N . ALA A 1 355 ? 16.150 -8.026 -15.343 1.00 94.44 355 ALA A N 1
ATOM 2783 C CA . ALA A 1 355 ? 16.319 -9.423 -14.956 1.00 94.44 355 ALA A CA 1
ATOM 2784 C C . ALA A 1 355 ? 15.724 -9.694 -13.565 1.00 94.44 355 ALA A C 1
ATOM 2786 O O . ALA A 1 355 ? 14.961 -10.649 -13.399 1.00 94.44 355 ALA A O 1
ATOM 2787 N N . TYR A 1 356 ? 16.005 -8.823 -12.593 1.00 95.19 356 TYR A N 1
ATOM 2788 C CA . TYR A 1 356 ? 15.455 -8.887 -11.240 1.00 95.19 356 TYR A CA 1
ATOM 2789 C C . TYR A 1 356 ? 13.914 -8.843 -11.225 1.00 95.19 356 TYR A C 1
ATOM 2791 O O . TYR A 1 356 ? 13.273 -9.709 -10.613 1.00 95.19 356 TYR A O 1
ATOM 2799 N N . TYR A 1 357 ? 13.304 -7.899 -11.953 1.00 95.44 357 TYR A N 1
ATOM 2800 C CA . TYR A 1 357 ? 11.847 -7.784 -12.050 1.00 95.44 357 TYR A CA 1
ATOM 2801 C C . TYR A 1 357 ? 11.212 -8.967 -12.787 1.00 95.44 357 TYR A C 1
ATOM 2803 O O . TYR A 1 357 ? 10.222 -9.522 -12.310 1.00 95.44 357 TYR A O 1
ATOM 2811 N N . ARG A 1 358 ? 11.786 -9.408 -13.915 1.00 93.00 358 ARG A N 1
ATOM 2812 C CA . ARG A 1 358 ? 11.279 -10.563 -14.677 1.00 93.00 358 ARG A CA 1
ATOM 2813 C C . ARG A 1 358 ? 11.357 -11.864 -13.887 1.00 93.00 358 ARG A C 1
ATOM 2815 O O . ARG A 1 358 ? 10.416 -12.654 -13.928 1.00 93.00 358 ARG A O 1
ATOM 2822 N N . ASN A 1 359 ? 12.451 -12.089 -13.159 1.00 92.75 359 ASN A N 1
ATOM 2823 C CA . ASN A 1 359 ? 12.619 -13.291 -12.346 1.00 92.75 359 ASN A CA 1
ATOM 2824 C C . ASN A 1 359 ? 11.513 -13.408 -11.292 1.00 92.75 359 ASN A C 1
ATOM 2826 O O . ASN A 1 359 ? 10.893 -14.462 -11.159 1.00 92.75 359 ASN A O 1
ATOM 2830 N N . ASN A 1 360 ? 11.221 -12.317 -10.581 1.00 94.44 360 ASN A N 1
ATOM 2831 C CA . ASN A 1 360 ? 10.131 -12.302 -9.612 1.00 94.44 360 ASN A CA 1
ATOM 2832 C C . ASN A 1 360 ? 8.768 -12.406 -10.306 1.00 94.44 360 ASN A C 1
ATOM 2834 O O . ASN A 1 360 ? 7.980 -13.268 -9.922 1.00 94.44 360 ASN A O 1
ATOM 2838 N N . PHE A 1 361 ? 8.520 -11.648 -11.382 1.00 94.06 361 PHE A N 1
ATOM 2839 C CA . PHE A 1 361 ? 7.271 -11.737 -12.148 1.00 94.06 361 PHE A CA 1
ATOM 2840 C C . PHE A 1 361 ? 6.929 -13.171 -12.550 1.00 94.06 361 PHE A C 1
ATOM 2842 O O . PHE A 1 361 ? 5.809 -13.611 -12.314 1.00 94.06 361 PHE A O 1
ATOM 2849 N N . ASN A 1 362 ? 7.891 -13.932 -13.074 1.00 92.19 362 ASN A N 1
ATOM 2850 C CA . ASN A 1 362 ? 7.664 -15.322 -13.470 1.00 92.19 362 ASN A CA 1
ATOM 2851 C C . ASN A 1 362 ? 7.199 -16.203 -12.298 1.00 92.19 362 ASN A C 1
ATOM 2853 O O . ASN A 1 362 ? 6.350 -17.074 -12.488 1.00 92.19 362 ASN A O 1
ATOM 2857 N N . LYS A 1 363 ? 7.705 -15.961 -11.081 1.00 92.44 363 LYS A N 1
ATOM 2858 C CA . LYS A 1 363 ? 7.289 -16.697 -9.878 1.00 92.44 363 LYS A CA 1
ATOM 2859 C C . LYS A 1 363 ? 5.848 -16.382 -9.477 1.00 92.44 363 LYS A C 1
ATOM 2861 O O . LYS A 1 363 ? 5.095 -17.303 -9.166 1.00 92.44 363 LYS A O 1
ATOM 2866 N N . PHE A 1 364 ? 5.454 -15.107 -9.510 1.00 93.44 364 PHE A N 1
ATOM 2867 C CA . PHE A 1 364 ? 4.069 -14.700 -9.249 1.00 93.44 364 PHE A CA 1
ATOM 2868 C C . PHE A 1 364 ? 3.128 -15.214 -10.347 1.00 93.44 364 PHE A C 1
ATOM 2870 O O . PHE A 1 364 ? 2.113 -15.842 -10.047 1.00 93.44 364 PHE A O 1
ATOM 2877 N N . TYR A 1 365 ? 3.521 -15.048 -11.613 1.00 92.81 365 TYR A N 1
ATOM 2878 C CA . TYR A 1 365 ? 2.758 -15.451 -12.794 1.00 92.81 365 TYR A CA 1
ATOM 2879 C C . TYR A 1 365 ? 2.466 -16.948 -12.848 1.00 92.81 365 TYR A C 1
ATOM 2881 O O . TYR A 1 365 ? 1.352 -17.343 -13.193 1.00 92.81 365 TYR A O 1
ATOM 2889 N N . ALA A 1 366 ? 3.416 -17.786 -12.424 1.00 91.50 366 ALA A N 1
ATOM 2890 C CA . ALA A 1 366 ? 3.225 -19.231 -12.334 1.00 91.50 366 ALA A CA 1
ATOM 2891 C C . ALA A 1 366 ? 2.072 -19.644 -11.396 1.00 91.50 366 ALA A C 1
ATOM 2893 O O . ALA A 1 366 ? 1.549 -20.746 -11.525 1.00 91.50 366 ALA A O 1
ATOM 2894 N N . GLN A 1 367 ? 1.683 -18.782 -10.451 1.00 90.88 367 GLN A N 1
ATOM 2895 C CA . GLN A 1 367 ? 0.617 -19.035 -9.473 1.00 90.88 367 GLN A CA 1
ATOM 2896 C C . GLN A 1 367 ? -0.558 -18.051 -9.601 1.00 90.88 367 GLN A C 1
ATOM 2898 O O . GLN A 1 367 ? -1.529 -18.165 -8.852 1.00 90.88 367 GLN A O 1
ATOM 2903 N N . ARG A 1 368 ? -0.453 -17.082 -10.525 1.00 92.88 368 ARG A N 1
ATOM 2904 C CA . ARG A 1 368 ? -1.389 -15.971 -10.776 1.00 92.88 368 ARG A CA 1
ATOM 2905 C C . ARG A 1 368 ? -1.774 -15.145 -9.548 1.00 92.88 368 ARG A C 1
ATOM 2907 O O . ARG A 1 368 ? -2.741 -14.392 -9.590 1.00 92.88 368 ARG A O 1
ATOM 2914 N N . VAL A 1 369 ? -1.011 -15.261 -8.465 1.00 94.62 369 VAL A N 1
ATOM 2915 C CA . VAL A 1 369 ? -1.179 -14.419 -7.280 1.00 94.62 369 VAL A CA 1
ATOM 2916 C C . VAL A 1 369 ? -0.885 -12.962 -7.640 1.00 94.62 369 VAL A C 1
ATOM 2918 O O . VAL A 1 369 ? 0.005 -12.720 -8.460 1.00 94.62 369 VAL A O 1
ATOM 2921 N N . PRO A 1 370 ? -1.563 -11.978 -7.029 1.00 95.44 370 PRO A N 1
ATOM 2922 C CA . PRO A 1 370 ? -1.213 -10.578 -7.221 1.00 95.44 370 PRO A CA 1
ATOM 2923 C C . PRO A 1 370 ? 0.279 -10.345 -6.950 1.00 95.44 370 PRO A C 1
ATOM 2925 O O . PRO A 1 370 ? 0.790 -10.695 -5.885 1.00 95.44 370 PRO A O 1
ATOM 2928 N N . MET A 1 371 ? 0.985 -9.806 -7.946 1.00 94.19 371 MET A N 1
ATOM 2929 C CA . MET A 1 371 ? 2.386 -9.427 -7.812 1.00 94.19 371 MET A CA 1
ATOM 2930 C C . MET A 1 371 ? 2.460 -8.030 -7.227 1.00 94.19 371 MET A C 1
ATOM 2932 O O . MET A 1 371 ? 1.931 -7.081 -7.798 1.00 94.19 371 MET A O 1
ATOM 2936 N N . HIS A 1 372 ? 3.187 -7.899 -6.134 1.00 90.69 372 HIS A N 1
ATOM 2937 C CA . HIS A 1 372 ? 3.332 -6.641 -5.422 1.00 90.69 372 HIS A CA 1
ATOM 2938 C C . HIS A 1 372 ? 4.561 -5.887 -5.911 1.00 90.69 372 HIS A C 1
ATOM 2940 O O . HIS A 1 372 ? 5.664 -6.380 -5.746 1.00 90.69 372 HIS A O 1
ATOM 2946 N N . LEU A 1 373 ? 4.414 -4.706 -6.503 1.00 94.00 373 LEU A N 1
ATOM 2947 C CA . LEU A 1 373 ? 5.522 -3.784 -6.781 1.00 94.00 373 LEU A CA 1
ATOM 2948 C C . LEU A 1 373 ? 5.502 -2.673 -5.731 1.00 94.00 373 LEU A C 1
ATOM 2950 O O . LEU A 1 373 ? 5.141 -1.535 -6.024 1.00 94.00 373 LEU A O 1
ATOM 2954 N N . PHE A 1 374 ? 5.835 -3.037 -4.494 1.00 95.06 374 PHE A N 1
ATOM 2955 C CA . PHE A 1 374 ? 5.820 -2.127 -3.350 1.00 95.06 374 PHE A CA 1
ATOM 2956 C C . PHE A 1 374 ? 7.167 -1.425 -3.209 1.00 95.06 374 PHE A C 1
ATOM 2958 O O . PHE A 1 374 ? 8.207 -2.088 -3.176 1.00 95.06 374 PHE A O 1
ATOM 2965 N N . SER A 1 375 ? 7.156 -0.093 -3.170 1.00 94.69 375 SER A N 1
ATOM 2966 C CA . SER A 1 375 ? 8.369 0.724 -3.213 1.00 94.69 375 SER A CA 1
ATOM 2967 C C . SER A 1 375 ? 8.206 2.046 -2.480 1.00 94.69 375 SER A C 1
ATOM 2969 O O . SER A 1 375 ? 7.096 2.549 -2.335 1.00 94.69 375 SER A O 1
ATOM 2971 N N . HIS A 1 376 ? 9.324 2.667 -2.124 1.00 96.44 376 HIS A N 1
ATOM 2972 C CA . HIS A 1 376 ? 9.382 4.103 -1.891 1.00 96.44 376 HIS A CA 1
ATOM 2973 C C . HIS A 1 376 ? 9.811 4.780 -3.194 1.00 96.44 376 HIS A C 1
ATOM 2975 O O . HIS A 1 376 ? 10.806 4.396 -3.818 1.00 96.44 376 HIS A O 1
ATOM 2981 N N . ALA A 1 377 ? 9.125 5.847 -3.609 1.00 92.25 377 ALA A N 1
ATOM 2982 C CA . ALA A 1 377 ? 9.488 6.536 -4.853 1.00 92.25 377 ALA A CA 1
ATOM 2983 C C . ALA A 1 377 ? 10.896 7.152 -4.830 1.00 92.25 377 ALA A C 1
ATOM 2985 O O . ALA A 1 377 ? 11.481 7.416 -5.881 1.00 92.25 377 ALA A O 1
ATOM 2986 N N . SER A 1 378 ? 11.461 7.346 -3.636 1.00 90.88 378 SER A N 1
ATOM 2987 C CA . SER A 1 378 ? 12.838 7.794 -3.439 1.00 90.88 378 SER A CA 1
ATOM 2988 C C . SER A 1 378 ? 13.870 6.849 -4.068 1.00 90.88 378 SER A C 1
ATOM 2990 O O . SER A 1 378 ? 14.904 7.336 -4.527 1.00 90.88 378 SER A O 1
ATOM 2992 N N . MET A 1 379 ? 13.591 5.540 -4.194 1.00 93.06 379 MET A N 1
ATOM 2993 C CA . MET A 1 379 ? 14.476 4.604 -4.907 1.00 93.06 379 MET A CA 1
ATOM 2994 C C . MET A 1 379 ? 14.724 5.071 -6.347 1.00 93.06 379 MET A C 1
ATOM 2996 O O . MET A 1 379 ? 15.857 5.018 -6.818 1.00 93.06 379 MET A O 1
ATOM 3000 N N . PHE A 1 380 ? 13.692 5.576 -7.028 1.00 94.00 380 PHE A N 1
ATOM 3001 C CA . PHE A 1 380 ? 13.773 6.004 -8.427 1.00 94.00 380 PHE A CA 1
ATOM 3002 C C . PHE A 1 380 ? 14.512 7.329 -8.614 1.00 94.00 380 PHE A C 1
ATOM 3004 O O . PHE A 1 380 ? 14.935 7.644 -9.721 1.00 94.00 380 PHE A O 1
ATOM 3011 N N . LEU A 1 381 ? 14.683 8.098 -7.536 1.00 91.31 381 LEU A N 1
ATOM 3012 C CA . LEU A 1 381 ? 15.535 9.287 -7.524 1.00 91.31 381 LEU A CA 1
ATOM 3013 C C . LEU A 1 381 ? 16.980 8.942 -7.156 1.00 91.31 381 LEU A C 1
ATOM 3015 O O . LEU A 1 381 ? 17.912 9.590 -7.619 1.00 91.31 381 LEU A O 1
ATOM 3019 N N . LYS A 1 382 ? 17.161 7.938 -6.294 1.00 89.94 382 LYS A N 1
ATOM 3020 C CA . LYS A 1 382 ? 18.461 7.530 -5.756 1.00 89.94 382 LYS A CA 1
ATOM 3021 C C . LYS A 1 382 ? 19.246 6.640 -6.719 1.00 89.94 382 LYS A C 1
ATOM 3023 O O . LYS A 1 382 ? 20.469 6.738 -6.775 1.00 89.94 382 LYS A O 1
ATOM 3028 N N . TYR A 1 383 ? 18.558 5.758 -7.439 1.00 91.75 383 TYR A N 1
ATOM 3029 C CA . TYR A 1 383 ? 19.157 4.778 -8.340 1.00 91.75 383 TYR A CA 1
ATOM 3030 C C . TYR A 1 383 ? 18.767 5.106 -9.783 1.00 91.75 383 TYR A C 1
ATOM 3032 O O . TYR A 1 383 ? 17.655 4.813 -10.216 1.00 91.75 383 TYR A O 1
ATOM 3040 N N . GLU A 1 384 ? 19.701 5.709 -10.522 1.00 88.81 384 GLU A N 1
ATOM 3041 C CA . GLU A 1 384 ? 19.488 6.283 -11.862 1.00 88.81 384 GLU A CA 1
ATOM 3042 C C . GLU A 1 384 ? 18.824 5.312 -12.855 1.00 88.81 384 GLU A C 1
ATOM 3044 O O . GLU A 1 384 ? 17.944 5.694 -13.622 1.00 88.81 384 GLU A O 1
ATOM 3049 N N . THR A 1 385 ? 19.186 4.031 -12.794 1.00 95.62 385 THR A N 1
ATOM 3050 C CA . THR A 1 385 ? 18.713 2.975 -13.702 1.00 95.62 385 THR A CA 1
ATOM 3051 C C . THR A 1 385 ? 17.447 2.257 -13.226 1.00 95.62 385 THR A C 1
ATOM 3053 O O . THR A 1 385 ? 16.830 1.530 -14.008 1.00 95.62 385 THR A O 1
ATOM 3056 N N . ALA A 1 386 ? 17.025 2.445 -11.969 1.00 94.62 386 ALA A N 1
ATOM 3057 C CA . ALA A 1 386 ? 15.919 1.684 -11.381 1.00 94.62 386 ALA A CA 1
ATOM 3058 C C . ALA A 1 386 ? 14.584 1.986 -12.069 1.00 94.62 386 ALA A C 1
ATOM 3060 O O . ALA A 1 386 ? 13.812 1.071 -12.369 1.00 94.62 386 ALA A O 1
ATOM 3061 N N . LEU A 1 387 ? 14.320 3.267 -12.356 1.00 93.38 387 LEU A N 1
ATOM 3062 C CA . LEU A 1 387 ? 13.072 3.680 -12.997 1.00 93.38 387 LEU A CA 1
ATOM 3063 C C . LEU A 1 387 ? 12.996 3.142 -14.424 1.00 93.38 387 LEU A C 1
ATOM 3065 O O . LEU A 1 387 ? 11.978 2.582 -14.821 1.00 93.38 387 LEU A O 1
ATOM 3069 N N . GLU A 1 388 ? 14.082 3.261 -15.185 1.00 94.56 388 GLU A N 1
ATOM 3070 C CA . GLU A 1 388 ? 14.142 2.749 -16.553 1.00 94.56 388 GLU A CA 1
ATOM 3071 C C . GLU A 1 388 ? 14.000 1.221 -16.605 1.00 94.56 388 GLU A C 1
ATOM 3073 O O . GLU A 1 388 ? 13.258 0.703 -17.445 1.00 94.56 388 GLU A O 1
ATOM 3078 N N . GLY A 1 389 ? 14.627 0.492 -15.677 1.00 94.56 389 GLY A N 1
ATOM 3079 C CA . GLY A 1 389 ? 14.465 -0.959 -15.562 1.00 94.56 389 GLY A CA 1
ATOM 3080 C C . GLY A 1 389 ? 13.033 -1.374 -15.209 1.00 94.56 389 GLY A C 1
ATOM 3081 O O . GLY A 1 389 ? 12.484 -2.315 -15.800 1.00 94.56 389 GLY A O 1
ATOM 3082 N N . ASN A 1 390 ? 12.384 -0.638 -14.301 1.00 92.88 390 ASN A N 1
ATOM 3083 C CA . ASN A 1 390 ? 10.985 -0.869 -13.947 1.00 92.88 390 ASN A CA 1
ATOM 3084 C C . ASN A 1 390 ? 10.057 -0.612 -15.147 1.00 92.88 390 ASN A C 1
ATOM 3086 O O . ASN A 1 390 ? 9.278 -1.487 -15.523 1.00 92.88 390 ASN A O 1
ATOM 3090 N N . LEU A 1 391 ? 10.212 0.532 -15.821 1.00 92.62 391 LEU A N 1
ATOM 3091 C CA . LEU A 1 391 ? 9.445 0.899 -17.015 1.00 92.62 391 LEU A CA 1
ATOM 3092 C C . LEU A 1 391 ? 9.617 -0.110 -18.152 1.00 92.62 391 LEU A C 1
ATOM 3094 O O . LEU A 1 391 ? 8.639 -0.494 -18.794 1.00 92.62 391 LEU A O 1
ATOM 3098 N N . SER A 1 392 ? 10.850 -0.548 -18.404 1.00 91.88 392 SER A N 1
ATOM 3099 C CA . SER A 1 392 ? 11.156 -1.552 -19.427 1.00 91.88 392 SER A CA 1
ATOM 3100 C C . SER A 1 392 ? 10.451 -2.873 -19.132 1.00 91.88 392 SER A C 1
ATOM 3102 O O . SER A 1 392 ? 9.907 -3.510 -20.038 1.00 91.88 392 SER A O 1
ATOM 3104 N N . THR A 1 393 ? 10.374 -3.248 -17.854 1.00 90.12 393 THR A N 1
ATOM 3105 C CA . THR A 1 393 ? 9.629 -4.435 -17.437 1.00 90.12 393 THR A CA 1
ATOM 3106 C C . THR A 1 393 ? 8.126 -4.247 -17.618 1.00 90.12 393 THR A C 1
ATOM 3108 O O . THR A 1 393 ? 7.501 -5.084 -18.262 1.00 90.12 393 THR A O 1
ATOM 3111 N N . LEU A 1 394 ? 7.545 -3.143 -17.136 1.00 89.38 394 LEU A N 1
ATOM 3112 C CA . LEU A 1 394 ? 6.107 -2.868 -17.268 1.00 89.38 394 LEU A CA 1
ATOM 3113 C C . LEU A 1 394 ? 5.651 -2.845 -18.735 1.00 89.38 394 LEU A C 1
ATOM 3115 O O . LEU A 1 394 ? 4.626 -3.437 -19.071 1.00 89.38 394 LEU A O 1
ATOM 3119 N N . LYS A 1 395 ? 6.444 -2.244 -19.632 1.00 87.12 395 LYS A N 1
ATOM 3120 C CA . LYS A 1 395 ? 6.192 -2.290 -21.081 1.00 87.12 395 LYS A CA 1
ATOM 3121 C C . LYS A 1 395 ? 6.216 -3.718 -21.616 1.00 87.12 395 LYS A C 1
ATOM 3123 O O . LYS A 1 395 ? 5.345 -4.096 -22.389 1.00 87.12 395 LYS A O 1
ATOM 3128 N N . CYS A 1 396 ? 7.178 -4.532 -21.186 1.00 81.81 396 CYS A N 1
ATOM 3129 C CA . CYS A 1 396 ? 7.260 -5.929 -21.603 1.00 81.81 396 CYS A CA 1
ATOM 3130 C C . CYS A 1 396 ? 6.050 -6.753 -21.135 1.00 81.81 396 CYS A C 1
ATOM 3132 O O . CYS A 1 396 ? 5.588 -7.613 -21.881 1.00 81.81 396 CYS A O 1
ATOM 3134 N N . LEU A 1 397 ? 5.529 -6.494 -19.930 1.00 78.69 397 LEU A N 1
ATOM 3135 C CA . LEU A 1 397 ? 4.303 -7.140 -19.447 1.00 78.69 397 LEU A CA 1
ATOM 3136 C C . LEU A 1 397 ? 3.096 -6.778 -20.323 1.00 78.69 397 LEU A C 1
ATOM 3138 O O . LEU A 1 397 ? 2.234 -7.621 -20.562 1.00 78.69 397 LEU A O 1
ATOM 3142 N N . HIS A 1 398 ? 3.064 -5.548 -20.841 1.00 66.00 398 HIS A N 1
ATOM 3143 C CA . HIS A 1 398 ? 2.021 -5.067 -21.743 1.00 66.00 398 HIS A CA 1
ATOM 3144 C C . HIS A 1 398 ? 2.109 -5.666 -23.157 1.00 66.00 398 HIS A C 1
ATOM 3146 O O . HIS A 1 398 ? 1.079 -5.943 -23.765 1.00 66.00 398 HIS A O 1
ATOM 3152 N N . CYS A 1 399 ? 3.314 -5.932 -23.672 1.00 57.62 399 CYS A N 1
ATOM 3153 C CA . CYS A 1 399 ? 3.510 -6.491 -25.018 1.00 57.62 399 CYS A CA 1
ATOM 3154 C C . CYS A 1 399 ? 2.991 -7.933 -25.190 1.00 57.62 399 CYS A C 1
ATOM 3156 O O . CYS A 1 399 ? 3.036 -8.473 -26.296 1.00 57.62 399 CYS A O 1
ATOM 3158 N N . GLY A 1 400 ? 2.518 -8.569 -24.111 1.00 51.03 400 GLY A N 1
ATOM 3159 C CA . GLY A 1 400 ? 2.353 -10.013 -24.054 1.00 51.03 400 GLY A CA 1
ATOM 3160 C C . GLY A 1 400 ? 3.725 -10.686 -24.057 1.00 51.03 400 GLY A C 1
ATOM 3161 O O . GLY A 1 400 ? 4.687 -10.199 -24.642 1.00 51.03 400 GLY A O 1
ATOM 3162 N N . LEU A 1 401 ? 3.850 -11.818 -23.378 1.00 46.59 401 LEU A N 1
ATOM 3163 C CA . LEU A 1 401 ? 5.053 -12.652 -23.402 1.00 46.59 401 LEU A CA 1
ATOM 3164 C C . LEU A 1 401 ? 5.258 -13.252 -24.813 1.00 46.59 401 LEU A C 1
ATOM 3166 O O . LEU A 1 401 ? 5.062 -14.445 -25.026 1.00 46.59 401 LEU A O 1
ATOM 3170 N N . SER A 1 402 ? 5.622 -12.423 -25.794 1.00 32.47 402 SER A N 1
ATOM 3171 C CA . SER A 1 402 ? 5.872 -12.792 -27.190 1.00 32.47 402 SER A CA 1
ATOM 3172 C C . SER A 1 402 ? 7.333 -13.149 -27.457 1.00 32.47 402 SER A C 1
ATOM 3174 O O . SER A 1 402 ? 7.767 -13.113 -28.603 1.00 32.47 402 SER A O 1
ATOM 3176 N N . HIS A 1 403 ? 8.092 -13.509 -26.423 1.00 33.22 403 HIS A N 1
ATOM 3177 C CA . HIS A 1 403 ? 9.360 -14.212 -26.575 1.00 33.22 403 HIS A CA 1
ATOM 3178 C C . HIS A 1 403 ? 9.421 -15.326 -25.530 1.00 33.22 403 HIS A C 1
ATOM 3180 O O . HIS A 1 403 ? 9.839 -15.117 -24.392 1.00 33.22 403 HIS A O 1
ATOM 3186 N N . ARG A 1 404 ? 8.902 -16.491 -25.942 1.00 33.44 404 ARG A N 1
ATOM 3187 C CA . ARG A 1 404 ? 9.424 -17.783 -25.488 1.00 33.44 404 ARG A CA 1
ATOM 3188 C C . ARG A 1 404 ? 10.884 -17.915 -25.890 1.00 33.44 404 ARG A C 1
ATOM 3190 O O . ARG A 1 404 ? 11.224 -17.376 -26.970 1.00 33.44 404 ARG A O 1
#

Radius of gyration: 27.31 Å; Cα contacts (8 Å, |Δi|>4): 764; chains: 1; bounding box: 81×52×89 Å

Solvent-accessible surface area (backbone atoms only — not comparable to full-atom values): 22890 Å² total; per-residue (Å²): 138,82,89,79,85,83,79,82,78,82,75,79,73,76,74,74,78,31,53,14,75,69,41,59,26,52,77,46,71,42,69,33,50,54,74,33,73,44,34,31,42,79,56,96,87,58,56,82,87,54,56,17,26,41,24,35,31,13,52,83,35,39,78,39,83,46,73,32,74,93,28,11,32,14,70,86,79,74,42,67,30,56,79,94,71,42,38,59,75,55,84,90,79,85,86,80,89,86,90,80,92,81,78,93,84,81,93,80,76,90,73,71,76,74,79,80,76,78,76,40,78,90,83,33,50,79,95,62,28,37,47,76,78,50,73,78,99,65,54,72,88,77,43,69,71,45,70,47,38,33,35,48,47,47,52,32,71,68,51,34,69,73,46,46,38,44,63,62,70,68,36,72,79,71,59,49,43,100,84,70,44,67,60,67,41,38,33,28,33,25,51,68,77,36,41,45,70,57,52,42,50,45,40,76,74,66,28,46,50,24,36,17,23,30,83,58,64,47,89,56,58,50,56,71,59,50,36,51,26,47,54,44,32,52,51,49,48,36,74,61,36,88,56,54,70,87,64,48,29,42,35,34,45,32,94,43,31,45,25,40,50,42,46,54,50,45,38,51,78,66,68,31,47,30,41,46,37,53,34,36,54,39,53,56,76,76,42,79,66,57,45,65,22,25,31,55,48,54,62,58,82,88,70,37,77,48,59,50,58,46,76,55,65,41,69,62,26,31,36,47,51,32,57,21,43,56,19,58,67,60,49,67,19,71,33,69,77,70,23,28,31,40,52,88,34,71,54,57,52,39,66,36,36,29,50,44,52,50,58,44,47,54,60,30,57,77,69,32,34,70,33,74,50,34,35,52,61,60,50,49,74,71,36,82,33,48,47,57,8,50,50,55,43,55,51,46,66,62,68,46,87,83,72,127

Mean predicted aligned error: 14.26 Å

pLDDT: mean 84.86, std 19.08, range [25.47, 98.88]

Nearest PDB structures (foldseek):
  5z34-assembly1_A  TM=9.161E-01  e=5.017E-23  Bombyx mori
  5znt-assembly1_A  TM=8.636E-01  e=6.591E-22  Bombyx mori
  1ep3-assembly1_A  TM=4.671E-01  e=2.625E+00  Lactococcus lactis
  6b4c-assembly7_G  TM=3.184E-01  e=9.369E-01  Trichoderma virens Gv29-8
  5ksw-assembly1_A  TM=4.692E-01  e=5.217E+00  Lactococcus lactis

Sequence (404 aa):
MSFKVIVFSCLMLSTAAAVCYNAATSNGVRNLQDNEYACKALEAGESSAELGRNVWRCVSGMLTNVTCNSLRWDNQNKICNWPQAFNCDADQAFSQVPTKPVSDASTTSTTTPAPISKCSPSNCDIPNCFCYGSRPNITLEETPQFVLLTFDDAVTISVYSSVYRKLLIDNYWNLYNPNNCSIKSTFFITHNYTDYSLVQTLYDYGHEIADHTVNHVSNTDLYSEVYSEIVGLRDLIVNKTKIKPNDIKGFRSPYLKIMGDTQYDVLRSNQFLYDSTITNIELQVGRRPLWPFTLDYPIDDNGCPNRPCPARQHPGLWEIPMNSWVGSNGFSCGMIDGCTVKGNDFTGTVDDFVAYYRNNFNKFYAQRVPMHLFSHASMFLKYETALEGNLSTLKCLHCGLSHR

Secondary structure (DSSP, 8-state):
------------------EEEEEEETTEEEEEETT-EEEBPPPTT--GGGTTSEEEEEETTEEEEEE-TTSEEETTTTEEE-TTT---------------------------PPPPPPP-TTT--TTT---TT---SS-TTTS---EEEEEES---HHHIIIIIIIIIIS-TT--B-TTSPBP--EEEE-STT--HHHHHHHHHTT-EEEE--SSS------HHHHHHHHHHHHHHHHHHSS--GGG--EE--GGG---HHHHHHHHHHTT--EE---EE-TTTTTPPPPPPEETTSPPPTTS-SSSSP--S--TT-EE--EE-EE-TTS-EESSTTSS-SBTTBS---HHHHHHHHHHHHHHHHTTTPPEEEEEETHHHHHSTTHHHHHHHHHHHHHT-S---

InterPro domains:
  IPR002509 NodB homology domain [PF01522] (143-262)
  IPR011330 Glycoside hydrolase/deacetylase, beta/alpha-barrel [SSF88713] (121-378)
  IPR052740 Carbohydrate Esterase 4 [PTHR45985] (96-384)

Organism: Biomphalaria glabrata (NCBI:txid6526)